Protein AF-0000000087003661 (afdb_homodimer)

Solvent-accessible surface area (backbone atoms only — not comparable to full-atom values): 29318 Å² total; per-residue (Å²): 108,81,47,63,72,69,49,76,82,77,73,76,73,75,69,75,87,85,75,82,77,82,83,82,82,82,82,86,83,82,82,84,73,76,79,77,72,73,73,66,72,70,68,66,71,73,65,74,70,74,69,67,62,78,80,71,72,47,63,50,55,48,43,52,50,35,39,47,52,38,48,50,51,50,64,67,30,59,72,50,61,69,43,58,65,70,40,46,53,52,33,46,69,71,23,45,61,50,36,24,47,52,42,48,42,58,68,36,59,88,42,91,68,44,64,84,45,33,49,70,69,56,47,80,72,48,67,84,77,71,38,59,58,51,40,52,49,29,49,54,52,33,53,50,42,52,51,45,55,73,70,57,73,46,71,69,52,50,54,27,51,47,44,35,58,43,32,52,40,83,52,82,87,49,85,54,37,67,59,33,38,50,52,20,38,52,26,47,40,49,38,42,53,47,39,51,69,78,38,66,88,46,79,40,48,50,57,49,57,60,68,48,53,60,62,60,59,71,57,48,64,69,55,51,44,52,73,46,34,32,88,78,54,55,86,58,56,66,68,57,53,52,50,55,55,65,75,103,109,84,48,64,72,69,53,79,80,80,74,77,74,78,60,80,68,75,74,69,76,78,73,84,75,85,85,85,86,76,76,78,69,81,68,78,73,73,73,70,72,70,72,66,74,74,65,74,70,75,70,66,64,77,80,72,72,48,62,49,56,49,42,52,50,36,40,48,51,38,48,50,51,50,63,66,29,57,72,51,61,69,43,58,67,69,39,45,55,52,33,46,69,72,24,45,62,46,40,24,47,52,43,48,42,60,67,36,60,89,44,91,68,46,64,84,44,32,53,71,67,56,45,81,72,48,67,83,78,70,38,59,57,52,40,52,47,29,50,53,51,31,54,50,42,51,51,46,55,73,71,56,73,48,72,69,52,50,54,26,50,46,44,35,57,41,32,51,39,84,52,83,88,48,84,55,38,67,60,33,38,51,51,19,38,50,26,48,41,49,38,42,53,48,38,50,68,78,38,65,87,46,78,40,49,50,59,50,58,60,68,49,56,60,62,60,59,71,58,48,64,68,54,52,44,52,73,48,34,33,88,79,54,54,87,57,56,64,68,56,53,51,51,55,55,64,76,103

InterPro domains:
  IPR000536 Nuclear hormone receptor, ligand-binding domain [PF00104] (57-231)
  IPR000536 Nuclear hormone receptor, ligand-binding domain [PS51843] (31-248)
  IPR000536 Nuclear hormone receptor, ligand-binding domain [SM00430] (61-220)
  IPR001723 Nuclear hormone receptor [PR00398] (62-83)
  IPR001723 Nuclear hormone receptor [PR00398] (83-99)
  IPR001723 Nuclear hormone receptor [PR00398] (151-166)
  IPR001723 Nuclear hormone receptor [PR00398] (208-225)
  IPR035500 Nuclear hormone receptor-like domain superfamily [G3DSA:1.10.565.10] (30-248)
  IPR035500 Nuclear hormone receptor-like domain superfamily [SSF48508] (30-247)
  IPR050274 Nuclear hormone receptor family NR2 subfamily [PTHR24083] (56-247)

Sequence (496 aa):
SFKNLFLSEDSIDVTNEETLPPTPRPLTCSAPTPTVSSLVSQQRPLEPAAIYPPIQETVYETSARLLFMAVKWAKNLPSFARLPFRDQVILLEEAWAELFLLNAVQWCMPLESSPLFSVSDHAAGVPNGKDSQVATDIRILNDTLLRFKAVGVDPAEFACLKAIVLFRSETRGLKDPAQVENLQDQAQVMLGQHTRGQYPGQAARFGRLLLMLPLLRHVATGRIEQIFFQRTIGNTPMEKVLCDMYKNSFKNLFLSEDSIDVTNEETLPPTPRPLTCSAPTPTVSSLVSQQRPLEPAAIYPPIQETVYETSARLLFMAVKWAKNLPSFARLPFRDQVILLEEAWAELFLLNAVQWCMPLESSPLFSVSDHAAGVPNGKDSQVATDIRILNDTLLRFKAVGVDPAEFACLKAIVLFRSETRGLKDPAQVENLQDQAQVMLGQHTRGQYPGQAARFGRLLLMLPLLRHVATGRIEQIFFQRTIGNTPMEKVLCDMYKN

Secondary structure (DSSP, 8-state):
-HHHHH---------------------------------------------S------HHHHHHHHHHHHHHHHHT-HHHHTS-HHHHHHHHHHHHHHHHHHHHHHHHTT-SS-GGG-HHHHHTTS-SSTHHHHHHHHHHHHHHHHHHHHHT--HHHHHHHHHHHH--TT-TT-S-HHHHHHHHHHHHHHHHHHHHHH-TT-TTHHHHHHHTGGGGGSS-HHHHHHHHTHHHHTTS-HHHHHHHHHH-/-HHHHH---------------------------------------------S------HHHHHHHHHHHHHHHHHT-HHHHTS-HHHHHHHHHHHHHHHHHHHHHHHHTT-SS-GGG-HHHHHTTS-SSTHHHHHHHHHHHHHHHHHHHHHT--HHHHHHHHHHHH--TT-TT-S-HHHHHHHHHHHHHHHHHHHHHH-TT-TTHHHHHHHTGGGGGSS-HHHHHHHHTHHHHTTS-HHHHHHHHHH-

Radius of gyration: 33.28 Å; Cα contacts (8 Å, |Δi|>4): 398; chains: 2; bounding box: 61×140×81 Å

Foldseek 3Di:
DLCPQAPPPPVPVVVDDDDDDDDDDDDDDDDDDDPPPPPCVVPVPPPPPPPPDPPPDALQNVLLVLLLVLLVRLLNRPLLVPFDPVQSLLLCVVQSLLSSLLSLLVVCLVPPDRLNLDLVSQVVPDDDPVSVVLVVVSVLSVVLSVLCNVLVQDPLLSSLLSLLSSLDLPRPPGPCSVSSVVSNVVSLVVNVVVCCVPPVPCPCSSVVSVVSSCSSPPDPPVSSCVRRPCVPQPPDDVSVVSVVSNVD/DLCPQAPPPPVPCVVPPPPPDPDPDDDDDDDPPPDDVPCCVVPPPPPPPPPPDPPPDALQNVLLVLLLVLLVRLLNRPLLVPFDPVQSLLLCVQQSLLSSLLSLLVVCLVPPDRLNLDLVSLVVPDDDPVSVVLVVVSVLSVVLSVLCNVLVQDPLLSSLLSLLSSLDLPRPPGPCSPSSVVSNVVSLVVNVVVCCVPPVPCNCSSVVSVVSSCSSPPDPPVSSCVRRPCVPQPPDDVSVVSVVSNVD

pLDDT: mean 79.46, std 28.55, range [17.34, 98.94]

Nearest PDB structures (foldseek):
  4log-assembly1_A  TM=9.054E-01  e=2.727E-15  Escherichia coli O104:H4 str. 2009EL-2071
  8c5l-assembly1_A  TM=9.228E-01  e=1.661E-11  Escherichia coli K-12
  8c5l-assembly1_B-2  TM=9.006E-01  e=2.504E-11  Escherichia coli K-12
  7xva-assembly1_A-2  TM=8.970E-01  e=5.088E-10  Homo sapiens
  1z5x-assembly1_U  TM=7.955E-01  e=1.132E-08  Bemisia tabaci

Structure (mmCIF, N/CA/C/O backbone):
data_AF-0000000087003661-model_v1
#
loop_
_entity.id
_entity.type
_entity.pdbx_description
1 polymer 'NR LBD domain-containing protein'
#
loop_
_atom_site.group_PDB
_atom_site.id
_atom_site.type_symbol
_atom_site.label_atom_id
_atom_site.label_alt_id
_atom_site.label_comp_id
_atom_site.label_asym_id
_atom_site.label_entity_id
_atom_site.label_seq_id
_atom_site.pdbx_PDB_ins_code
_atom_site.Cartn_x
_atom_site.Cartn_y
_atom_site.Cartn_z
_atom_site.occupancy
_atom_site.B_iso_or_equiv
_atom_site.auth_seq_id
_atom_site.auth_comp_id
_atom_site.auth_asym_id
_atom_site.auth_atom_id
_atom_site.pdbx_PDB_model_num
ATOM 1 N N . SER A 1 1 ? 23.469 -16.375 5.688 1 18.52 1 SER A N 1
ATOM 2 C CA . SER A 1 1 ? 23.578 -16.547 4.242 1 18.52 1 SER A CA 1
ATOM 3 C C . SER A 1 1 ? 22.203 -16.781 3.619 1 18.52 1 SER A C 1
ATOM 5 O O . SER A 1 1 ? 21.25 -17.141 4.316 1 18.52 1 SER A O 1
ATOM 7 N N . PHE A 1 2 ? 21.953 -16.359 2.398 1 24.97 2 PHE A N 1
ATOM 8 C CA . PHE A 1 2 ? 20.656 -16.484 1.749 1 24.97 2 PHE A CA 1
ATOM 9 C C . PHE A 1 2 ? 20 -17.812 2.107 1 24.97 2 PHE A C 1
ATOM 11 O O . PHE A 1 2 ? 18.766 -17.922 2.139 1 24.97 2 PHE A O 1
ATOM 18 N N . LYS A 1 3 ? 20.844 -18.734 2.15 1 32.75 3 LYS A N 1
ATOM 19 C CA . LYS A 1 3 ? 20.516 -20.156 2.322 1 32.75 3 LYS A CA 1
ATOM 20 C C . LYS A 1 3 ? 19.781 -20.391 3.633 1 32.75 3 LYS A C 1
ATOM 22 O O . LYS A 1 3 ? 18.875 -21.219 3.697 1 32.75 3 LYS A O 1
ATOM 27 N N . ASN A 1 4 ? 20.156 -19.609 4.551 1 36.44 4 ASN A N 1
ATOM 28 C CA . ASN A 1 4 ? 19.625 -20.016 5.844 1 36.44 4 ASN A CA 1
ATOM 29 C C . ASN A 1 4 ? 18.141 -19.656 5.969 1 36.44 4 ASN A C 1
ATOM 31 O O . ASN A 1 4 ? 17.422 -20.25 6.781 1 36.44 4 ASN A O 1
ATOM 35 N N . LEU A 1 5 ? 17.703 -18.469 5.535 1 35.41 5 LEU A N 1
ATOM 36 C CA . LEU A 1 5 ? 16.281 -18.109 5.652 1 35.41 5 LEU A CA 1
ATOM 37 C C . LEU A 1 5 ? 15.414 -19.062 4.848 1 35.41 5 LEU A C 1
ATOM 39 O O . LEU A 1 5 ? 14.25 -19.281 5.191 1 35.41 5 LEU A O 1
ATOM 43 N N . PHE A 1 6 ? 16.047 -19.578 3.646 1 40.62 6 PHE A N 1
ATOM 44 C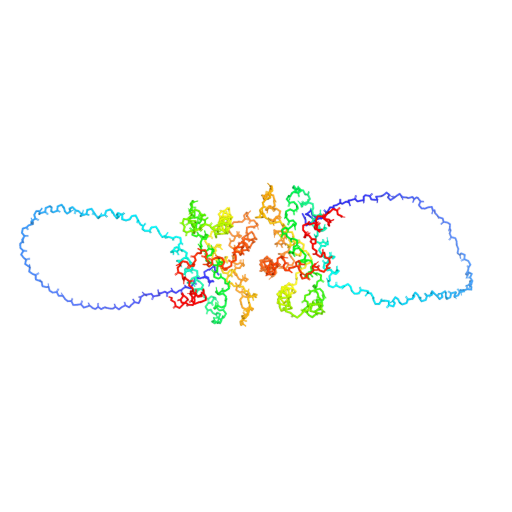 CA . PHE A 1 6 ? 15.227 -20.391 2.75 1 40.62 6 PHE A CA 1
ATOM 45 C C . PHE A 1 6 ? 15.664 -21.844 2.768 1 40.62 6 PHE A C 1
ATOM 47 O O . PHE A 1 6 ? 14.938 -22.719 2.311 1 40.62 6 PHE A O 1
ATOM 54 N N . LEU A 1 7 ? 17.078 -22.219 2.699 1 31.91 7 LEU A N 1
ATOM 55 C CA . LEU A 1 7 ? 17.594 -23.562 2.465 1 31.91 7 LEU A CA 1
ATOM 56 C C . LEU A 1 7 ? 17.562 -24.391 3.746 1 31.91 7 LEU A C 1
ATOM 58 O O . LEU A 1 7 ? 18.141 -23.984 4.762 1 31.91 7 LEU A O 1
ATOM 62 N N . SER A 1 8 ? 16.594 -25.062 4.008 1 27.27 8 SER A N 1
ATOM 63 C CA . SER A 1 8 ? 16.703 -26.172 4.965 1 27.27 8 SER A CA 1
ATOM 64 C C . SER A 1 8 ? 17.703 -27.219 4.492 1 27.27 8 SER A C 1
ATOM 66 O O . SER A 1 8 ? 17.625 -27.688 3.355 1 27.27 8 SER A O 1
ATOM 68 N N . GLU A 1 9 ? 19.078 -27.25 4.797 1 27.48 9 GLU A N 1
ATOM 69 C CA . GLU A 1 9 ? 20.094 -28.281 4.551 1 27.48 9 GLU A CA 1
ATOM 70 C C . GLU A 1 9 ? 19.578 -29.672 4.922 1 27.48 9 GLU A C 1
ATOM 72 O O . GLU A 1 9 ? 19.656 -30.062 6.082 1 27.48 9 GLU A O 1
ATOM 77 N N . ASP A 1 10 ? 18.375 -30.172 4.547 1 25.41 10 ASP A N 1
ATOM 78 C CA . ASP A 1 10 ? 18.203 -31.578 4.867 1 25.41 10 ASP A CA 1
ATOM 79 C C . ASP A 1 10 ? 19.266 -32.438 4.184 1 25.41 10 ASP A C 1
ATOM 81 O O . ASP A 1 10 ? 19.312 -32.5 2.955 1 25.41 10 ASP A O 1
ATOM 85 N N . SER A 1 11 ? 20.5 -32.375 4.645 1 24.86 11 SER A N 1
ATOM 86 C CA . SER A 1 11 ? 21.625 -33.281 4.336 1 24.86 11 SER A CA 1
ATOM 87 C C . SER A 1 11 ? 21.188 -34.719 4.402 1 24.86 11 SER A C 1
ATOM 89 O O . SER A 1 11 ? 21.016 -35.281 5.488 1 24.86 11 SER A O 1
ATOM 91 N N . ILE A 1 12 ? 20.312 -35.156 3.439 1 24.45 12 ILE A N 1
ATOM 92 C CA . ILE A 1 12 ? 19.969 -36.594 3.371 1 24.45 12 ILE A CA 1
ATOM 93 C C . ILE A 1 12 ? 21.234 -37.438 3.236 1 24.45 12 ILE A C 1
ATOM 95 O O . ILE A 1 12 ? 21.969 -37.312 2.244 1 24.45 12 ILE A O 1
ATOM 99 N N . ASP A 1 13 ? 21.984 -37.531 4.234 1 23.5 13 ASP A N 1
ATOM 100 C CA . ASP A 1 13 ? 23.172 -38.375 4.387 1 23.5 13 ASP A CA 1
ATOM 101 C C . ASP A 1 13 ? 22.891 -39.812 3.979 1 23.5 13 ASP A C 1
ATOM 103 O O . ASP A 1 13 ? 22.266 -40.562 4.734 1 23.5 13 ASP A O 1
ATOM 107 N N . VAL A 1 14 ? 22.328 -40.031 2.766 1 23.58 14 VAL A N 1
ATOM 108 C CA . VAL A 1 14 ? 21.953 -41.406 2.387 1 23.58 14 VAL A CA 1
ATOM 109 C C . VAL A 1 14 ? 23.188 -42.281 2.371 1 23.58 14 VAL A C 1
ATOM 111 O O . VAL A 1 14 ? 23.578 -42.812 1.318 1 23.58 14 VAL A O 1
ATOM 114 N N . THR A 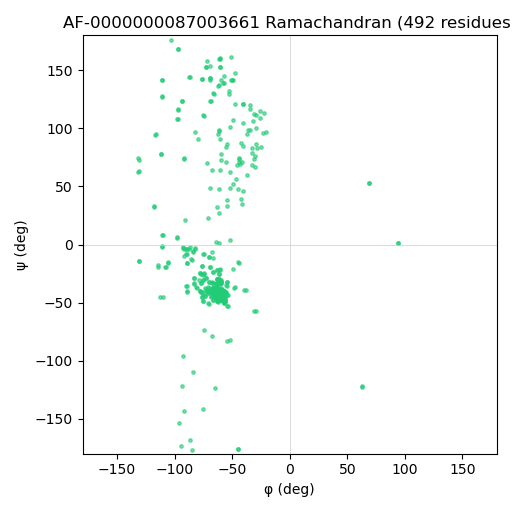1 15 ? 24.125 -42.031 3.059 1 21.11 15 THR A N 1
ATOM 115 C CA . THR A 1 15 ? 25.344 -42.75 2.742 1 21.11 15 THR A CA 1
ATOM 116 C C . THR A 1 15 ? 25.188 -44.25 3.057 1 21.11 15 THR A C 1
ATOM 118 O O . THR A 1 15 ? 26.141 -45.031 2.881 1 21.11 15 THR A O 1
ATOM 121 N N . ASN A 1 16 ? 24 -44.656 3.709 1 17.52 16 ASN A N 1
ATOM 122 C CA . ASN A 1 16 ? 24.484 -45.688 4.613 1 17.52 16 ASN A CA 1
ATOM 123 C C . ASN A 1 16 ? 25.031 -46.875 3.85 1 17.52 16 ASN A C 1
ATOM 125 O O . ASN A 1 16 ? 24.875 -46.969 2.631 1 17.52 16 ASN A O 1
ATOM 129 N N . GLU A 1 17 ? 24.406 -48.219 4.176 1 18.88 17 GLU A N 1
ATOM 130 C CA . GLU A 1 17 ? 25 -49.375 4.824 1 18.88 17 GLU A CA 1
ATOM 131 C C . GLU A 1 17 ? 25.562 -50.344 3.791 1 18.88 17 GLU A C 1
ATOM 133 O O . GLU A 1 17 ? 25.359 -50.156 2.588 1 18.88 17 GLU A O 1
ATOM 138 N N . GLU A 1 18 ? 25.047 -51.719 3.791 1 19.27 18 GLU A N 1
ATOM 139 C CA . GLU A 1 18 ? 25.578 -53 4.258 1 19.27 18 GLU A CA 1
ATOM 140 C C . GLU A 1 18 ? 26.078 -53.844 3.09 1 19.27 18 GLU A C 1
ATOM 142 O O . GLU A 1 18 ? 25.656 -53.656 1.946 1 19.27 18 GLU A O 1
ATOM 147 N N . THR A 1 19 ? 26.688 -55.062 3.447 1 20.7 19 THR A N 1
ATOM 148 C CA . THR A 1 19 ? 27.672 -56.125 3.234 1 20.7 19 THR A CA 1
ATOM 149 C C . THR A 1 19 ? 27.141 -57.188 2.297 1 20.7 19 THR A C 1
ATOM 151 O O . THR A 1 19 ? 27.844 -58.156 1.981 1 20.7 19 THR A O 1
ATOM 154 N N . LEU A 1 20 ? 25.875 -57.188 1.755 1 19.3 20 LEU A N 1
ATOM 155 C CA . LEU A 1 20 ? 25.469 -58.562 1.793 1 19.3 20 LEU A CA 1
ATOM 156 C C . LEU A 1 20 ? 26.281 -59.406 0.798 1 19.3 20 LEU A C 1
ATOM 158 O O . LEU A 1 20 ? 26.625 -58.906 -0.282 1 19.3 20 LEU A O 1
ATOM 162 N N . PRO A 1 21 ? 26.594 -60.594 1.245 1 22.25 21 PRO A N 1
ATOM 163 C CA . PRO A 1 21 ? 27.656 -61.5 0.823 1 22.25 21 PRO A CA 1
ATOM 164 C C . PRO A 1 21 ? 27.391 -62.125 -0.542 1 22.25 21 PRO A C 1
ATOM 166 O O . PRO A 1 21 ? 28.312 -62.281 -1.337 1 22.25 21 PRO A O 1
ATOM 169 N N . PRO A 1 22 ? 25.984 -62.531 -0.785 1 19.28 22 PRO A N 1
ATOM 170 C CA . PRO A 1 22 ? 26 -64 -0.912 1 19.28 22 PRO A CA 1
ATOM 171 C C . PRO A 1 22 ? 26.547 -64.5 -2.26 1 19.28 22 PRO A C 1
ATOM 173 O O . PRO A 1 22 ? 26.719 -63.656 -3.174 1 19.28 22 PRO A O 1
ATOM 176 N N . THR A 1 23 ? 25.828 -65.625 -2.727 1 20.3 23 THR A N 1
ATOM 177 C CA . THR A 1 23 ? 26.188 -67 -3.098 1 20.3 23 THR A CA 1
ATOM 178 C C . THR A 1 23 ? 26.422 -67.062 -4.602 1 20.3 23 THR A C 1
ATOM 180 O O . THR A 1 23 ? 25.953 -66.25 -5.371 1 20.3 23 THR A O 1
ATOM 183 N N . PRO A 1 24 ? 26.609 -68.312 -4.996 1 22.41 24 PRO A N 1
ATOM 184 C CA . PRO A 1 24 ? 27.516 -69 -5.91 1 22.41 24 PRO A CA 1
ATOM 185 C C . PRO A 1 24 ? 26.953 -69.125 -7.324 1 22.41 24 PRO A C 1
ATOM 187 O O . PRO A 1 24 ? 27.703 -69.312 -8.281 1 22.41 24 PRO A O 1
ATOM 190 N N . ARG A 1 25 ? 25.656 -68.812 -7.594 1 18.58 25 ARG A N 1
ATOM 191 C CA . ARG A 1 25 ? 25.016 -70 -8.211 1 18.58 25 ARG A CA 1
ATOM 192 C C . ARG A 1 25 ? 25.547 -70.188 -9.625 1 18.58 25 ARG A C 1
ATOM 194 O O . ARG A 1 25 ? 25.781 -69.25 -10.367 1 18.58 25 ARG A O 1
ATOM 201 N N . PRO A 1 26 ? 25.359 -71.5 -10 1 20.98 26 PRO A N 1
ATOM 202 C CA . PRO A 1 26 ? 26.078 -72.375 -10.914 1 20.98 26 PRO A CA 1
ATOM 203 C C . PRO A 1 26 ? 25.812 -72.062 -12.383 1 20.98 26 PRO A C 1
ATOM 205 O O . PRO A 1 26 ? 26.75 -71.938 -13.164 1 20.98 26 PRO A O 1
ATOM 208 N N . LEU A 1 27 ? 24.516 -72.5 -12.719 1 17.34 27 LEU A N 1
ATOM 209 C CA . LEU A 1 27 ? 24.484 -73.625 -13.578 1 17.34 27 LEU A CA 1
ATOM 210 C C . LEU A 1 27 ? 24.609 -73.25 -15.047 1 17.34 27 LEU A C 1
ATOM 212 O O . LEU A 1 27 ? 25.484 -73.75 -15.758 1 17.34 27 LEU A O 1
ATOM 216 N N . THR A 1 28 ? 23.438 -73.438 -15.789 1 18.05 28 THR A N 1
ATOM 217 C CA . THR A 1 28 ? 23.141 -74.438 -16.797 1 18.05 28 THR A CA 1
ATOM 218 C C . THR A 1 28 ? 23.391 -73.875 -18.203 1 18.05 28 THR A C 1
ATOM 220 O O . THR A 1 28 ? 23.531 -72.688 -18.391 1 18.05 28 THR A O 1
ATOM 223 N N . CYS A 1 29 ? 22.625 -74.5 -19.062 1 18.75 29 CYS A N 1
ATOM 224 C CA . CYS A 1 29 ? 22.891 -75.312 -20.266 1 18.75 29 CYS A CA 1
ATOM 225 C C . CYS A 1 29 ? 22.875 -74.438 -21.516 1 18.75 29 CYS A C 1
ATOM 227 O O . CYS A 1 29 ? 23.828 -74.438 -22.297 1 18.75 29 CYS A O 1
ATOM 229 N N . SER A 1 30 ? 21.656 -74.438 -22.188 1 20.56 30 SER A N 1
ATOM 230 C CA . SER A 1 30 ? 21.391 -75.125 -23.438 1 20.56 30 SER A CA 1
ATOM 231 C C . SER A 1 30 ? 21.625 -74.25 -24.641 1 20.56 30 SER A C 1
ATOM 233 O O . SER A 1 30 ? 21.734 -73 -24.484 1 20.56 30 SER A O 1
ATOM 235 N N . ALA A 1 31 ? 20.734 -74.5 -25.609 1 23.77 31 ALA A N 1
ATOM 236 C CA . ALA A 1 31 ? 20.766 -74.875 -27.031 1 23.77 31 ALA A CA 1
ATOM 237 C C . ALA A 1 31 ? 20.875 -73.625 -27.922 1 23.77 31 ALA A C 1
ATOM 239 O O . ALA A 1 31 ? 20.609 -72.562 -27.469 1 23.77 31 ALA A O 1
ATOM 240 N N . PRO A 1 32 ? 20.625 -74.125 -29.172 1 26.89 32 PRO A N 1
ATOM 241 C CA . PRO A 1 32 ? 21.281 -73.75 -30.438 1 26.89 32 PRO A CA 1
ATOM 242 C C . PRO A 1 32 ? 20.766 -72.438 -31.047 1 26.89 32 PRO A C 1
ATOM 244 O O . PRO A 1 32 ? 21.469 -71.812 -31.812 1 26.89 32 PRO A O 1
ATOM 247 N N . THR A 1 33 ? 19.5 -72.188 -30.766 1 27.08 33 THR A N 1
ATOM 248 C CA . THR A 1 33 ? 18.562 -71.938 -31.859 1 27.08 33 THR A CA 1
ATOM 249 C C . THR A 1 33 ? 18.953 -70.75 -32.688 1 27.08 33 THR A C 1
ATOM 251 O O . THR A 1 33 ? 19.484 -69.75 -32.156 1 27.08 33 THR A O 1
ATOM 254 N N . PRO A 1 34 ? 18.672 -71.062 -34.031 1 31.14 34 PRO A N 1
ATOM 255 C CA . PRO A 1 34 ? 19.047 -70.25 -35.219 1 31.14 34 PRO A CA 1
ATOM 256 C C . PRO A 1 34 ? 18.609 -68.812 -35.125 1 31.14 34 PRO A C 1
ATOM 258 O O . PRO A 1 34 ? 17.656 -68.5 -34.406 1 31.14 34 PRO A O 1
ATOM 261 N N . THR A 1 35 ? 19.469 -68 -35.406 1 27.3 35 THR A N 1
ATOM 262 C CA . THR A 1 35 ? 19.359 -66.562 -35.25 1 27.3 35 THR A CA 1
ATOM 263 C C . THR A 1 35 ? 18.312 -66 -36.219 1 27.3 35 THR A C 1
ATOM 265 O O . THR A 1 35 ? 18.469 -66.062 -37.438 1 27.3 35 THR A O 1
ATOM 268 N N . VAL A 1 36 ? 16.969 -66.438 -36 1 24.94 36 VAL A N 1
ATOM 269 C CA . VAL A 1 36 ? 15.867 -65.875 -36.781 1 24.94 36 VAL A CA 1
ATOM 270 C C . VAL A 1 36 ? 16.188 -64.375 -37.062 1 24.94 36 VAL A C 1
ATOM 272 O O . VAL A 1 36 ? 16.609 -63.656 -36.156 1 24.94 36 VAL A O 1
ATOM 275 N N . SER A 1 37 ? 16.312 -64.188 -38.375 1 28.17 37 SER A N 1
ATOM 276 C CA . SER A 1 37 ? 16.594 -63.062 -39.219 1 28.17 37 SER A CA 1
ATOM 277 C C . SER A 1 37 ? 15.695 -61.875 -38.844 1 28.17 37 SER A C 1
ATOM 279 O O . SER A 1 37 ? 15.828 -60.781 -39.438 1 28.17 37 SER A O 1
ATOM 281 N N . SER A 1 38 ? 14.547 -62.219 -38.156 1 27.33 38 SER A N 1
ATOM 282 C CA . SER A 1 38 ? 13.391 -61.375 -38.438 1 27.33 38 SER A CA 1
ATOM 283 C C . SER A 1 38 ? 13.727 -59.906 -38.188 1 27.33 38 SER A C 1
ATOM 285 O O . SER A 1 38 ? 14.039 -59.5 -37.062 1 27.33 38 SER A O 1
ATOM 287 N N . LEU A 1 39 ? 14.328 -59.344 -39.25 1 27.22 39 LEU A N 1
ATOM 288 C CA . LEU A 1 39 ? 14.445 -57.906 -39.281 1 27.22 39 LEU A CA 1
ATOM 289 C C . LEU A 1 39 ? 13.164 -57.219 -38.812 1 27.22 39 LEU A C 1
ATOM 291 O O . LEU A 1 39 ? 12.188 -57.125 -39.562 1 27.22 39 LEU A O 1
ATOM 295 N N . VAL A 1 40 ? 12.523 -57.75 -37.812 1 26.56 40 VAL A N 1
ATOM 296 C CA . VAL A 1 40 ? 11.297 -57.094 -37.375 1 26.56 40 VAL A CA 1
ATOM 297 C C . VAL A 1 40 ? 11.5 -55.594 -37.312 1 26.56 40 VAL A C 1
ATOM 299 O O . VAL A 1 40 ? 12.266 -55.094 -36.5 1 26.56 40 VAL A O 1
ATOM 302 N N . SER A 1 41 ? 11.609 -55 -38.562 1 30.39 41 SER A N 1
ATOM 303 C CA . SER A 1 41 ? 11.523 -53.531 -38.594 1 30.39 41 SER A CA 1
ATOM 304 C C . SER A 1 41 ? 10.508 -53 -37.594 1 30.39 41 SER A C 1
ATOM 306 O O . SER A 1 41 ? 9.297 -53.156 -37.781 1 30.39 41 SER A O 1
ATOM 308 N N . GLN A 1 42 ? 10.656 -53.25 -36.375 1 26.45 42 GLN A N 1
ATOM 309 C CA . GLN A 1 42 ? 9.672 -52.75 -35.438 1 26.45 42 GLN A CA 1
ATOM 310 C C . GLN A 1 42 ? 9.273 -51.312 -35.719 1 26.45 42 GLN A C 1
ATOM 312 O O . GLN A 1 42 ? 10.102 -50.406 -35.656 1 26.45 42 GLN A O 1
ATOM 317 N N . GLN A 1 43 ? 8.469 -51.094 -36.812 1 30.22 43 GLN A N 1
ATOM 318 C CA . GLN A 1 43 ? 7.777 -49.844 -36.969 1 30.22 43 GLN A CA 1
ATOM 319 C C . GLN A 1 43 ? 7.367 -49.25 -35.625 1 30.22 43 GLN A C 1
ATOM 321 O O . GLN A 1 43 ? 6.625 -49.875 -34.875 1 30.22 43 GLN A O 1
ATOM 326 N N . ARG A 1 44 ? 8.242 -48.688 -35 1 30.56 44 ARG A N 1
ATOM 327 C CA . ARG A 1 44 ? 7.773 -48.062 -33.75 1 30.56 44 ARG A CA 1
ATOM 328 C C . ARG A 1 44 ? 6.383 -47.469 -33.938 1 30.56 44 ARG A C 1
ATOM 330 O O . ARG A 1 44 ? 6.137 -46.75 -34.906 1 30.56 44 ARG A O 1
ATOM 337 N N . PRO A 1 45 ? 5.34 -48.188 -33.594 1 31 45 PRO A N 1
ATOM 338 C CA . PRO A 1 45 ? 4.09 -47.469 -33.812 1 31 45 PRO A CA 1
ATOM 339 C C . PRO A 1 45 ? 4.262 -45.969 -33.625 1 31 45 PRO A C 1
ATOM 341 O O . PRO A 1 45 ? 5.07 -45.5 -32.812 1 31 45 PRO A O 1
ATOM 344 N N . LEU A 1 46 ? 4.129 -45.125 -34.781 1 33.62 46 LEU A N 1
ATOM 345 C CA . LEU A 1 46 ? 3.949 -43.688 -34.594 1 33.62 46 LEU A CA 1
ATOM 346 C C . LEU A 1 46 ? 3.256 -43.375 -33.281 1 33.62 46 LEU A C 1
ATOM 348 O O . LEU A 1 46 ? 2.172 -43.875 -33 1 33.62 46 LEU A O 1
ATOM 352 N N . GLU A 1 47 ? 3.936 -43.312 -32.219 1 36.81 47 GLU A N 1
ATOM 353 C CA . GLU A 1 47 ? 3.189 -42.844 -31.062 1 36.81 47 GLU A CA 1
ATOM 354 C C . GLU A 1 47 ? 2.064 -41.906 -31.469 1 36.81 47 GLU A C 1
ATOM 356 O O . GLU A 1 47 ? 2.258 -41.031 -32.312 1 36.81 47 GLU A O 1
ATOM 361 N N . PRO A 1 48 ? 0.836 -42.312 -31.547 1 36.09 48 PRO A N 1
ATOM 362 C CA . PRO A 1 48 ? -0.152 -41.344 -31.969 1 36.09 48 PRO A CA 1
ATOM 363 C C . PRO A 1 48 ? 0.284 -39.906 -31.656 1 36.09 48 PRO A C 1
ATOM 365 O O . PRO A 1 48 ? 0.994 -39.656 -30.672 1 36.09 48 PRO A O 1
ATOM 368 N N . ALA A 1 49 ? 0.645 -39.094 -32.656 1 38.47 49 ALA A N 1
ATOM 369 C CA . ALA A 1 49 ? 0.661 -37.625 -32.562 1 38.47 49 ALA A CA 1
ATOM 370 C C . ALA A 1 49 ? -0.314 -37.125 -31.484 1 38.47 49 ALA A C 1
ATOM 372 O O . ALA A 1 49 ? -1.518 -37.375 -31.578 1 38.47 49 ALA A O 1
ATOM 373 N N . ALA A 1 50 ? 0.134 -37.125 -30.344 1 39.78 50 ALA A N 1
ATOM 374 C CA . ALA A 1 50 ? -0.73 -36.656 -29.281 1 39.78 50 ALA A CA 1
ATOM 375 C C . ALA A 1 50 ? -1.721 -35.594 -29.781 1 39.78 50 ALA A C 1
ATOM 377 O O . ALA A 1 50 ? -1.333 -34.469 -30.125 1 39.78 50 ALA A O 1
ATOM 378 N N . ILE A 1 51 ? -2.604 -35.969 -30.594 1 39.38 51 ILE A N 1
ATOM 379 C CA . ILE A 1 51 ? -3.668 -35.188 -31.188 1 39.38 51 ILE A CA 1
ATOM 380 C C . ILE A 1 51 ? -4.098 -34.094 -30.219 1 39.38 51 ILE A C 1
ATOM 382 O O . ILE A 1 51 ? -4.82 -33.156 -30.594 1 39.38 51 ILE A O 1
ATOM 386 N N . TYR A 1 52 ? -4.512 -34.656 -28.969 1 39.44 52 TYR A N 1
ATOM 387 C CA . TYR A 1 52 ? -5.172 -33.594 -28.234 1 39.44 52 TYR A CA 1
ATOM 388 C C . TYR A 1 52 ? -4.203 -32.438 -27.953 1 39.44 52 TYR A C 1
ATOM 390 O O . TYR A 1 52 ? -3.047 -32.688 -27.594 1 39.44 52 TYR A O 1
ATOM 398 N N . PRO A 1 53 ? -4.129 -31.484 -28.641 1 42.44 53 PRO A N 1
ATOM 399 C CA . PRO A 1 53 ? -3.299 -30.359 -28.234 1 42.44 53 PRO A CA 1
ATOM 400 C C . PRO A 1 53 ? -3.039 -30.312 -26.734 1 42.44 53 PRO A C 1
ATOM 402 O O . PRO A 1 53 ? -3.836 -30.844 -25.953 1 42.44 53 PRO A O 1
ATOM 405 N N . PRO A 1 54 ? -1.926 -30.484 -26.172 1 45 54 PRO A N 1
ATOM 406 C CA . PRO A 1 54 ? -1.743 -30.359 -24.719 1 45 54 PRO A CA 1
ATOM 407 C C . PRO A 1 54 ? -2.855 -29.547 -24.062 1 45 54 PRO A C 1
ATOM 409 O O . PRO A 1 54 ? -3.285 -28.531 -24.594 1 45 54 PRO A O 1
ATOM 412 N N . ILE A 1 55 ? -3.91 -30.031 -23.469 1 45.84 55 ILE A N 1
ATOM 413 C CA . ILE A 1 55 ? -5.051 -29.422 -22.797 1 45.84 55 ILE A CA 1
ATOM 414 C C . ILE A 1 55 ? -4.621 -28.109 -22.156 1 45.84 55 ILE A C 1
ATOM 416 O O . ILE A 1 55 ? -3.781 -28.094 -21.25 1 45.84 55 ILE A O 1
ATOM 420 N N . GLN A 1 56 ? -4.414 -27.094 -22.922 1 55.69 56 GLN A N 1
ATOM 421 C CA . GLN A 1 56 ? -4.117 -25.734 -22.484 1 55.69 56 GLN A CA 1
ATOM 422 C C . GLN A 1 56 ? -4.859 -25.406 -21.188 1 55.69 56 GLN A C 1
ATOM 424 O O . GLN A 1 56 ? -6.082 -25.531 -21.125 1 55.69 56 GLN A O 1
ATOM 429 N N . GLU A 1 57 ? -4.223 -25.5 -20.031 1 70.38 57 GLU A N 1
ATOM 430 C CA . GLU A 1 57 ? -4.82 -25.109 -18.75 1 70.38 57 GLU A CA 1
ATOM 431 C C . GLU A 1 57 ? -5.633 -23.828 -18.891 1 70.38 57 GLU A C 1
ATOM 433 O O . GLU A 1 57 ? -5.168 -22.859 -19.5 1 70.38 57 GLU A O 1
ATOM 438 N N . THR A 1 58 ? -6.891 -24 -18.562 1 83.69 58 THR A N 1
ATOM 439 C CA . THR A 1 58 ? -7.754 -22.828 -18.547 1 83.69 58 THR A CA 1
ATOM 440 C C . THR A 1 58 ? -7.258 -21.812 -17.531 1 83.69 58 THR A C 1
ATOM 442 O O . THR A 1 58 ? -6.398 -22.109 -16.703 1 83.69 58 THR A O 1
ATOM 445 N N . VAL A 1 59 ? -7.617 -20.656 -17.656 1 89.12 59 VAL A N 1
ATOM 446 C CA . VAL A 1 59 ? -7.32 -19.562 -16.734 1 89.12 59 VAL A CA 1
ATOM 447 C C . VAL A 1 59 ? -7.609 -20 -15.305 1 89.12 59 VAL A C 1
ATOM 449 O O . VAL A 1 59 ? -6.809 -19.75 -14.398 1 89.12 59 VAL A O 1
ATOM 452 N N . TYR A 1 60 ? -8.625 -20.766 -15.141 1 89.31 60 TYR A N 1
ATOM 453 C CA . TYR A 1 60 ? -9.07 -21.109 -13.797 1 89.31 60 TYR A CA 1
ATOM 454 C C . TYR A 1 60 ? -8.234 -22.234 -13.211 1 89.31 60 TYR A C 1
ATOM 456 O O . TYR A 1 60 ? -7.934 -22.234 -12.016 1 89.31 60 TYR A O 1
ATOM 464 N N . GLU A 1 61 ? -7.832 -23.172 -13.992 1 91.19 61 GLU A N 1
ATOM 465 C CA . GLU A 1 61 ? -6.93 -24.234 -13.547 1 91.19 61 GLU A CA 1
ATOM 466 C C . GLU A 1 61 ? -5.562 -23.672 -13.172 1 91.19 61 GLU A C 1
ATOM 468 O O . GLU A 1 61 ? -4.988 -24.047 -12.148 1 91.19 61 GLU A O 1
ATOM 473 N N . THR A 1 62 ? -5.109 -22.828 -14.016 1 94.25 62 THR A N 1
ATOM 474 C CA . THR A 1 62 ? -3.832 -22.188 -13.742 1 94.25 62 THR A CA 1
ATOM 475 C C . THR A 1 62 ? -3.904 -21.375 -12.445 1 94.25 62 THR A C 1
ATOM 477 O O . THR A 1 62 ? -2.973 -21.406 -11.641 1 94.25 62 THR A O 1
ATOM 480 N N . SER A 1 63 ? -5.008 -20.672 -12.242 1 96.31 63 SER A N 1
ATOM 481 C CA . SER A 1 63 ? -5.188 -19.891 -11.023 1 96.31 63 SER A CA 1
ATOM 482 C C . SER A 1 63 ? -5.168 -20.781 -9.789 1 96.31 63 SER A C 1
ATOM 484 O O . SER A 1 63 ? -4.531 -20.453 -8.789 1 96.31 63 SER A O 1
ATOM 486 N N . ALA A 1 64 ? -5.852 -21.859 -9.867 1 95.06 64 ALA A N 1
ATOM 487 C CA . ALA A 1 64 ? -5.875 -22.781 -8.742 1 95.06 64 ALA A CA 1
ATOM 488 C C . ALA A 1 64 ? -4.473 -23.312 -8.43 1 95.06 64 ALA A C 1
ATOM 490 O O . ALA A 1 64 ? -4.086 -23.406 -7.266 1 95.06 64 ALA A O 1
ATOM 491 N N . ARG A 1 65 ? -3.811 -23.672 -9.469 1 96.19 65 ARG A N 1
ATOM 492 C CA . ARG A 1 65 ? -2.447 -24.172 -9.305 1 96.19 65 ARG A CA 1
ATOM 493 C C . ARG A 1 65 ? -1.555 -23.109 -8.664 1 96.19 65 ARG A C 1
ATOM 495 O O . ARG A 1 65 ? -0.79 -23.422 -7.742 1 96.19 65 ARG A O 1
ATOM 502 N N . LEU A 1 66 ? -1.613 -21.938 -9.117 1 97.56 66 LEU A N 1
ATOM 503 C CA . LEU A 1 66 ? -0.762 -20.859 -8.625 1 97.56 66 LEU A CA 1
ATOM 504 C C . LEU A 1 66 ? -1.089 -20.531 -7.172 1 97.56 66 LEU A C 1
ATOM 506 O O . LEU A 1 66 ? -0.191 -20.219 -6.387 1 97.56 66 LEU A O 1
ATOM 510 N N . LEU A 1 67 ? -2.4 -20.578 -6.797 1 97.94 67 LEU A N 1
ATOM 511 C CA . LEU A 1 67 ? -2.781 -20.375 -5.402 1 97.94 67 LEU A CA 1
ATOM 512 C C . LEU A 1 67 ? -2.236 -21.5 -4.527 1 97.94 67 LEU A C 1
ATOM 514 O O . LEU A 1 67 ? -1.718 -21.25 -3.438 1 97.94 67 LEU A O 1
ATOM 518 N N . PHE A 1 68 ? -2.367 -22.656 -4.992 1 97.38 68 PHE A N 1
ATOM 519 C CA . PHE A 1 68 ? -1.842 -23.812 -4.262 1 97.38 68 PHE A CA 1
ATOM 520 C C . PHE A 1 68 ? -0.34 -23.672 -4.043 1 97.38 68 PHE A C 1
ATOM 522 O O . PHE A 1 68 ? 0.16 -23.953 -2.949 1 97.38 68 PHE A O 1
ATOM 529 N N . MET A 1 69 ? 0.386 -23.312 -5.062 1 97.62 69 MET A N 1
ATOM 530 C CA . MET A 1 69 ? 1.828 -23.109 -4.977 1 97.62 69 MET A CA 1
ATOM 531 C C . MET A 1 69 ? 2.16 -22.047 -3.928 1 97.62 69 MET A C 1
ATOM 533 O O . MET A 1 69 ? 3.162 -22.172 -3.217 1 97.62 69 MET A O 1
ATOM 537 N N . ALA A 1 70 ? 1.363 -21 -3.863 1 98.44 70 ALA A N 1
ATOM 538 C CA . ALA A 1 70 ? 1.566 -19.938 -2.875 1 98.44 70 ALA A CA 1
ATOM 539 C C . ALA A 1 70 ? 1.42 -20.484 -1.456 1 98.44 70 ALA A C 1
ATOM 541 O O . ALA A 1 70 ? 2.238 -20.172 -0.583 1 98.44 70 ALA A O 1
ATOM 542 N N . VAL A 1 71 ? 0.37 -21.266 -1.22 1 97.88 71 VAL A N 1
ATOM 543 C CA . VAL A 1 71 ? 0.112 -21.812 0.103 1 97.88 71 VAL A CA 1
ATOM 544 C C . VAL A 1 71 ? 1.231 -22.781 0.483 1 97.88 71 VAL A C 1
ATOM 546 O O . VAL A 1 71 ? 1.74 -22.75 1.605 1 97.88 71 VAL A O 1
ATOM 549 N N . LYS A 1 72 ? 1.633 -23.578 -0.445 1 97.69 72 LYS A N 1
ATOM 550 C CA . LYS A 1 72 ? 2.701 -24.547 -0.201 1 97.69 72 LYS A CA 1
ATOM 551 C C . LYS A 1 72 ? 4.023 -23.844 0.092 1 97.69 72 LYS A C 1
ATOM 553 O O . LYS A 1 72 ? 4.793 -24.281 0.945 1 97.69 72 LYS A O 1
ATOM 558 N N . TRP A 1 73 ? 4.277 -22.828 -0.647 1 98.31 73 TRP A N 1
ATOM 559 C CA . TRP A 1 73 ? 5.48 -22.031 -0.421 1 98.31 73 TRP A CA 1
ATOM 560 C C . TRP A 1 73 ? 5.52 -21.5 1.008 1 98.31 73 TRP A C 1
ATOM 562 O O . TRP A 1 73 ? 6.547 -21.594 1.684 1 98.31 73 TRP A O 1
ATOM 572 N N . ALA A 1 74 ? 4.465 -20.891 1.446 1 98.25 74 ALA A N 1
ATOM 573 C CA . ALA A 1 74 ? 4.395 -20.344 2.799 1 98.25 74 ALA A CA 1
ATOM 574 C C . ALA A 1 74 ? 4.617 -21.438 3.844 1 98.25 74 ALA A C 1
ATOM 576 O O . ALA A 1 74 ? 5.379 -21.234 4.797 1 98.25 74 ALA A O 1
ATOM 577 N N . LYS A 1 75 ? 3.967 -22.547 3.641 1 96.81 75 LYS A N 1
ATOM 578 C CA . LYS A 1 75 ? 4.047 -23.672 4.574 1 96.81 75 LYS A CA 1
ATOM 579 C C . LYS A 1 75 ? 5.484 -24.156 4.719 1 96.81 75 LYS A C 1
ATOM 581 O O . LYS A 1 75 ? 5.887 -24.609 5.789 1 96.81 75 LYS A O 1
ATOM 586 N N . ASN A 1 76 ? 6.215 -24.031 3.67 1 96.38 76 ASN A N 1
ATOM 587 C CA . ASN A 1 76 ? 7.562 -24.578 3.637 1 96.38 76 ASN A CA 1
ATOM 588 C C . ASN A 1 76 ? 8.602 -23.578 4.109 1 96.38 76 ASN A C 1
ATOM 590 O O . ASN A 1 76 ? 9.789 -23.891 4.188 1 96.38 76 ASN A O 1
ATOM 594 N N . LEU A 1 77 ? 8.188 -22.375 4.398 1 96.81 77 LEU A N 1
ATOM 595 C CA . LEU A 1 77 ? 9.078 -21.375 4.977 1 96.81 77 LEU A CA 1
ATOM 596 C C . LEU A 1 77 ? 9.336 -21.672 6.449 1 96.81 77 LEU A C 1
ATOM 598 O O . LEU A 1 77 ? 8.445 -21.5 7.285 1 96.81 77 LEU A O 1
ATOM 602 N N . PRO A 1 78 ? 10.555 -22.062 6.84 1 96.44 78 PRO A N 1
ATOM 603 C CA . PRO A 1 78 ? 10.859 -22.438 8.227 1 96.44 78 PRO A CA 1
ATOM 604 C C . PRO A 1 78 ? 10.469 -21.359 9.219 1 96.44 78 PRO A C 1
ATOM 606 O O . PRO A 1 78 ? 9.906 -21.656 10.273 1 96.44 78 PRO A O 1
ATOM 609 N N . SER A 1 79 ? 10.781 -20.125 8.875 1 96.94 79 SER A N 1
ATOM 610 C CA . SER A 1 79 ? 10.445 -19.031 9.773 1 96.94 79 SER A CA 1
ATOM 611 C C . SER A 1 79 ? 8.938 -18.906 9.961 1 96.94 79 SER A C 1
ATOM 613 O O . SER A 1 79 ? 8.469 -18.516 11.031 1 96.94 79 SER A O 1
ATOM 615 N N . PHE A 1 80 ? 8.172 -19.219 8.93 1 97.38 80 PHE A N 1
ATOM 616 C CA . PHE A 1 80 ? 6.715 -19.188 8.992 1 97.38 80 PHE A CA 1
ATOM 617 C C . PHE A 1 80 ? 6.188 -20.359 9.82 1 97.38 80 PHE A C 1
ATOM 619 O O . PHE A 1 80 ? 5.27 -20.188 10.625 1 97.38 80 PHE A O 1
ATOM 626 N N . ALA A 1 81 ? 6.816 -21.5 9.688 1 95 81 ALA A N 1
ATOM 627 C CA . ALA A 1 81 ? 6.398 -22.719 10.383 1 95 81 ALA A CA 1
ATOM 628 C C . ALA A 1 81 ? 6.652 -22.609 11.883 1 95 81 ALA A C 1
ATOM 630 O O . ALA A 1 81 ? 6.027 -23.312 12.68 1 95 81 ALA A O 1
ATOM 631 N N . ARG A 1 82 ? 7.531 -21.688 12.234 1 96.62 82 ARG A N 1
ATOM 632 C CA . ARG A 1 82 ? 7.906 -21.516 13.641 1 96.62 82 ARG A CA 1
ATOM 633 C C . ARG A 1 82 ? 6.922 -20.609 14.367 1 96.62 82 ARG A C 1
ATOM 635 O O . ARG A 1 82 ? 6.895 -20.562 15.594 1 96.62 82 ARG A O 1
ATOM 642 N N . LEU A 1 83 ? 6.094 -19.922 13.648 1 97.5 83 LEU A N 1
ATOM 643 C CA . LEU A 1 83 ? 5.086 -19.062 14.258 1 97.5 83 LEU A CA 1
ATOM 644 C C . LEU A 1 83 ? 3.967 -19.891 14.883 1 97.5 83 LEU A C 1
ATOM 646 O O . LEU A 1 83 ? 3.744 -21.047 14.484 1 97.5 83 LEU A O 1
ATOM 650 N N . PRO A 1 84 ? 3.336 -19.312 15.914 1 97.5 84 PRO A N 1
ATOM 651 C CA . PRO A 1 84 ? 2.123 -19.984 16.391 1 97.5 84 PRO A CA 1
ATOM 652 C C . PRO A 1 84 ? 1.147 -20.312 15.258 1 97.5 84 PRO A C 1
ATOM 654 O O . PRO A 1 84 ? 0.983 -19.5 14.336 1 97.5 84 PRO A O 1
ATOM 657 N N . PHE A 1 85 ? 0.518 -21.406 15.312 1 95.88 85 PHE A N 1
ATOM 658 C CA . PHE A 1 85 ? -0.345 -21.875 14.234 1 95.88 85 PHE A CA 1
ATOM 659 C C . PHE A 1 85 ? -1.439 -20.859 13.93 1 95.88 85 PHE A C 1
ATOM 661 O O . PHE A 1 85 ? -1.783 -20.656 12.766 1 95.88 85 PHE A O 1
ATOM 668 N N . ARG A 1 86 ? -2.014 -20.281 14.953 1 96.31 86 ARG A N 1
ATOM 669 C CA . ARG A 1 86 ? -3.045 -19.266 14.758 1 96.31 86 ARG A CA 1
ATOM 670 C C . ARG A 1 86 ? -2.52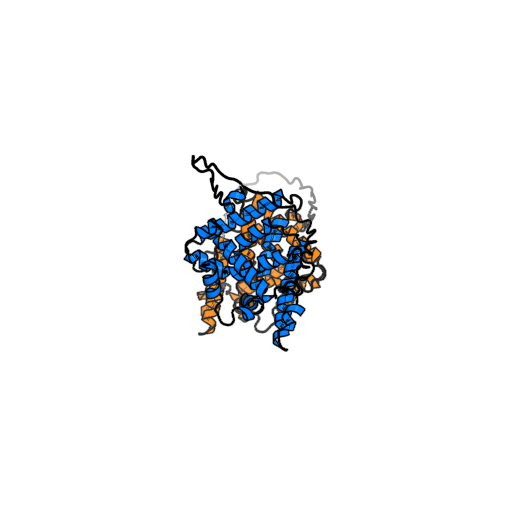3 -18.109 13.906 1 96.31 86 ARG A C 1
ATOM 672 O O . ARG A 1 86 ? -3.23 -17.609 13.031 1 96.31 86 ARG A O 1
ATOM 679 N N . ASP A 1 87 ? -1.304 -17.688 14.18 1 98.12 87 ASP A N 1
ATOM 680 C CA . ASP A 1 87 ? -0.705 -16.594 13.422 1 98.12 87 ASP A CA 1
ATOM 681 C C . ASP A 1 87 ? -0.478 -17 11.961 1 98.12 87 ASP A C 1
ATOM 683 O O . ASP A 1 87 ? -0.655 -16.188 11.055 1 98.12 87 ASP A O 1
ATOM 687 N N . GLN A 1 88 ? -0.036 -18.266 11.727 1 97.69 88 GLN A N 1
ATOM 688 C CA . GLN A 1 88 ? 0.144 -18.766 10.375 1 97.69 88 GLN A CA 1
ATOM 689 C C . GLN A 1 88 ? -1.145 -18.656 9.562 1 97.69 88 GLN A C 1
ATOM 691 O O . GLN A 1 88 ? -1.139 -18.125 8.453 1 97.69 88 GLN A O 1
ATOM 696 N N . VAL A 1 89 ? -2.242 -19.109 10.141 1 96.81 89 VAL A N 1
ATOM 697 C CA . VAL A 1 89 ? -3.541 -19.125 9.477 1 96.81 89 VAL A CA 1
ATOM 698 C C . VAL A 1 89 ? -3.998 -17.688 9.203 1 96.81 89 VAL A C 1
ATOM 700 O O . VAL A 1 89 ? -4.441 -17.375 8.094 1 96.81 89 VAL A O 1
ATOM 703 N N . ILE A 1 90 ? -3.834 -16.797 10.164 1 97.88 90 ILE A N 1
ATOM 704 C CA . ILE A 1 90 ? -4.273 -15.414 10.055 1 97.88 90 ILE A CA 1
ATOM 705 C C . ILE A 1 90 ? -3.484 -14.711 8.953 1 97.88 90 ILE A C 1
ATOM 707 O O . ILE A 1 90 ? -4.062 -14 8.125 1 97.88 90 ILE A O 1
ATOM 711 N N . LEU A 1 91 ? -2.195 -14.938 8.977 1 98.5 91 LEU A N 1
ATOM 712 C CA . LEU A 1 91 ? -1.338 -14.289 7.996 1 98.5 91 LEU A CA 1
ATOM 713 C C . LEU A 1 91 ? -1.658 -14.773 6.586 1 98.5 91 LEU A C 1
ATOM 715 O O . LEU A 1 91 ? -1.747 -13.977 5.652 1 98.5 91 LEU A O 1
ATOM 719 N N . LEU A 1 92 ? -1.84 -16.047 6.414 1 98.19 92 LEU A N 1
ATOM 720 C CA . LEU A 1 92 ? -2.152 -16.625 5.109 1 98.19 92 LEU A CA 1
ATOM 721 C C . LEU A 1 92 ? -3.502 -16.125 4.605 1 98.19 92 LEU A C 1
ATOM 723 O O . LEU A 1 92 ? -3.646 -15.789 3.424 1 98.19 92 LEU A O 1
ATOM 727 N N . GLU A 1 93 ? -4.438 -16.078 5.457 1 97.81 93 GLU A N 1
ATOM 728 C CA . GLU A 1 93 ? -5.766 -15.594 5.082 1 97.81 93 GLU A CA 1
ATOM 729 C C . GLU A 1 93 ? -5.723 -14.125 4.668 1 97.81 93 GLU A C 1
ATOM 731 O O . GLU A 1 93 ? -6.477 -13.703 3.789 1 97.81 93 GLU A O 1
ATOM 736 N N . GLU A 1 94 ? -4.902 -13.414 5.332 1 97.5 94 GLU A N 1
ATOM 737 C CA . GLU A 1 94 ? -4.793 -11.984 5.035 1 97.5 94 GLU A CA 1
ATOM 738 C C . GLU A 1 94 ? -4.02 -11.75 3.74 1 97.5 94 GLU A C 1
ATOM 740 O O . GLU A 1 94 ? -4.332 -10.836 2.98 1 97.5 94 GLU A O 1
ATOM 745 N N . ALA A 1 95 ? -3.078 -12.625 3.406 1 98.5 95 ALA A N 1
ATOM 746 C CA . ALA A 1 95 ? -2.105 -12.297 2.365 1 98.5 95 ALA A CA 1
ATOM 747 C C . ALA A 1 95 ? -2.332 -13.156 1.119 1 98.5 95 ALA A C 1
ATOM 749 O O . ALA A 1 95 ? -1.677 -12.953 0.094 1 98.5 95 ALA A O 1
ATOM 750 N N . TRP A 1 96 ? -3.262 -14.055 1.075 1 98.62 96 TRP A N 1
ATOM 751 C CA . TRP A 1 96 ? -3.346 -15.078 0.034 1 98.62 96 TRP A CA 1
ATOM 752 C C . TRP A 1 96 ? -3.49 -14.438 -1.343 1 98.62 96 TRP A C 1
ATOM 754 O O . TRP A 1 96 ? -2.902 -14.914 -2.318 1 98.62 96 TRP A O 1
ATOM 764 N N . ALA A 1 97 ? -4.254 -13.414 -1.43 1 98.75 97 ALA A N 1
ATOM 765 C CA . ALA A 1 97 ? -4.52 -12.812 -2.732 1 98.75 97 ALA A CA 1
ATOM 766 C C . ALA A 1 97 ? -3.252 -12.195 -3.32 1 98.75 97 ALA A C 1
ATOM 768 O O . ALA A 1 97 ? -2.979 -12.344 -4.512 1 98.75 97 ALA A O 1
ATOM 769 N N . GLU A 1 98 ? -2.486 -11.492 -2.49 1 98.88 98 GLU A N 1
ATOM 770 C CA . GLU A 1 98 ? -1.234 -10.891 -2.941 1 98.88 98 GLU A CA 1
ATOM 771 C C . GLU A 1 98 ? -0.208 -11.961 -3.299 1 98.88 98 GLU A C 1
ATOM 773 O O . GLU A 1 98 ? 0.541 -11.812 -4.266 1 98.88 98 GLU A O 1
ATOM 778 N N . LEU A 1 99 ? -0.178 -13.008 -2.467 1 98.88 99 LEU A N 1
ATOM 779 C CA . LEU A 1 99 ? 0.722 -14.117 -2.762 1 98.88 99 LEU A CA 1
ATOM 780 C C . LEU A 1 99 ? 0.354 -14.773 -4.086 1 98.88 99 LEU A C 1
ATOM 782 O O . LEU A 1 99 ? 1.23 -15.07 -4.902 1 98.88 99 LEU A O 1
ATOM 786 N N . PHE A 1 100 ? -0.892 -15.016 -4.309 1 98.81 100 PHE A N 1
ATOM 787 C CA . PHE A 1 100 ? -1.387 -15.555 -5.57 1 98.81 100 PHE A CA 1
ATOM 788 C C . PHE A 1 100 ? -0.982 -14.664 -6.738 1 98.81 100 PHE A C 1
ATOM 790 O O . PHE A 1 100 ? -0.476 -15.156 -7.75 1 98.81 100 PHE A O 1
ATOM 797 N N . LEU A 1 101 ? -1.211 -13.375 -6.578 1 98.88 101 LEU A N 1
ATOM 798 C CA . LEU A 1 101 ? -0.918 -12.438 -7.66 1 98.88 101 LEU A CA 1
ATOM 799 C C . LEU A 1 101 ? 0.577 -12.406 -7.961 1 98.88 101 LEU A C 1
ATOM 801 O O . LEU A 1 101 ? 0.979 -12.312 -9.125 1 98.88 101 LEU A O 1
ATOM 805 N N . LEU A 1 102 ? 1.379 -12.414 -6.914 1 98.94 102 LEU A N 1
ATOM 806 C CA . LEU A 1 102 ? 2.82 -12.445 -7.137 1 98.94 102 LEU A CA 1
ATOM 807 C C . LEU A 1 102 ? 3.223 -13.695 -7.91 1 98.94 102 LEU A C 1
ATOM 809 O O . LEU A 1 102 ? 4.059 -13.633 -8.812 1 98.94 102 LEU A O 1
ATOM 813 N N . ASN A 1 103 ? 2.615 -14.828 -7.559 1 98.75 103 ASN A N 1
ATOM 814 C CA . ASN A 1 103 ? 2.867 -16.047 -8.32 1 98.75 103 ASN A CA 1
ATOM 815 C C . ASN A 1 103 ? 2.4 -15.914 -9.766 1 98.75 103 ASN A C 1
ATOM 817 O O . ASN A 1 103 ? 3.084 -16.359 -10.688 1 98.75 103 ASN A O 1
ATOM 821 N N . ALA A 1 104 ? 1.272 -15.367 -9.93 1 98.56 104 ALA A N 1
ATOM 822 C CA . ALA A 1 104 ? 0.715 -15.188 -11.273 1 98.56 104 ALA A CA 1
ATOM 823 C C . ALA A 1 104 ? 1.601 -14.281 -12.117 1 98.56 104 ALA A C 1
ATOM 825 O O . ALA A 1 104 ? 1.89 -14.586 -13.273 1 98.56 104 ALA A O 1
ATOM 826 N N . VAL A 1 105 ? 1.975 -13.188 -11.547 1 98.69 105 VAL A N 1
ATOM 827 C CA . VAL A 1 105 ? 2.852 -12.25 -12.242 1 98.69 105 VAL A CA 1
ATOM 828 C C . VAL A 1 105 ? 4.16 -12.945 -12.609 1 98.69 105 VAL A C 1
ATOM 830 O O . VAL A 1 105 ? 4.629 -12.836 -13.742 1 98.69 105 VAL A O 1
ATOM 833 N N . GLN A 1 106 ? 4.695 -13.602 -11.633 1 98.44 106 GLN A N 1
ATOM 834 C CA . GLN A 1 106 ? 5.949 -14.305 -11.883 1 98.44 106 GLN A CA 1
ATOM 835 C C . GLN A 1 106 ? 5.801 -15.312 -13.023 1 98.44 106 GLN A C 1
ATOM 837 O O . GLN A 1 106 ? 6.68 -15.43 -13.875 1 98.44 106 GLN A O 1
ATOM 842 N N . TRP A 1 107 ? 4.746 -16.016 -12.984 1 97.31 107 TRP A N 1
ATOM 843 C CA . TRP A 1 107 ? 4.449 -17 -14.008 1 97.31 107 TRP A CA 1
ATOM 844 C C . TRP A 1 107 ? 4.352 -16.359 -15.383 1 97.31 107 TRP A C 1
ATOM 846 O O . TRP A 1 107 ? 4.746 -16.953 -16.391 1 97.31 107 TRP A O 1
ATOM 856 N N . CYS A 1 108 ? 3.924 -15.156 -15.445 1 97.06 108 CYS A N 1
ATOM 857 C CA . CYS A 1 108 ? 3.66 -14.461 -16.703 1 97.06 108 CYS A CA 1
ATOM 858 C C . CYS A 1 108 ? 4.902 -13.727 -17.188 1 97.06 108 CYS A C 1
ATOM 860 O O . CYS A 1 108 ? 4.934 -13.234 -18.312 1 97.06 108 CYS A O 1
ATOM 862 N N . MET A 1 109 ? 5.945 -13.648 -16.422 1 96.38 109 MET A N 1
ATOM 863 C CA . MET A 1 109 ? 7.129 -12.852 -16.734 1 96.38 109 MET A CA 1
ATOM 864 C C . MET A 1 109 ? 7.707 -13.25 -18.094 1 96.38 109 MET A C 1
ATOM 866 O O . MET A 1 109 ? 7.984 -12.383 -18.922 1 96.38 109 MET A O 1
ATOM 870 N N . PRO A 1 110 ? 7.875 -14.523 -18.406 1 95.12 110 PRO A N 1
ATOM 871 C CA . PRO A 1 110 ? 8.516 -14.922 -19.672 1 95.12 110 PRO A CA 1
ATOM 872 C C . PRO A 1 110 ? 7.535 -14.961 -20.844 1 95.12 110 PRO A C 1
ATOM 874 O O . PRO A 1 110 ? 7.941 -15.188 -21.984 1 95.12 110 PRO A O 1
ATOM 877 N N . LEU A 1 111 ? 6.234 -14.75 -20.547 1 93.06 111 LEU A N 1
ATOM 878 C CA . LEU A 1 111 ? 5.211 -14.898 -21.578 1 93.06 111 LEU A CA 1
ATOM 879 C C . LEU A 1 111 ? 5.023 -13.602 -22.344 1 93.06 111 LEU A C 1
ATOM 881 O O . LEU A 1 111 ? 5.109 -12.508 -21.766 1 93.06 111 LEU A O 1
ATOM 885 N N . GLU A 1 112 ? 4.789 -13.695 -23.531 1 90.19 112 GLU A N 1
ATOM 886 C CA . GLU A 1 112 ? 4.453 -12.523 -24.328 1 90.19 112 GLU A CA 1
ATOM 887 C C . GLU A 1 112 ? 3.023 -12.07 -24.062 1 90.19 112 GLU A C 1
ATOM 889 O O . GLU A 1 112 ? 2.768 -10.867 -23.922 1 90.19 112 GLU A O 1
ATOM 894 N N . SER A 1 113 ? 2.229 -13.094 -24.125 1 86.25 113 SER A N 1
ATOM 895 C CA . SER A 1 113 ? 0.844 -12.844 -23.734 1 86.25 113 SER A CA 1
ATOM 896 C C . SER A 1 113 ? 0.499 -13.547 -22.438 1 86.25 113 SER A C 1
ATOM 898 O O . SER A 1 113 ? 1.017 -14.625 -22.141 1 86.25 113 SER A O 1
ATOM 900 N N . SER A 1 114 ? -0.259 -12.844 -21.672 1 89.88 114 SER A N 1
ATOM 901 C CA . SER A 1 114 ? -0.624 -13.406 -20.375 1 89.88 114 SER A CA 1
ATOM 902 C C . SER A 1 114 ? -2.127 -13.633 -20.281 1 89.88 114 SER A C 1
ATOM 904 O O . SER A 1 114 ? -2.875 -12.734 -19.891 1 89.88 114 SER A O 1
ATOM 906 N N . PRO A 1 115 ? -2.543 -14.852 -20.578 1 89.94 115 PRO A N 1
ATOM 907 C CA . PRO A 1 115 ? -3.977 -15.141 -20.531 1 89.94 115 PRO A CA 1
ATOM 908 C C . PRO A 1 115 ? -4.605 -14.789 -19.188 1 89.94 115 PRO A C 1
ATOM 910 O O . PRO A 1 115 ? -5.77 -14.383 -19.125 1 89.94 115 PRO A O 1
ATOM 913 N N . LEU A 1 116 ? -3.895 -14.914 -18.141 1 94.75 116 LEU A N 1
ATOM 914 C CA . LEU A 1 116 ? -4.406 -14.625 -16.812 1 94.75 116 LEU A CA 1
ATOM 915 C C . LEU A 1 116 ? -4.828 -13.164 -16.688 1 94.75 116 LEU A C 1
ATOM 917 O O . LEU A 1 116 ? -5.719 -12.82 -15.914 1 94.75 116 LEU A O 1
ATOM 921 N N . PHE A 1 117 ? -4.156 -12.359 -17.438 1 96 117 PHE A N 1
ATOM 922 C CA . PHE A 1 117 ? -4.402 -10.93 -17.328 1 96 117 PHE A CA 1
ATOM 923 C C . PHE A 1 117 ? -4.922 -10.352 -18.641 1 96 117 PHE A C 1
ATOM 925 O O . PHE A 1 117 ? -4.648 -9.195 -18.969 1 96 117 PHE A O 1
ATOM 932 N N . SER A 1 118 ? -5.68 -11.133 -19.391 1 93.38 118 SER A N 1
ATOM 933 C CA . SER A 1 118 ? -6.289 -10.719 -20.656 1 93.38 118 SER A CA 1
ATOM 934 C C . SER A 1 118 ? -7.805 -10.609 -20.531 1 93.38 118 SER A C 1
ATOM 936 O O . SER A 1 118 ? -8.469 -11.578 -20.141 1 93.38 118 SER A O 1
ATOM 938 N N . VAL A 1 119 ? -8.273 -9.484 -20.922 1 91.5 119 VAL A N 1
ATOM 939 C CA . VAL A 1 119 ? -9.711 -9.242 -20.844 1 91.5 119 VAL A CA 1
ATOM 940 C C . VAL A 1 119 ? -10.453 -10.242 -21.734 1 91.5 119 VAL A C 1
ATOM 942 O O . VAL A 1 119 ? -11.492 -10.773 -21.344 1 91.5 119 VAL A O 1
ATOM 945 N N . SER A 1 120 ? -9.984 -10.492 -22.922 1 87.88 120 SER A N 1
ATOM 946 C CA . SER A 1 120 ? -10.633 -11.383 -23.875 1 87.88 120 SER A CA 1
ATOM 947 C C . SER A 1 120 ? -10.75 -12.797 -23.312 1 87.88 120 SER A C 1
ATOM 949 O O . SER A 1 120 ? -11.734 -13.492 -23.578 1 87.88 120 SER A O 1
ATOM 951 N N . ASP A 1 121 ? -9.781 -13.219 -22.531 1 86.5 121 ASP A N 1
ATOM 952 C CA . ASP A 1 121 ? -9.773 -14.578 -21.984 1 86.5 121 ASP A CA 1
ATOM 953 C C . ASP A 1 121 ? -10.766 -14.719 -20.844 1 86.5 121 ASP A C 1
ATOM 955 O O . ASP A 1 121 ? -11.242 -15.82 -20.562 1 86.5 121 ASP A O 1
ATOM 959 N N . HIS A 1 122 ? -11.031 -13.633 -20.203 1 86 122 HIS A N 1
ATOM 960 C CA . HIS A 1 122 ? -12.016 -13.664 -19.125 1 86 122 HIS A CA 1
ATOM 961 C C . HIS A 1 122 ? -13.422 -13.398 -19.656 1 86 122 HIS A C 1
ATOM 963 O O . HIS A 1 122 ? -14.406 -13.828 -19.047 1 86 122 HIS A O 1
ATOM 969 N N . ALA A 1 123 ? -13.625 -12.547 -20.641 1 73.44 123 ALA A N 1
ATOM 970 C CA . ALA A 1 123 ? -14.906 -12.195 -21.234 1 73.44 123 ALA A CA 1
ATOM 971 C C . ALA A 1 123 ? -15.539 -13.406 -21.922 1 73.44 123 ALA A C 1
ATOM 973 O O . ALA A 1 123 ? -16.766 -13.516 -21.984 1 73.44 123 ALA A O 1
ATOM 974 N N . ALA A 1 124 ? -14.789 -14.133 -22.609 1 60.53 124 ALA A N 1
ATOM 975 C CA . ALA A 1 124 ? -15.383 -15.266 -23.328 1 60.53 124 ALA A CA 1
ATOM 976 C C . ALA A 1 124 ? -16.344 -16.031 -22.422 1 60.53 124 ALA A C 1
ATOM 978 O O . ALA A 1 124 ? -17.281 -16.672 -22.906 1 60.53 124 ALA A O 1
ATOM 979 N N . GLY A 1 125 ? -16.328 -15.836 -21.125 1 54.62 125 GLY A N 1
ATOM 980 C CA . GLY A 1 125 ? -17.203 -16.609 -20.25 1 54.62 125 GLY A CA 1
ATOM 981 C C . GLY A 1 125 ? -18.25 -15.758 -19.562 1 54.62 125 GLY A C 1
ATOM 982 O O . GLY A 1 125 ? -19.062 -16.281 -18.797 1 54.62 125 GLY A O 1
ATOM 983 N N . VAL A 1 126 ? -18.078 -14.383 -19.469 1 57.5 126 VAL A N 1
ATOM 984 C CA . VAL A 1 126 ? -18.953 -13.625 -18.594 1 57.5 126 VAL A CA 1
ATOM 985 C C . VAL A 1 126 ? -20.094 -13.023 -19.406 1 57.5 126 VAL A C 1
ATOM 987 O O . VAL A 1 126 ? -19.875 -12.43 -20.453 1 57.5 126 VAL A O 1
ATOM 990 N N . PRO A 1 127 ? -21.266 -13.422 -19.125 1 51.75 127 PRO A N 1
ATOM 991 C CA . PRO A 1 127 ? -22.391 -12.742 -19.766 1 51.75 127 PRO A CA 1
ATOM 992 C C . PRO A 1 127 ? -22.266 -11.219 -19.75 1 51.75 127 PRO A C 1
ATOM 994 O O . PRO A 1 127 ? -21.453 -10.68 -19 1 51.75 127 PRO A O 1
ATOM 997 N N . ASN A 1 128 ? -23.234 -10.289 -20.219 1 52.12 128 ASN A N 1
ATOM 998 C CA . ASN A 1 128 ? -23.359 -8.898 -20.656 1 52.12 128 ASN A CA 1
ATOM 999 C C . ASN A 1 128 ? -22.766 -7.934 -19.625 1 52.12 128 ASN A C 1
ATOM 1001 O O . ASN A 1 128 ? -21.969 -7.07 -19.969 1 52.12 128 ASN A O 1
ATOM 1005 N N . GLY A 1 129 ? -23.516 -7.504 -18.453 1 51.69 129 GLY A N 1
ATOM 1006 C CA . GLY A 1 129 ? -23.359 -6.34 -17.594 1 51.69 129 GLY A CA 1
ATOM 1007 C C . GLY A 1 129 ? -22.125 -6.422 -16.719 1 51.69 129 GLY A C 1
ATOM 1008 O O . GLY A 1 129 ? -21.391 -5.441 -16.562 1 51.69 129 GLY A O 1
ATOM 1009 N N . LYS A 1 130 ? -21.797 -7.426 -15.969 1 60.66 130 LYS A N 1
ATOM 1010 C CA . LYS A 1 130 ? -20.703 -7.727 -15.047 1 60.66 130 LYS A CA 1
ATOM 1011 C C . LYS A 1 130 ? -19.375 -7.773 -15.781 1 60.66 130 LYS A C 1
ATOM 1013 O O . LYS A 1 130 ? -18.312 -7.648 -15.164 1 60.66 130 LYS A O 1
ATOM 1018 N N . ASP A 1 131 ? -19.484 -7.508 -16.969 1 73.31 131 ASP A N 1
ATOM 1019 C CA . ASP A 1 131 ? -18.359 -7.613 -17.906 1 73.31 131 ASP A CA 1
ATOM 1020 C C . ASP A 1 131 ? -17.5 -6.359 -17.859 1 73.31 131 ASP A C 1
ATOM 1022 O O . ASP A 1 131 ? -16.266 -6.445 -17.875 1 73.31 131 ASP A O 1
ATOM 1026 N N . SER A 1 132 ? -18.172 -5.309 -17.531 1 85.31 132 SER A N 1
ATOM 1027 C CA . SER A 1 132 ? -17.422 -4.062 -17.609 1 85.31 132 SER A CA 1
ATOM 1028 C C . SER A 1 132 ? -16.484 -3.904 -16.422 1 85.31 132 SER A C 1
ATOM 1030 O O . SER A 1 132 ? -15.328 -3.512 -16.578 1 85.31 132 SER A O 1
ATOM 1032 N N . GLN A 1 133 ? -16.938 -4.445 -15.242 1 90.5 133 GLN A N 1
ATOM 1033 C CA . GLN A 1 133 ? -16.109 -4.301 -14.047 1 90.5 133 GLN A CA 1
ATOM 1034 C C . GLN A 1 133 ? -14.93 -5.281 -14.078 1 90.5 133 GLN A C 1
ATOM 1036 O O . GLN A 1 133 ? -13.812 -4.93 -13.695 1 90.5 133 GLN A O 1
ATOM 1041 N N . VAL A 1 134 ? -15.219 -6.422 -14.5 1 92.75 134 VAL A N 1
ATOM 1042 C CA . VAL A 1 134 ? -14.172 -7.43 -14.602 1 92.75 134 VAL A CA 1
ATOM 1043 C C . VAL A 1 134 ? -13.086 -6.953 -15.562 1 92.75 134 VAL A C 1
ATOM 1045 O O . VAL A 1 134 ? -11.891 -7.094 -15.289 1 92.75 134 VAL A O 1
ATOM 1048 N N . ALA A 1 135 ? -13.516 -6.426 -16.625 1 94.25 135 ALA A N 1
ATOM 1049 C CA . ALA A 1 135 ? -12.57 -5.91 -17.609 1 94.25 135 ALA A CA 1
ATOM 1050 C C . ALA A 1 135 ? -11.672 -4.832 -17 1 94.25 135 ALA A C 1
ATOM 1052 O O . ALA A 1 135 ? -10.469 -4.805 -17.25 1 94.25 135 ALA A O 1
ATOM 1053 N N . THR A 1 136 ? -12.297 -3.979 -16.234 1 94.62 136 THR A N 1
ATOM 1054 C CA . THR A 1 136 ? -11.547 -2.908 -15.586 1 94.62 136 THR A CA 1
ATOM 1055 C C . THR A 1 136 ? -10.531 -3.479 -14.602 1 94.62 136 THR A C 1
ATOM 1057 O O . THR A 1 136 ? -9.375 -3.055 -14.578 1 94.62 136 THR A O 1
ATOM 1060 N N . ASP A 1 137 ? -10.953 -4.422 -13.812 1 96.62 137 ASP A N 1
ATOM 1061 C CA . ASP A 1 137 ? -10.07 -5.047 -12.836 1 96.62 137 ASP A CA 1
ATOM 1062 C C . ASP A 1 137 ? -8.898 -5.746 -13.516 1 96.62 137 ASP A C 1
ATOM 1064 O O . ASP A 1 137 ? -7.758 -5.637 -13.07 1 96.62 137 ASP A O 1
ATOM 1068 N N . ILE A 1 138 ? -9.164 -6.395 -14.602 1 96.44 138 ILE A N 1
ATOM 1069 C CA . ILE A 1 138 ? -8.133 -7.125 -15.328 1 96.44 138 ILE A CA 1
ATOM 1070 C C . ILE A 1 138 ? -7.121 -6.145 -15.922 1 96.44 138 ILE A C 1
ATOM 1072 O O . ILE A 1 138 ? -5.918 -6.418 -15.938 1 96.44 138 ILE A O 1
ATOM 1076 N N . ARG A 1 139 ? -7.594 -5.102 -16.406 1 95.69 139 ARG A N 1
ATOM 1077 C CA . ARG A 1 139 ? -6.699 -4.086 -16.938 1 95.69 139 ARG A CA 1
ATOM 1078 C C . ARG A 1 139 ? -5.75 -3.566 -15.867 1 95.69 139 ARG A C 1
ATOM 1080 O O . ARG A 1 139 ? -4.562 -3.354 -16.125 1 95.69 139 ARG A O 1
ATOM 1087 N N . ILE A 1 140 ? -6.293 -3.371 -14.641 1 96.75 140 ILE A N 1
ATOM 1088 C CA . ILE A 1 140 ? -5.484 -2.914 -13.516 1 96.75 140 ILE A CA 1
ATOM 1089 C C . ILE A 1 140 ? -4.402 -3.945 -13.203 1 96.75 140 ILE A C 1
ATOM 1091 O O . ILE A 1 140 ? -3.24 -3.592 -12.992 1 96.75 140 ILE A O 1
ATOM 1095 N N . LEU A 1 141 ? -4.801 -5.141 -13.227 1 97.75 141 LEU A N 1
ATOM 1096 C CA . LEU A 1 141 ? -3.861 -6.215 -12.93 1 97.75 141 LEU A CA 1
ATOM 1097 C C . LEU A 1 141 ? -2.811 -6.336 -14.031 1 97.75 141 LEU A C 1
ATOM 1099 O O . LEU A 1 141 ? -1.638 -6.594 -13.75 1 97.75 141 LEU A O 1
ATOM 1103 N N . ASN A 1 142 ? -3.246 -6.172 -15.227 1 96.81 142 ASN A N 1
ATOM 1104 C CA . ASN A 1 142 ? -2.297 -6.195 -16.328 1 96.81 142 ASN A CA 1
ATOM 1105 C C . ASN A 1 142 ? -1.29 -5.055 -16.234 1 96.81 142 ASN A C 1
ATOM 1107 O O . ASN A 1 142 ? -0.113 -5.23 -16.547 1 96.81 142 ASN A O 1
ATOM 1111 N N . ASP A 1 143 ? -1.776 -3.895 -15.883 1 96.25 143 ASP A N 1
ATOM 1112 C CA . ASP A 1 143 ? -0.869 -2.771 -15.672 1 96.25 143 ASP A CA 1
ATOM 1113 C C . ASP A 1 143 ? 0.192 -3.113 -14.625 1 96.25 143 ASP A C 1
ATOM 1115 O O . ASP A 1 143 ? 1.354 -2.729 -14.766 1 96.25 143 ASP A O 1
ATOM 1119 N N . THR A 1 144 ? -0.229 -3.777 -13.594 1 97.62 144 THR A N 1
ATOM 1120 C CA . THR A 1 144 ? 0.702 -4.207 -12.555 1 97.62 144 THR A CA 1
ATOM 1121 C C . THR A 1 144 ? 1.724 -5.191 -13.117 1 97.62 144 THR A C 1
ATOM 1123 O O . THR A 1 144 ? 2.924 -5.059 -12.867 1 97.62 144 THR A O 1
ATOM 1126 N N . LEU A 1 145 ? 1.248 -6.129 -13.898 1 98.06 145 LEU A N 1
ATOM 1127 C CA . LEU A 1 145 ? 2.145 -7.078 -14.547 1 98.06 145 LEU A CA 1
ATOM 1128 C C . LEU A 1 145 ? 3.188 -6.359 -15.391 1 98.06 145 LEU A C 1
ATOM 1130 O O . LEU A 1 145 ? 4.379 -6.668 -15.32 1 98.06 145 LEU A O 1
ATOM 1134 N N . LEU A 1 146 ? 2.754 -5.426 -16.125 1 96.88 146 LEU A N 1
ATOM 1135 C CA . LEU A 1 146 ? 3.646 -4.703 -17.031 1 96.88 146 LEU A CA 1
ATOM 1136 C C . LEU A 1 146 ? 4.707 -3.938 -16.234 1 96.88 146 LEU A C 1
ATOM 1138 O O . LEU A 1 146 ? 5.848 -3.805 -16.688 1 96.88 146 LEU A O 1
ATOM 1142 N N . ARG A 1 147 ? 4.359 -3.465 -15.109 1 97 147 ARG A N 1
ATOM 1143 C CA . ARG A 1 147 ? 5.332 -2.764 -14.273 1 97 147 ARG A CA 1
ATOM 1144 C C . ARG A 1 147 ? 6.406 -3.719 -13.758 1 97 147 ARG A C 1
ATOM 1146 O O . ARG A 1 147 ? 7.59 -3.375 -13.742 1 97 147 ARG A O 1
ATOM 1153 N N . PHE A 1 148 ? 6.023 -4.887 -13.344 1 98.31 148 PHE A N 1
ATOM 1154 C CA . PHE A 1 148 ? 6.984 -5.879 -12.883 1 98.31 148 PHE A CA 1
ATOM 1155 C C . PHE A 1 148 ? 7.898 -6.312 -14.023 1 98.31 148 PHE A C 1
ATOM 1157 O O . PHE A 1 148 ? 9.094 -6.531 -13.812 1 98.31 148 PHE A O 1
ATOM 1164 N N . LYS A 1 149 ? 7.324 -6.422 -15.227 1 97.75 149 LYS A N 1
ATOM 1165 C CA . LYS A 1 149 ? 8.117 -6.762 -16.406 1 97.75 149 LYS A CA 1
ATOM 1166 C C . LYS A 1 149 ? 9.125 -5.66 -16.719 1 97.75 149 LYS A C 1
ATOM 1168 O O . LYS A 1 149 ? 10.289 -5.945 -17.031 1 97.75 149 LYS A O 1
ATOM 1173 N N . ALA A 1 150 ? 8.68 -4.441 -16.609 1 96.62 150 ALA A N 1
ATOM 1174 C CA . ALA A 1 150 ? 9.539 -3.305 -16.922 1 96.62 150 ALA A CA 1
ATOM 1175 C C . ALA A 1 150 ? 10.742 -3.254 -15.977 1 96.62 150 ALA A C 1
ATOM 1177 O O . ALA A 1 150 ? 11.852 -2.902 -16.391 1 96.62 150 ALA A O 1
ATOM 1178 N N . VAL A 1 151 ? 10.531 -3.604 -14.727 1 97.38 151 VAL A N 1
ATOM 1179 C CA . VAL A 1 151 ? 11.594 -3.596 -13.734 1 97.38 151 VAL A CA 1
ATOM 1180 C C . VAL A 1 151 ? 12.477 -4.828 -13.906 1 97.38 151 VAL A C 1
ATOM 1182 O O . VAL A 1 151 ? 13.648 -4.816 -13.523 1 97.38 151 VAL A O 1
ATOM 1185 N N . GLY A 1 152 ? 11.938 -5.844 -14.477 1 97.88 152 GLY A N 1
ATOM 1186 C CA . GLY A 1 152 ? 12.688 -7.082 -14.633 1 97.88 152 GLY A CA 1
ATOM 1187 C C . GLY A 1 152 ? 12.945 -7.781 -13.312 1 97.88 152 GLY A C 1
ATOM 1188 O O . GLY A 1 152 ? 14.094 -8.141 -13.008 1 97.88 152 GLY A O 1
ATOM 1189 N N . VAL A 1 153 ? 11.875 -8 -12.57 1 98.5 153 VAL A N 1
ATO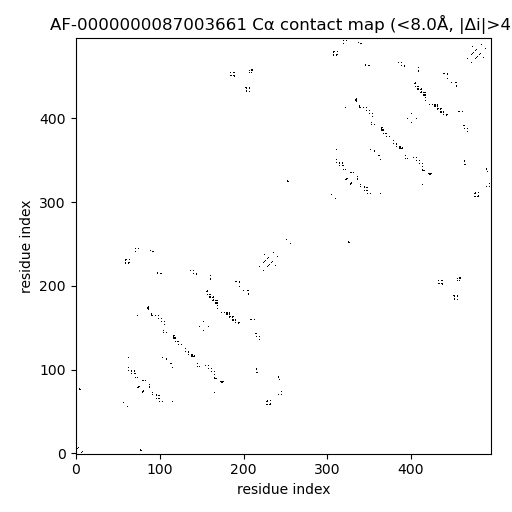M 1190 C CA . VAL A 1 153 ? 12.008 -8.594 -11.242 1 98.5 153 VAL A CA 1
ATOM 1191 C C . VAL A 1 153 ? 12.516 -10.023 -11.367 1 98.5 153 VAL A C 1
ATOM 1193 O O . VAL A 1 153 ? 11.992 -10.812 -12.156 1 98.5 153 VAL A O 1
ATOM 1196 N N . ASP A 1 154 ? 13.531 -10.383 -10.641 1 98 154 ASP A N 1
ATOM 1197 C CA . ASP A 1 154 ? 14.133 -11.711 -10.766 1 98 154 ASP A CA 1
ATOM 1198 C C . ASP A 1 154 ? 13.586 -12.656 -9.703 1 98 154 ASP A C 1
ATOM 1200 O O . ASP A 1 154 ? 12.836 -12.242 -8.812 1 98 154 ASP A O 1
ATOM 1204 N N . PRO A 1 155 ? 13.812 -13.93 -9.773 1 98 155 PRO A N 1
ATOM 1205 C CA . PRO A 1 155 ? 13.211 -14.938 -8.898 1 98 155 PRO A CA 1
ATOM 1206 C C . PRO A 1 155 ? 13.539 -14.703 -7.422 1 98 155 PRO A C 1
ATOM 1208 O O . PRO A 1 155 ? 12.68 -14.898 -6.559 1 98 155 PRO A O 1
ATOM 1211 N N . ALA A 1 156 ? 14.719 -14.297 -7.168 1 98.31 156 ALA A N 1
ATOM 1212 C CA . ALA A 1 156 ? 15.094 -14.031 -5.781 1 98.31 156 ALA A CA 1
ATOM 1213 C C . ALA A 1 156 ? 14.305 -12.844 -5.223 1 98.31 156 ALA A C 1
ATOM 1215 O O . ALA A 1 156 ? 13.906 -12.852 -4.051 1 98.31 156 ALA A O 1
ATOM 1216 N N . GLU A 1 157 ? 14.156 -11.828 -6.027 1 98.75 157 GLU A N 1
ATOM 1217 C CA . GLU A 1 157 ? 13.352 -10.672 -5.625 1 98.75 157 GLU A CA 1
ATOM 1218 C C . GLU A 1 157 ? 11.906 -11.078 -5.359 1 98.75 157 GLU A C 1
ATOM 1220 O O . GLU A 1 157 ? 11.297 -10.633 -4.383 1 98.75 157 GLU A O 1
ATOM 1225 N N . PHE A 1 158 ? 11.383 -11.953 -6.188 1 98.81 158 PHE A N 1
ATOM 1226 C CA . PHE A 1 158 ? 10.016 -12.43 -5.984 1 98.81 158 PHE A CA 1
ATOM 1227 C C . PHE A 1 158 ? 9.891 -13.148 -4.645 1 98.81 158 PHE A C 1
ATOM 1229 O O . PHE A 1 158 ? 8.906 -12.969 -3.928 1 98.81 158 PHE A O 1
ATOM 1236 N N . ALA A 1 159 ? 10.859 -13.938 -4.383 1 98.62 159 ALA A N 1
ATOM 1237 C CA . ALA A 1 159 ? 10.828 -14.68 -3.123 1 98.62 159 ALA A CA 1
ATOM 1238 C C . ALA A 1 159 ? 10.797 -13.727 -1.931 1 98.62 159 ALA A C 1
ATOM 1240 O O . ALA A 1 159 ? 10.039 -13.938 -0.979 1 98.62 159 ALA A O 1
ATOM 1241 N N . CYS A 1 160 ? 11.602 -12.703 -1.971 1 98.81 160 CYS A N 1
ATOM 1242 C CA . CYS A 1 160 ? 11.641 -11.719 -0.89 1 98.81 160 CYS A CA 1
ATOM 1243 C C . CYS A 1 160 ? 10.336 -10.945 -0.814 1 98.81 160 CYS A C 1
ATOM 1245 O O . CYS A 1 160 ? 9.82 -10.695 0.277 1 98.81 160 CYS A O 1
ATOM 1247 N N . LEU A 1 161 ? 9.805 -10.539 -1.951 1 98.88 161 LEU A N 1
ATOM 1248 C CA . LEU A 1 161 ? 8.547 -9.797 -1.983 1 98.88 161 LEU A CA 1
ATOM 1249 C C . LEU A 1 161 ? 7.414 -10.625 -1.398 1 98.88 161 LEU A C 1
ATOM 1251 O O . LEU A 1 161 ? 6.578 -10.109 -0.654 1 98.88 161 LEU A O 1
ATOM 1255 N N . LYS A 1 162 ? 7.395 -11.922 -1.718 1 98.88 162 LYS A N 1
ATOM 1256 C CA . LYS A 1 162 ? 6.379 -12.812 -1.167 1 98.88 162 LYS A CA 1
ATOM 1257 C C . LYS A 1 162 ? 6.473 -12.883 0.354 1 98.88 162 LYS A C 1
ATOM 1259 O O . LYS A 1 162 ? 5.453 -12.852 1.046 1 98.88 162 LYS A O 1
ATOM 1264 N N . ALA A 1 163 ? 7.676 -12.977 0.852 1 98.88 163 ALA A N 1
ATOM 1265 C CA . ALA A 1 163 ? 7.859 -13.008 2.301 1 98.88 163 ALA A CA 1
ATOM 1266 C C . ALA A 1 163 ? 7.402 -11.695 2.939 1 98.88 163 ALA A C 1
ATOM 1268 O O . ALA A 1 163 ? 6.746 -11.703 3.982 1 98.88 163 ALA A O 1
ATOM 1269 N N . ILE A 1 164 ? 7.699 -10.609 2.324 1 98.88 164 ILE A N 1
ATOM 1270 C CA . ILE A 1 164 ? 7.352 -9.289 2.85 1 98.88 164 ILE A CA 1
ATOM 1271 C C . ILE A 1 164 ? 5.832 -9.148 2.934 1 98.88 164 ILE A C 1
ATOM 1273 O O . ILE A 1 164 ? 5.301 -8.672 3.938 1 98.88 164 ILE A O 1
ATOM 1277 N N . VAL A 1 165 ? 5.137 -9.617 1.896 1 98.69 165 VAL A N 1
ATOM 1278 C CA . VAL A 1 165 ? 3.686 -9.484 1.863 1 98.69 165 VAL A CA 1
ATOM 1279 C C . VAL A 1 165 ? 3.057 -10.453 2.861 1 98.69 165 VAL A C 1
ATOM 1281 O O . VAL A 1 165 ? 1.999 -10.172 3.43 1 98.69 165 VAL A O 1
ATOM 1284 N N . LEU A 1 166 ? 3.715 -11.547 3.113 1 98.75 166 LEU A N 1
ATOM 1285 C CA . LEU A 1 166 ? 3.203 -12.562 4.031 1 98.75 166 LEU A CA 1
ATOM 1286 C C . LEU A 1 166 ? 3.316 -12.086 5.477 1 98.75 166 LEU A C 1
ATOM 1288 O O . LEU A 1 166 ? 2.377 -12.242 6.262 1 98.75 166 LEU A O 1
ATOM 1292 N N . PHE A 1 167 ? 4.434 -11.523 5.777 1 98.56 167 PHE A N 1
ATOM 1293 C CA . PHE A 1 167 ? 4.719 -11.164 7.164 1 98.56 167 PHE A CA 1
ATOM 1294 C C . PHE A 1 167 ? 4.273 -9.742 7.453 1 98.56 167 PHE A C 1
ATOM 1296 O O . PHE A 1 167 ? 5.109 -8.852 7.66 1 98.56 167 PHE A O 1
ATOM 1303 N N . ARG A 1 168 ? 3.041 -9.547 7.57 1 97.5 168 ARG A N 1
ATOM 1304 C CA . ARG A 1 168 ? 2.455 -8.258 7.914 1 97.5 168 ARG A CA 1
ATOM 1305 C C . ARG A 1 168 ? 2.141 -8.18 9.406 1 97.5 168 ARG A C 1
ATOM 1307 O O . ARG A 1 168 ? 1.104 -8.672 9.852 1 97.5 168 ARG A O 1
ATOM 1314 N N . SER A 1 169 ? 2.871 -7.445 10.094 1 95.44 169 SER A N 1
ATOM 1315 C CA . SER A 1 169 ? 2.797 -7.418 11.555 1 95.44 169 SER A CA 1
ATOM 1316 C C . SER A 1 169 ? 1.576 -6.637 12.031 1 95.44 169 SER A C 1
ATOM 1318 O O . SER A 1 169 ? 1.143 -6.793 13.172 1 95.44 169 SER A O 1
ATOM 1320 N N . GLU A 1 170 ? 0.993 -5.805 11.188 1 93.62 170 GLU A N 1
ATOM 1321 C CA . GLU A 1 170 ? -0.145 -4.969 11.562 1 93.62 170 GLU A CA 1
ATOM 1322 C C . GLU A 1 170 ? -1.453 -5.75 11.477 1 93.62 170 GLU A C 1
ATOM 1324 O O . GLU A 1 170 ? -2.514 -5.234 11.844 1 93.62 170 GLU A O 1
ATOM 1329 N N . THR A 1 171 ? -1.392 -6.973 11.031 1 95.38 171 THR A N 1
ATOM 1330 C CA . THR A 1 171 ? -2.59 -7.801 10.93 1 95.38 171 THR A CA 1
ATOM 1331 C C . THR A 1 171 ? -3.213 -8.016 12.305 1 95.38 171 THR A C 1
ATOM 1333 O O . THR A 1 171 ? -2.506 -8.289 13.281 1 95.38 171 THR A O 1
ATOM 1336 N N . ARG A 1 172 ? -4.477 -7.914 12.359 1 91.81 172 ARG A N 1
ATOM 1337 C CA . ARG A 1 172 ? -5.184 -7.988 13.633 1 91.81 172 ARG A CA 1
ATOM 1338 C C . ARG A 1 172 ? -5.273 -9.43 14.125 1 91.81 172 ARG A C 1
ATOM 1340 O O . ARG A 1 172 ? -5.434 -10.352 13.328 1 91.81 172 ARG A O 1
ATOM 1347 N N . GLY A 1 173 ? -5.145 -9.617 15.43 1 94.62 173 GLY A N 1
ATOM 1348 C CA . GLY A 1 173 ? -5.395 -10.922 16.031 1 94.62 173 GLY A CA 1
ATOM 1349 C C . GLY A 1 173 ? -4.141 -11.758 16.188 1 94.62 173 GLY A C 1
ATOM 1350 O O . GLY A 1 173 ? -4.203 -12.898 16.656 1 94.62 173 GLY A O 1
ATOM 1351 N N . LEU A 1 174 ? -3.053 -11.234 15.82 1 96.94 174 LEU A N 1
ATOM 1352 C CA . LEU A 1 174 ? -1.805 -11.992 15.906 1 96.94 174 LEU A CA 1
ATOM 1353 C C . LEU A 1 174 ? -1.393 -12.203 17.359 1 96.94 174 LEU A C 1
ATOM 1355 O O . LEU A 1 174 ? -1.539 -11.305 18.188 1 96.94 174 LEU A O 1
ATOM 1359 N N . LYS A 1 175 ? -0.866 -13.297 17.656 1 97.62 175 LYS A N 1
ATOM 1360 C CA . LYS A 1 175 ? -0.349 -13.625 18.984 1 97.62 175 LYS A CA 1
ATOM 1361 C C . LYS A 1 175 ? 1.01 -12.977 19.219 1 97.62 175 LYS A C 1
ATOM 1363 O O . LYS A 1 175 ? 1.283 -12.484 20.312 1 97.62 175 LYS A O 1
ATOM 1368 N N . ASP A 1 176 ? 1.836 -12.977 18.219 1 96.19 176 ASP A N 1
ATOM 1369 C CA . ASP A 1 176 ? 3.182 -12.43 18.344 1 96.19 176 ASP A CA 1
ATOM 1370 C C . ASP A 1 176 ? 3.504 -11.477 17.203 1 96.19 176 ASP A C 1
ATOM 1372 O O . ASP A 1 176 ? 4.367 -11.773 16.375 1 96.19 176 ASP A O 1
ATOM 1376 N N . PRO A 1 177 ? 2.941 -10.359 17.219 1 96.88 177 PRO A N 1
ATOM 1377 C CA . PRO A 1 177 ? 3.178 -9.398 16.141 1 96.88 177 PRO A CA 1
ATOM 1378 C C . PRO A 1 177 ? 4.637 -8.953 16.062 1 96.88 177 PRO A C 1
ATOM 1380 O O . PRO A 1 177 ? 5.129 -8.648 14.969 1 96.88 177 PRO A O 1
ATOM 1383 N N . ALA A 1 178 ? 5.336 -8.93 17.156 1 96.75 178 ALA A N 1
ATOM 1384 C CA . ALA A 1 178 ? 6.734 -8.516 17.156 1 96.75 178 ALA A CA 1
ATOM 1385 C C . ALA A 1 178 ? 7.602 -9.484 16.359 1 96.75 178 ALA A C 1
ATOM 1387 O O . ALA A 1 178 ? 8.508 -9.062 15.633 1 96.75 178 ALA A O 1
ATOM 1388 N N . GLN A 1 179 ? 7.312 -10.734 16.562 1 97.56 179 GLN A N 1
ATOM 1389 C CA . GLN A 1 179 ? 8.055 -11.734 15.797 1 97.56 179 GLN A CA 1
ATOM 1390 C C . GLN A 1 179 ? 7.777 -11.602 14.297 1 97.56 179 GLN A C 1
ATOM 1392 O O . GLN A 1 179 ? 8.695 -11.711 13.477 1 97.56 179 GLN A O 1
ATOM 1397 N N . VAL A 1 180 ? 6.562 -11.406 13.938 1 98.25 180 VAL A N 1
ATOM 1398 C CA . VAL A 1 180 ? 6.184 -11.227 12.539 1 98.25 180 VAL A CA 1
ATOM 1399 C C . VAL A 1 180 ? 6.891 -10.008 11.953 1 98.25 180 VAL A C 1
ATOM 1401 O O . VAL A 1 180 ? 7.371 -10.039 10.82 1 98.25 180 VAL A O 1
ATOM 1404 N N . GLU A 1 181 ? 6.934 -8.945 12.703 1 97.75 181 GLU A N 1
ATOM 1405 C CA . GLU A 1 181 ? 7.629 -7.727 12.289 1 97.75 181 GLU A CA 1
ATOM 1406 C C . GLU A 1 181 ? 9.109 -8 12.023 1 97.75 181 GLU A C 1
ATOM 1408 O O . GLU A 1 181 ? 9.672 -7.508 11.047 1 97.75 181 GLU A O 1
ATOM 1413 N N . ASN A 1 182 ? 9.688 -8.742 12.906 1 97.75 182 ASN A N 1
ATOM 1414 C CA . ASN A 1 182 ? 11.094 -9.102 12.742 1 97.75 182 ASN A CA 1
ATOM 1415 C C . ASN A 1 182 ? 11.32 -9.898 11.461 1 97.75 182 ASN A C 1
ATOM 1417 O O . ASN A 1 182 ? 12.336 -9.711 10.781 1 97.75 182 ASN A O 1
ATOM 1421 N N . LEU A 1 183 ? 10.422 -10.766 11.188 1 98.31 183 LEU A N 1
ATOM 1422 C CA . LEU A 1 183 ? 10.531 -11.562 9.977 1 98.31 183 LEU A CA 1
ATOM 1423 C C . LEU A 1 183 ? 10.375 -10.695 8.727 1 98.31 183 LEU A C 1
ATOM 1425 O O . LEU A 1 183 ? 11.086 -10.891 7.738 1 98.31 183 LEU A O 1
ATOM 1429 N N . GLN A 1 184 ? 9.469 -9.758 8.773 1 98.5 184 GLN A N 1
ATOM 1430 C CA . GLN A 1 184 ? 9.328 -8.828 7.66 1 98.5 184 GLN A CA 1
ATOM 1431 C C . GLN A 1 184 ? 10.594 -7.992 7.477 1 98.5 184 GLN A C 1
ATOM 1433 O O . GLN A 1 184 ? 11.023 -7.75 6.352 1 98.5 184 GLN A O 1
ATOM 1438 N N . ASP A 1 185 ? 11.156 -7.574 8.562 1 98.44 185 ASP A N 1
ATOM 1439 C CA . ASP A 1 185 ? 12.398 -6.812 8.516 1 98.44 185 ASP A CA 1
ATOM 1440 C C . ASP A 1 185 ? 13.516 -7.629 7.871 1 98.44 185 ASP A C 1
ATOM 1442 O O . ASP A 1 185 ? 14.266 -7.113 7.039 1 98.44 185 ASP A O 1
ATOM 1446 N N . GLN A 1 186 ? 13.57 -8.836 8.281 1 97.94 186 GLN A N 1
ATOM 1447 C CA . GLN A 1 186 ? 14.594 -9.703 7.703 1 97.94 186 GLN A CA 1
ATOM 1448 C C . GLN A 1 186 ? 14.383 -9.875 6.199 1 97.94 186 GLN A C 1
ATOM 1450 O O . GLN A 1 186 ? 15.352 -9.844 5.43 1 97.94 186 GLN A O 1
ATOM 1455 N N . ALA A 1 187 ? 13.188 -10.039 5.816 1 98.56 187 ALA A N 1
ATOM 1456 C CA . ALA A 1 187 ? 12.867 -10.234 4.406 1 98.56 187 ALA A CA 1
ATOM 1457 C C . ALA A 1 187 ? 13.25 -9 3.584 1 98.56 187 ALA A C 1
ATOM 1459 O O . ALA A 1 187 ? 13.852 -9.125 2.518 1 98.56 187 ALA A O 1
ATOM 1460 N N . GLN A 1 188 ? 12.852 -7.836 4.047 1 98.44 188 GLN A N 1
ATOM 1461 C CA . GLN A 1 188 ? 13.148 -6.637 3.27 1 98.44 188 GLN A CA 1
ATOM 1462 C C . GLN A 1 188 ? 14.641 -6.316 3.305 1 98.44 188 GLN A C 1
ATOM 1464 O O . GLN A 1 188 ? 15.195 -5.812 2.326 1 98.44 188 GLN A O 1
ATOM 1469 N N . VAL A 1 189 ? 15.352 -6.613 4.402 1 98.19 189 VAL A N 1
ATOM 1470 C CA . VAL A 1 189 ? 16.797 -6.43 4.449 1 98.19 189 VAL A CA 1
ATOM 1471 C C . VAL A 1 189 ? 17.469 -7.352 3.436 1 98.19 189 VAL A C 1
ATOM 1473 O O . VAL A 1 189 ? 18.391 -6.938 2.725 1 98.19 189 VAL A O 1
ATOM 1476 N N . MET A 1 190 ? 17 -8.523 3.363 1 98.38 190 MET A N 1
ATOM 1477 C CA . MET A 1 190 ? 17.516 -9.477 2.381 1 98.38 190 MET A CA 1
ATOM 1478 C C . MET A 1 190 ? 17.312 -8.953 0.961 1 98.38 190 MET A C 1
ATOM 1480 O O . MET A 1 190 ? 18.203 -9.07 0.119 1 98.38 190 MET A O 1
ATOM 1484 N N . LEU A 1 191 ? 16.141 -8.477 0.73 1 98.56 191 LEU A N 1
ATOM 1485 C CA . LEU A 1 191 ? 15.844 -7.887 -0.573 1 98.56 191 LEU A CA 1
ATOM 1486 C C . LEU A 1 191 ? 16.812 -6.754 -0.884 1 98.56 191 LEU A C 1
ATOM 1488 O O . LEU A 1 191 ? 17.344 -6.672 -1.994 1 98.56 191 LEU A O 1
ATOM 1492 N N . GLY A 1 192 ? 17 -5.906 0.099 1 98 192 GLY A N 1
ATOM 1493 C CA . GLY A 1 192 ? 17.938 -4.809 -0.068 1 98 192 GLY A CA 1
ATOM 1494 C C . GLY A 1 192 ? 19.359 -5.273 -0.372 1 98 192 GLY A C 1
ATOM 1495 O O . GLY A 1 192 ? 20.016 -4.723 -1.254 1 98 192 GLY A O 1
ATOM 1496 N N . GLN A 1 193 ? 19.797 -6.234 0.337 1 97.38 193 GLN A N 1
ATOM 1497 C CA . GLN A 1 193 ? 21.125 -6.789 0.109 1 97.38 193 GLN A CA 1
ATOM 1498 C C . GLN A 1 193 ? 21.234 -7.391 -1.29 1 97.38 193 GLN A C 1
ATOM 1500 O O . GLN A 1 193 ? 22.25 -7.203 -1.973 1 97.38 193 GLN A O 1
ATOM 1505 N N . HIS A 1 194 ? 20.219 -8.094 -1.698 1 97.81 194 HIS A N 1
ATOM 1506 C CA . HIS A 1 194 ? 20.219 -8.719 -3.014 1 97.81 194 HIS A CA 1
ATOM 1507 C C . HIS A 1 194 ? 20.297 -7.672 -4.121 1 97.81 194 HIS A C 1
ATOM 1509 O O . HIS A 1 194 ? 21.094 -7.805 -5.055 1 97.81 194 HIS A O 1
ATOM 1515 N N . THR A 1 195 ? 19.484 -6.656 -4.047 1 97.81 195 THR A N 1
ATOM 1516 C CA . THR A 1 195 ? 19.438 -5.637 -5.086 1 97.81 195 THR A CA 1
ATOM 1517 C C . THR A 1 195 ? 20.75 -4.867 -5.152 1 97.81 195 THR A C 1
ATOM 1519 O O . THR A 1 195 ? 21.219 -4.527 -6.242 1 97.81 195 THR A O 1
ATOM 1522 N N . ARG A 1 196 ? 21.344 -4.625 -4.02 1 96 196 ARG A N 1
ATOM 1523 C CA . ARG A 1 196 ? 22.609 -3.918 -3.977 1 96 196 ARG A CA 1
ATOM 1524 C C . ARG A 1 196 ? 23.734 -4.754 -4.602 1 96 196 ARG A C 1
ATOM 1526 O O . ARG A 1 196 ? 24.625 -4.215 -5.25 1 96 196 ARG A O 1
ATOM 1533 N N . GLY A 1 197 ? 23.703 -5.996 -4.383 1 97.12 197 GLY A N 1
ATOM 1534 C CA . GLY A 1 197 ? 24.719 -6.887 -4.918 1 97.12 197 GLY A CA 1
ATOM 1535 C C . GLY A 1 197 ? 24.547 -7.176 -6.395 1 97.12 197 GLY A C 1
ATOM 1536 O O . GLY A 1 197 ? 25.484 -7.066 -7.176 1 97.12 197 GLY A O 1
ATOM 1537 N N . GLN A 1 198 ? 23.344 -7.457 -6.848 1 96.75 198 GLN A N 1
ATOM 1538 C CA . GLN A 1 198 ? 23.047 -7.895 -8.203 1 96.75 198 GLN A CA 1
ATOM 1539 C C . GLN A 1 198 ? 22.938 -6.703 -9.156 1 96.75 198 GLN A C 1
ATOM 1541 O O . GLN A 1 198 ? 23.219 -6.824 -10.344 1 96.75 198 GLN A O 1
ATOM 1546 N N . TYR A 1 199 ? 22.438 -5.582 -8.633 1 96.12 199 TYR A N 1
ATOM 1547 C CA . TYR A 1 199 ? 22.203 -4.406 -9.461 1 96.12 199 TYR A CA 1
ATOM 1548 C C . TYR A 1 199 ? 22.797 -3.156 -8.812 1 96.12 199 TYR A C 1
ATOM 1550 O O . TYR A 1 199 ? 22.078 -2.195 -8.531 1 96.12 199 TYR A O 1
ATOM 1558 N N . PRO A 1 200 ? 24.125 -3.062 -8.625 1 94.06 200 PRO A N 1
ATOM 1559 C CA . PRO A 1 200 ? 24.75 -1.95 -7.914 1 94.06 200 PRO A CA 1
ATOM 1560 C C . PRO A 1 200 ? 24.484 -0.6 -8.578 1 94.06 200 PRO A C 1
ATOM 1562 O O . PRO A 1 200 ? 24.484 0.432 -7.902 1 94.06 200 PRO A O 1
ATOM 1565 N N . GLY A 1 201 ? 24.172 -0.507 -9.789 1 94.69 201 GLY A N 1
ATOM 1566 C CA . GLY A 1 201 ? 23.922 0.746 -10.484 1 94.69 201 GLY A CA 1
ATOM 1567 C C . GLY A 1 201 ? 22.484 1.226 -10.375 1 94.69 201 GLY A C 1
ATOM 1568 O O . GLY A 1 201 ? 22.172 2.332 -10.812 1 94.69 201 GLY A O 1
ATOM 1569 N N . GLN A 1 202 ? 21.656 0.493 -9.781 1 96.75 202 GLN A N 1
ATOM 1570 C CA . GLN A 1 202 ? 20.25 0.839 -9.633 1 96.75 202 GLN A CA 1
ATOM 1571 C C . GLN A 1 202 ? 19.891 1.129 -8.18 1 96.75 202 GLN A C 1
ATOM 1573 O O . GLN A 1 202 ? 19.172 0.359 -7.543 1 96.75 202 GLN A O 1
ATOM 1578 N N . ALA A 1 203 ? 20.234 2.289 -7.73 1 94.81 203 ALA A N 1
ATOM 1579 C CA . ALA A 1 203 ? 20.109 2.664 -6.324 1 94.81 203 ALA A CA 1
ATOM 1580 C C . ALA A 1 203 ? 18.656 2.738 -5.898 1 94.81 203 ALA A C 1
ATOM 1582 O O . ALA A 1 203 ? 18.328 2.561 -4.723 1 94.81 203 ALA A O 1
ATOM 1583 N N . ALA A 1 204 ? 17.766 2.949 -6.855 1 97.88 204 ALA A N 1
ATOM 1584 C CA . ALA A 1 204 ? 16.344 3.127 -6.527 1 97.88 204 ALA A CA 1
ATOM 1585 C C . ALA A 1 204 ? 15.602 1.801 -6.594 1 97.88 204 ALA A C 1
ATOM 1587 O O . ALA A 1 204 ? 14.414 1.735 -6.266 1 97.88 204 ALA A O 1
ATOM 1588 N N . ARG A 1 205 ? 16.219 0.728 -6.941 1 98.25 205 ARG A N 1
ATOM 1589 C CA . ARG A 1 205 ? 15.531 -0.518 -7.27 1 98.25 205 ARG A CA 1
ATOM 1590 C C . ARG A 1 205 ? 14.852 -1.106 -6.039 1 98.25 205 ARG A C 1
ATOM 1592 O O . ARG A 1 205 ? 13.68 -1.504 -6.098 1 98.25 205 ARG A O 1
ATOM 1599 N N . PHE A 1 206 ? 15.617 -1.156 -4.941 1 98.62 206 PHE A N 1
ATOM 1600 C CA . PHE A 1 206 ? 15.055 -1.697 -3.711 1 98.62 206 PHE A CA 1
ATOM 1601 C C . PHE A 1 206 ? 13.766 -0.973 -3.34 1 98.62 206 PHE A C 1
ATOM 1603 O O . PHE A 1 206 ? 12.742 -1.609 -3.092 1 98.62 206 PHE A O 1
ATOM 1610 N N . GLY A 1 207 ? 13.82 0.345 -3.275 1 98.62 207 GLY A N 1
ATOM 1611 C CA . GLY A 1 207 ? 12.633 1.134 -2.973 1 98.62 207 GLY A CA 1
ATOM 1612 C C . GLY A 1 207 ? 11.523 0.957 -3.988 1 98.62 207 GLY A C 1
ATOM 1613 O O . GLY A 1 207 ? 10.352 0.859 -3.621 1 98.62 207 GLY A O 1
ATOM 1614 N N . ARG A 1 208 ? 11.875 0.909 -5.199 1 98.31 208 ARG A N 1
ATOM 1615 C CA . ARG A 1 208 ? 10.898 0.729 -6.266 1 98.31 208 ARG A CA 1
ATOM 1616 C C . ARG A 1 208 ? 10.141 -0.582 -6.098 1 98.31 208 ARG A C 1
ATOM 1618 O O . ARG A 1 208 ? 8.922 -0.625 -6.273 1 98.31 208 ARG A O 1
ATOM 1625 N N . LEU A 1 209 ? 10.867 -1.624 -5.777 1 98.75 209 LEU A N 1
ATOM 1626 C CA . LEU A 1 209 ? 10.242 -2.93 -5.578 1 98.75 209 LEU A CA 1
ATOM 1627 C C . LEU A 1 209 ? 9.234 -2.879 -4.438 1 98.75 209 LEU A C 1
ATOM 1629 O O . LEU A 1 209 ? 8.125 -3.408 -4.562 1 98.75 209 LEU A O 1
ATOM 1633 N N . LEU A 1 210 ? 9.602 -2.229 -3.346 1 98.81 210 LEU A N 1
ATOM 1634 C CA . LEU A 1 210 ? 8.703 -2.123 -2.205 1 98.81 210 LEU A CA 1
ATOM 1635 C C . LEU A 1 210 ? 7.48 -1.276 -2.555 1 98.81 210 LEU A C 1
ATOM 1637 O O . LEU A 1 210 ? 6.363 -1.593 -2.145 1 98.81 210 LEU A O 1
ATOM 1641 N N . LEU A 1 211 ? 7.711 -0.258 -3.328 1 98.5 211 LEU A N 1
ATOM 1642 C CA . LEU A 1 211 ? 6.645 0.678 -3.668 1 98.5 211 LEU A CA 1
ATOM 1643 C C . LEU A 1 211 ? 5.691 0.069 -4.691 1 98.5 211 LEU A C 1
ATOM 1645 O O . LEU A 1 211 ? 4.609 0.609 -4.938 1 98.5 211 LEU A O 1
ATOM 1649 N N . MET A 1 212 ? 6.012 -1.065 -5.23 1 98.19 212 MET A N 1
ATOM 1650 C CA . MET A 1 212 ? 5.137 -1.753 -6.176 1 98.19 212 MET A CA 1
ATOM 1651 C C . MET A 1 212 ? 4.18 -2.691 -5.445 1 98.19 212 MET A C 1
ATOM 1653 O O . MET A 1 212 ? 3.197 -3.156 -6.023 1 98.19 212 MET A O 1
ATOM 1657 N N . LEU A 1 213 ? 4.445 -2.994 -4.234 1 98.56 213 LEU A N 1
ATOM 1658 C CA . LEU A 1 213 ? 3.672 -3.986 -3.496 1 98.56 213 LEU A CA 1
ATOM 1659 C C . LEU A 1 213 ? 2.234 -3.52 -3.301 1 98.56 213 LEU A C 1
ATOM 1661 O O . LEU A 1 213 ? 1.295 -4.305 -3.453 1 98.56 213 LEU A O 1
ATOM 1665 N N . PRO A 1 214 ? 2.016 -2.24 -3.018 1 97.44 214 PRO A N 1
ATOM 1666 C CA . PRO A 1 214 ? 0.636 -1.785 -2.836 1 97.44 214 PRO A CA 1
ATOM 1667 C C . PRO A 1 214 ? -0.205 -1.932 -4.102 1 97.44 214 PRO A C 1
ATOM 1669 O O . PRO A 1 214 ? -1.436 -1.98 -4.027 1 97.44 214 PRO A O 1
ATOM 1672 N N . LEU A 1 215 ? 0.398 -1.991 -5.238 1 97.56 215 LEU A N 1
ATOM 1673 C CA . LEU A 1 215 ? -0.331 -2.16 -6.492 1 97.56 215 LEU A CA 1
ATOM 1674 C C . LEU A 1 215 ? -1.094 -3.48 -6.5 1 97.56 215 LEU A C 1
ATOM 1676 O O . LEU A 1 215 ? -2.098 -3.617 -7.203 1 97.56 215 LEU A O 1
ATOM 1680 N N . LEU A 1 216 ? -0.649 -4.461 -5.746 1 98.38 216 LEU A N 1
ATOM 1681 C CA . LEU A 1 216 ? -1.27 -5.777 -5.672 1 98.38 216 LEU A CA 1
ATOM 1682 C C . LEU A 1 216 ? -2.615 -5.703 -4.957 1 98.38 216 LEU A C 1
ATOM 1684 O O . LEU A 1 216 ? -3.412 -6.645 -5.027 1 98.38 216 LEU A O 1
ATOM 1688 N N . ARG A 1 217 ? -2.865 -4.574 -4.352 1 97.31 217 ARG A N 1
ATOM 1689 C CA . ARG A 1 217 ? -4.082 -4.434 -3.557 1 97.31 217 ARG A CA 1
ATOM 1690 C C . ARG A 1 217 ? -5.066 -3.48 -4.227 1 97.31 217 ARG A C 1
ATOM 1692 O O . ARG A 1 217 ? -6.09 -3.125 -3.643 1 97.31 217 ARG A O 1
ATOM 1699 N N . HIS A 1 218 ? -4.734 -3.096 -5.441 1 95.75 218 HIS A N 1
ATOM 1700 C CA . HIS A 1 218 ? -5.621 -2.18 -6.148 1 95.75 218 HIS A CA 1
ATOM 1701 C C . HIS A 1 218 ? -6.965 -2.836 -6.449 1 95.75 218 HIS A C 1
ATOM 1703 O O . HIS A 1 218 ? -8 -2.164 -6.473 1 95.75 218 HIS A O 1
ATOM 1709 N N . VAL A 1 219 ? -6.895 -4.125 -6.797 1 96.88 219 VAL A N 1
ATOM 1710 C CA . VAL A 1 219 ? -8.117 -4.914 -6.926 1 96.88 219 VAL A CA 1
ATOM 1711 C C . VAL A 1 219 ? -8.406 -5.633 -5.609 1 96.88 219 VAL A C 1
ATOM 1713 O O . VAL A 1 219 ? -7.559 -6.355 -5.086 1 96.88 219 VAL A O 1
ATOM 1716 N N . ALA A 1 220 ? -9.57 -5.391 -5.102 1 96.31 220 ALA A N 1
ATOM 1717 C CA . ALA A 1 220 ? -9.93 -5.914 -3.785 1 96.31 220 ALA A CA 1
ATOM 1718 C C . ALA A 1 220 ? -9.891 -7.438 -3.77 1 96.31 220 ALA A C 1
ATOM 1720 O O . ALA A 1 220 ? -10.172 -8.086 -4.781 1 96.31 220 ALA A O 1
ATOM 1721 N N . THR A 1 221 ? -9.648 -7.957 -2.6 1 97.44 221 THR A N 1
ATOM 1722 C CA . THR A 1 221 ? -9.516 -9.398 -2.4 1 97.44 221 THR A CA 1
ATOM 1723 C C . THR A 1 221 ? -10.781 -10.117 -2.848 1 97.44 221 THR A C 1
ATOM 1725 O O . THR A 1 221 ? -10.703 -11.195 -3.449 1 97.44 221 THR A O 1
ATOM 1728 N N . GLY A 1 222 ? -11.898 -9.555 -2.518 1 96.25 222 GLY A N 1
ATOM 1729 C CA . GLY A 1 222 ? -13.156 -10.164 -2.934 1 96.25 222 GLY A CA 1
ATOM 1730 C C . GLY A 1 222 ? -13.297 -10.281 -4.438 1 96.25 222 GLY A C 1
ATOM 1731 O O . GLY A 1 222 ? -13.836 -11.266 -4.945 1 96.25 222 GLY A O 1
ATOM 1732 N N . ARG A 1 223 ? -12.82 -9.273 -5.16 1 96.38 223 ARG A N 1
ATOM 1733 C CA . ARG A 1 223 ? -12.867 -9.289 -6.617 1 96.38 223 ARG A CA 1
ATOM 1734 C C . ARG A 1 223 ? -11.883 -10.305 -7.191 1 96.38 223 ARG A C 1
ATOM 1736 O O . ARG A 1 223 ? -12.188 -10.977 -8.18 1 96.38 223 ARG A O 1
ATOM 1743 N N . ILE A 1 224 ? -10.742 -10.438 -6.566 1 97.69 224 ILE A N 1
ATOM 1744 C CA . ILE A 1 224 ? -9.773 -11.453 -6.977 1 97.69 224 ILE A CA 1
ATOM 1745 C C . ILE A 1 224 ? -10.398 -12.836 -6.871 1 97.69 224 ILE A C 1
ATOM 1747 O O . ILE A 1 224 ? -10.281 -13.656 -7.785 1 97.69 224 ILE A O 1
ATOM 1751 N N . GLU A 1 225 ? -11.047 -13.086 -5.734 1 96.94 225 GLU A N 1
ATOM 1752 C CA . GLU A 1 225 ? -11.742 -14.352 -5.516 1 96.94 225 GLU A CA 1
ATOM 1753 C C . GLU A 1 225 ? -12.781 -14.609 -6.602 1 96.94 225 GLU A C 1
ATOM 1755 O O . GLU A 1 225 ? -12.859 -15.711 -7.148 1 96.94 225 GLU A O 1
ATOM 1760 N N . GLN A 1 226 ? -13.539 -13.648 -6.965 1 94.31 226 GLN A N 1
ATOM 1761 C CA . GLN A 1 226 ? -14.617 -13.758 -7.949 1 94.31 226 GLN A CA 1
ATOM 1762 C C . GLN A 1 226 ? -14.055 -14.008 -9.344 1 94.31 226 GLN A C 1
ATOM 1764 O O . GLN A 1 226 ? -14.562 -14.867 -10.078 1 94.31 226 GLN A O 1
ATOM 1769 N N . ILE A 1 227 ? -13.055 -13.281 -9.695 1 95.12 227 ILE A N 1
ATOM 1770 C CA . ILE A 1 227 ? -12.516 -13.312 -11.055 1 95.12 227 ILE A CA 1
ATOM 1771 C C . ILE A 1 227 ? -11.781 -14.633 -11.289 1 95.12 227 ILE A C 1
ATOM 1773 O O . ILE A 1 227 ? -11.992 -15.289 -12.312 1 95.12 227 ILE A O 1
ATOM 1777 N N . PHE A 1 228 ? -11.086 -15.086 -10.359 1 95.81 228 PHE A N 1
ATOM 1778 C CA . PHE A 1 228 ? -10.148 -16.172 -10.641 1 95.81 228 PHE A CA 1
ATOM 1779 C C . PHE A 1 228 ? -10.641 -17.484 -10.047 1 95.81 228 PHE A C 1
ATOM 1781 O O . PHE A 1 228 ? -10.227 -18.562 -10.484 1 95.81 228 PHE A O 1
ATOM 1788 N N . PHE A 1 229 ? -11.578 -17.438 -9.039 1 95.19 229 PHE A N 1
ATOM 1789 C CA . PHE A 1 229 ? -11.773 -18.672 -8.305 1 95.19 229 PHE A CA 1
ATOM 1790 C C . PHE A 1 229 ? -13.25 -19.016 -8.188 1 95.19 229 PHE A C 1
ATOM 1792 O O . PHE A 1 229 ? -13.617 -20.125 -7.797 1 95.19 229 PHE A O 1
ATOM 1799 N N . GLN A 1 230 ? -14.086 -18.078 -8.469 1 92.31 230 GLN A N 1
ATOM 1800 C CA . GLN A 1 230 ? -15.516 -18.312 -8.312 1 92.31 230 GLN A CA 1
ATOM 1801 C C . GLN A 1 230 ? -15.953 -19.547 -9.109 1 92.31 230 GLN A C 1
ATOM 1803 O O . GLN A 1 230 ? -16.781 -20.328 -8.633 1 92.31 230 GLN A O 1
ATOM 1808 N N . ARG A 1 231 ? -15.461 -19.719 -10.273 1 87.69 231 ARG A N 1
ATOM 1809 C CA . ARG A 1 231 ? -15.844 -20.844 -11.133 1 87.69 231 ARG A CA 1
ATOM 1810 C C . ARG A 1 231 ? -15.352 -22.156 -10.555 1 87.69 231 ARG A C 1
ATOM 1812 O O . ARG A 1 231 ? -16 -23.188 -10.719 1 87.69 231 ARG A O 1
ATOM 1819 N N . THR A 1 232 ? -14.258 -22.156 -9.914 1 89.81 232 THR A N 1
ATOM 1820 C CA . THR A 1 232 ? -13.625 -23.375 -9.43 1 89.81 232 THR A CA 1
ATOM 1821 C C . THR A 1 232 ? -14.125 -23.734 -8.031 1 89.81 232 THR A C 1
ATOM 1823 O O . THR A 1 232 ? -14.352 -24.906 -7.73 1 89.81 232 THR A O 1
ATOM 1826 N N . ILE A 1 233 ? -14.312 -22.766 -7.156 1 92.06 233 ILE A N 1
ATOM 1827 C CA . ILE A 1 233 ? -14.586 -23.094 -5.766 1 92.06 233 ILE A CA 1
ATOM 1828 C C . ILE A 1 233 ? -16.062 -22.844 -5.453 1 92.06 233 ILE A C 1
ATOM 1830 O O . ILE A 1 233 ? -16.562 -23.281 -4.418 1 92.06 233 ILE A O 1
ATOM 1834 N N . GLY A 1 234 ? -16.734 -22.109 -6.312 1 90.5 234 GLY A N 1
ATOM 1835 C CA . GLY A 1 234 ? -18.141 -21.828 -6.09 1 90.5 234 GLY A CA 1
ATOM 1836 C C . GLY A 1 234 ? -18.406 -21.031 -4.828 1 90.5 234 GLY A C 1
ATOM 1837 O O . GLY A 1 234 ? -17.781 -19.984 -4.602 1 90.5 234 GLY A O 1
ATOM 1838 N N . ASN A 1 235 ? -19.219 -21.625 -3.957 1 90.81 235 ASN A N 1
ATOM 1839 C CA . ASN A 1 235 ? -19.641 -20.906 -2.766 1 90.81 235 ASN A CA 1
ATOM 1840 C C . ASN A 1 235 ? -18.812 -21.281 -1.549 1 90.81 235 ASN A C 1
ATOM 1842 O O . ASN A 1 235 ? -19.109 -20.859 -0.429 1 90.81 235 ASN A O 1
ATOM 1846 N N . THR A 1 236 ? -17.844 -22.047 -1.743 1 93.69 236 THR A N 1
ATOM 1847 C CA . THR A 1 236 ? -16.953 -22.406 -0.641 1 93.69 236 THR A CA 1
ATOM 1848 C C . THR A 1 236 ? -16.141 -21.203 -0.189 1 93.69 236 THR A C 1
ATOM 1850 O O . THR A 1 236 ? -15.469 -20.562 -1 1 93.69 236 THR A O 1
ATOM 1853 N N . PRO A 1 237 ? -16.25 -20.875 1.147 1 94.5 237 PRO A N 1
ATOM 1854 C CA . PRO A 1 237 ? -15.453 -19.75 1.632 1 94.5 237 PRO A CA 1
ATOM 1855 C C . PRO A 1 237 ? -13.953 -19.938 1.393 1 94.5 237 PRO A C 1
ATOM 1857 O O . PRO A 1 237 ? -13.438 -21.047 1.529 1 94.5 237 PRO A O 1
ATOM 1860 N N . MET A 1 238 ? -13.258 -18.875 0.979 1 94.5 238 MET A N 1
ATOM 1861 C CA . MET A 1 238 ? -11.828 -18.922 0.681 1 94.5 238 MET A CA 1
ATOM 1862 C C . MET A 1 238 ? -11.047 -19.469 1.869 1 94.5 238 MET A C 1
ATOM 1864 O O . MET A 1 238 ? -10.047 -20.172 1.691 1 94.5 238 MET A O 1
ATOM 1868 N N . GLU A 1 239 ? -11.484 -19.141 3.088 1 94.56 239 GLU A N 1
ATOM 1869 C CA . GLU A 1 239 ? -10.828 -19.609 4.309 1 94.56 239 GLU A CA 1
ATOM 1870 C C . GLU A 1 239 ? -10.773 -21.141 4.352 1 94.56 239 GLU A C 1
ATOM 1872 O O . GLU A 1 239 ? -9.766 -21.703 4.758 1 94.56 239 GLU A O 1
ATOM 1877 N N . LYS A 1 240 ? -11.836 -21.781 3.924 1 95.19 240 LYS A N 1
ATOM 1878 C CA . LYS A 1 240 ? -11.891 -23.234 3.904 1 95.19 240 LYS A CA 1
ATOM 1879 C C . LYS A 1 240 ? -10.977 -23.812 2.824 1 95.19 240 LYS A C 1
ATOM 1881 O O . LYS A 1 240 ? -10.305 -24.828 3.039 1 95.19 240 LYS A O 1
ATOM 1886 N N . VAL A 1 241 ? -10.984 -23.188 1.695 1 95.56 241 VAL A N 1
ATOM 1887 C CA . VAL A 1 241 ? -10.117 -23.594 0.592 1 95.56 241 VAL A CA 1
ATOM 1888 C C . VAL A 1 241 ? -8.656 -23.531 1.025 1 95.56 241 VAL A C 1
ATOM 1890 O O . VAL A 1 241 ? -7.895 -24.484 0.792 1 95.56 241 VAL A O 1
ATOM 1893 N N . LEU A 1 242 ? -8.297 -22.422 1.654 1 96.69 242 LEU A N 1
ATOM 1894 C CA . LEU A 1 242 ? -6.926 -22.219 2.111 1 96.69 242 LEU A CA 1
ATOM 1895 C C . LEU A 1 242 ? -6.551 -23.25 3.17 1 96.69 242 LEU A C 1
ATOM 1897 O O . LEU A 1 242 ? -5.438 -23.781 3.158 1 96.69 242 LEU A O 1
ATOM 1901 N N . CYS A 1 243 ? -7.48 -23.547 4.074 1 94.69 243 CYS A N 1
ATOM 1902 C CA . CYS A 1 243 ? -7.254 -24.547 5.113 1 94.69 243 CYS A CA 1
ATOM 1903 C C . CYS A 1 243 ? -7.004 -25.906 4.504 1 94.69 243 CYS A C 1
ATOM 1905 O O . CYS A 1 243 ? -6.105 -26.641 4.938 1 94.69 243 CYS A O 1
ATOM 1907 N N . ASP A 1 244 ? -7.785 -26.234 3.531 1 93.81 244 ASP A N 1
ATOM 1908 C CA . ASP A 1 244 ? -7.645 -27.531 2.861 1 93.81 244 ASP A CA 1
ATOM 1909 C C . ASP A 1 244 ? -6.301 -27.625 2.141 1 93.81 244 ASP A C 1
ATOM 1911 O O . ASP A 1 244 ? -5.656 -28.688 2.154 1 93.81 244 ASP A O 1
ATOM 1915 N N . MET A 1 245 ? -5.934 -26.547 1.496 1 92.56 245 MET A N 1
ATOM 1916 C CA . MET A 1 245 ? -4.656 -26.516 0.791 1 92.56 245 MET A CA 1
ATOM 1917 C C . MET A 1 245 ? -3.492 -26.641 1.771 1 92.56 245 MET A C 1
ATOM 1919 O O . MET A 1 245 ? -2.475 -27.25 1.462 1 92.56 245 MET A O 1
ATOM 1923 N N . TYR A 1 246 ? -3.656 -25.969 2.896 1 93.38 246 TYR A N 1
ATOM 1924 C CA . TYR A 1 246 ? -2.596 -25.938 3.896 1 93.38 246 TYR A CA 1
ATOM 1925 C C . TYR A 1 246 ? -2.389 -27.312 4.508 1 93.38 246 TYR A C 1
ATOM 1927 O O . TYR A 1 246 ? -1.268 -27.688 4.871 1 93.38 246 TYR A O 1
ATOM 1935 N N . LYS A 1 247 ? -3.42 -28.125 4.66 1 89.88 247 LYS A N 1
ATOM 1936 C CA . LYS A 1 247 ? -3.369 -29.469 5.246 1 89.88 247 LYS A CA 1
ATOM 1937 C C . LYS A 1 247 ? -2.732 -30.469 4.285 1 89.88 247 LYS A C 1
ATOM 1939 O O . LYS A 1 247 ? -2.221 -31.5 4.711 1 89.88 247 LYS A O 1
ATOM 1944 N N . ASN A 1 248 ? -2.801 -30.203 3.006 1 83.25 248 ASN A N 1
ATOM 1945 C CA . ASN A 1 248 ? -2.25 -31.094 1.995 1 83.25 248 ASN A CA 1
ATOM 1946 C C . ASN A 1 248 ? -0.774 -30.812 1.733 1 83.25 248 ASN A C 1
ATOM 1948 O O . ASN A 1 248 ? -0.061 -31.656 1.182 1 83.25 248 ASN A O 1
ATOM 1952 N N . SER B 1 1 ? 22.484 18.109 -3.066 1 18.56 1 SER B N 1
ATOM 1953 C CA . SER B 1 1 ? 22.391 18.219 -1.615 1 18.56 1 SER B CA 1
ATOM 1954 C C . SER B 1 1 ? 20.938 18.344 -1.173 1 18.56 1 SER B C 1
ATOM 1956 O O . SER B 1 1 ? 20.062 18.672 -1.98 1 18.56 1 SER B O 1
ATOM 1958 N N . PHE B 1 2 ? 20.516 17.891 0.003 1 25.52 2 PHE B N 1
ATOM 1959 C CA . PHE B 1 2 ? 19.125 17.875 0.444 1 25.52 2 PHE B CA 1
ATOM 1960 C C . PHE B 1 2 ? 18.406 19.141 0.009 1 25.52 2 PHE B C 1
ATOM 1962 O O . PHE B 1 2 ? 17.172 19.141 -0.139 1 25.52 2 PHE B O 1
ATOM 1969 N N . LYS B 1 3 ? 19.156 20.172 0.108 1 33 3 LYS B N 1
ATOM 1970 C CA . LYS B 1 3 ? 18.734 21.547 -0.079 1 33 3 LYS B CA 1
ATOM 1971 C C . LYS B 1 3 ? 18.172 21.766 -1.48 1 33 3 LYS B C 1
ATOM 1973 O O . LYS B 1 3 ? 17.219 22.531 -1.665 1 33 3 LYS B O 1
ATOM 1978 N N . ASN B 1 4 ? 18.734 21.062 -2.338 1 35.81 4 ASN B N 1
ATOM 1979 C CA . ASN B 1 4 ? 18.359 21.469 -3.688 1 35.81 4 ASN B CA 1
ATOM 1980 C C . ASN B 1 4 ? 16.953 21.016 -4.039 1 35.81 4 ASN B C 1
ATOM 1982 O O . ASN B 1 4 ? 16.328 21.547 -4.953 1 35.81 4 ASN B O 1
ATOM 1986 N N . LEU B 1 5 ? 16.516 19.781 -3.678 1 34.97 5 LEU B N 1
ATOM 1987 C CA . LEU B 1 5 ? 15.188 19.328 -4.027 1 34.97 5 LEU B CA 1
ATOM 1988 C C . LEU B 1 5 ? 14.117 20.188 -3.365 1 34.97 5 LEU B C 1
ATOM 1990 O O . LEU B 1 5 ? 13.016 20.328 -3.895 1 34.97 5 LEU B O 1
ATOM 1994 N N . PHE B 1 6 ? 14.492 20.781 -2.068 1 39.97 6 PHE B N 1
ATOM 1995 C CA . PHE B 1 6 ? 13.469 21.484 -1.304 1 39.97 6 PHE B CA 1
ATOM 1996 C C . PHE B 1 6 ? 13.773 22.969 -1.229 1 39.97 6 PHE B C 1
ATOM 1998 O O . PHE B 1 6 ? 12.898 23.766 -0.898 1 39.97 6 PHE B O 1
ATOM 2005 N N . LEU B 1 7 ? 15.094 23.547 -0.927 1 31.94 7 LEU B N 1
ATOM 2006 C CA . LEU B 1 7 ? 15.445 24.906 -0.581 1 31.94 7 LEU B CA 1
ATOM 2007 C C . LEU B 1 7 ? 15.578 25.766 -1.833 1 31.94 7 LEU B C 1
ATOM 2009 O O . LEU B 1 7 ? 16.344 25.438 -2.744 1 31.94 7 LEU B O 1
ATOM 2013 N N . SER B 1 8 ? 14.578 26.484 -2.207 1 27.86 8 SER B N 1
ATOM 2014 C CA . SER B 1 8 ? 14.75 27.609 -3.117 1 27.86 8 SER B CA 1
ATOM 2015 C C . SER B 1 8 ? 15.656 28.672 -2.508 1 27.86 8 SER B C 1
ATOM 2017 O O . SER B 1 8 ? 15.453 29.094 -1.367 1 27.86 8 SER B O 1
ATOM 2019 N N . GLU B 1 9 ? 17.031 28.891 -2.725 1 28.67 9 GLU B N 1
ATOM 2020 C CA . GLU B 1 9 ? 18.016 29.891 -2.34 1 28.67 9 GLU B CA 1
ATOM 2021 C C . GLU B 1 9 ? 17.547 31.297 -2.672 1 28.67 9 GLU B C 1
ATOM 2023 O O . GLU B 1 9 ? 17.703 31.766 -3.801 1 28.67 9 GLU B O 1
ATOM 2028 N N . ASP B 1 10 ? 16.297 31.828 -2.367 1 25.83 10 ASP B N 1
ATOM 2029 C CA . ASP B 1 10 ? 16.156 33.25 -2.6 1 25.83 10 ASP B CA 1
ATOM 2030 C C . ASP B 1 10 ? 17.156 34.062 -1.775 1 25.83 10 ASP B C 1
ATOM 2032 O O . ASP B 1 10 ? 17.156 34 -0.544 1 25.83 10 ASP B O 1
ATOM 2036 N N . SER B 1 11 ? 18.422 34.125 -2.207 1 26.59 11 SER B N 1
ATOM 2037 C CA . SER B 1 11 ? 19.562 34.906 -1.742 1 26.59 11 SER B CA 1
ATOM 2038 C C . SER B 1 11 ? 19.203 36.375 -1.657 1 26.59 11 SER B C 1
ATOM 2040 O O . SER B 1 11 ? 19.141 37.062 -2.68 1 26.59 11 SER B O 1
ATOM 2042 N N . ILE B 1 12 ? 18.203 36.812 -0.792 1 25.98 12 ILE B N 1
ATOM 2043 C CA . ILE B 1 12 ? 17.938 38.25 -0.597 1 25.98 12 ILE B CA 1
ATOM 2044 C C . ILE B 1 12 ? 19.234 38.938 -0.179 1 25.98 12 ILE B C 1
ATOM 2046 O O . ILE B 1 12 ? 19.844 38.594 0.831 1 25.98 12 ILE B O 1
ATOM 2050 N N . ASP B 1 13 ? 20.031 39.344 -1.124 1 24.88 13 ASP B N 1
ATOM 2051 C CA . ASP B 1 13 ? 21.328 40.031 -1.107 1 24.88 13 ASP B CA 1
ATOM 2052 C C . ASP B 1 13 ? 21.234 41.312 -0.297 1 24.88 13 ASP B C 1
ATOM 2054 O O . ASP B 1 13 ? 20.828 42.375 -0.813 1 24.88 13 ASP B O 1
ATOM 2058 N N . VAL B 1 14 ? 20.484 41.344 0.858 1 26.05 14 VAL B N 1
ATOM 2059 C CA . VAL B 1 14 ? 20.281 42.625 1.503 1 26.05 14 VAL B CA 1
ATOM 2060 C C . VAL B 1 14 ? 21.625 43.219 1.928 1 26.05 14 VAL B C 1
ATOM 2062 O O . VAL B 1 14 ? 22.172 42.844 2.971 1 26.05 14 VAL B O 1
ATOM 2065 N N . THR B 1 15 ? 22.547 43.188 1.002 1 22.97 15 THR B N 1
ATOM 2066 C CA . THR B 1 15 ? 23.938 43.406 1.366 1 22.97 15 THR B CA 1
ATOM 2067 C C . THR B 1 15 ? 24.156 44.844 1.851 1 22.97 15 THR B C 1
ATOM 2069 O O . THR B 1 15 ? 25.266 45.219 2.23 1 22.97 15 THR B O 1
ATOM 2072 N N . ASN B 1 16 ? 23.062 45.688 1.593 1 21.52 16 ASN B N 1
ATOM 2073 C CA . ASN B 1 16 ? 23.672 47 1.296 1 21.52 16 ASN B CA 1
ATOM 2074 C C . ASN B 1 16 ? 24.297 47.625 2.539 1 21.52 16 ASN B C 1
ATOM 2076 O O . ASN B 1 16 ? 23.594 48.188 3.375 1 21.52 16 ASN B O 1
ATOM 2080 N N . GLU B 1 17 ? 25.094 46.875 3.275 1 24.8 17 GLU B N 1
ATOM 2081 C CA . GLU B 1 17 ? 25.516 47.312 4.602 1 24.8 17 GLU B CA 1
ATOM 2082 C C . GLU B 1 17 ? 26.281 48.625 4.523 1 24.8 17 GLU B C 1
ATOM 2084 O O . GLU B 1 17 ? 27.422 48.688 4.043 1 24.8 17 GLU B O 1
ATOM 2089 N N . GLU B 1 18 ? 25.469 49.688 4.055 1 23.84 18 GLU B N 1
ATOM 2090 C CA . GLU B 1 18 ? 26.125 51 3.904 1 23.84 18 GLU B CA 1
ATOM 2091 C C . GLU B 1 18 ? 26.906 51.375 5.16 1 23.84 18 GLU B C 1
ATOM 2093 O O . GLU B 1 18 ? 26.391 51.25 6.273 1 23.84 18 GLU B O 1
ATOM 2098 N N . THR B 1 19 ? 28.172 51.312 5.059 1 25.64 19 THR B N 1
ATOM 2099 C CA . THR B 1 19 ? 29.312 51.375 5.961 1 25.64 19 THR B CA 1
ATOM 2100 C C . THR B 1 19 ? 29.375 52.75 6.633 1 25.64 19 THR B C 1
ATOM 2102 O O . THR B 1 19 ? 30.391 53.094 7.254 1 25.64 19 THR B O 1
ATOM 2105 N N . LEU B 1 20 ? 28.031 53.312 6.844 1 23.81 20 LEU B N 1
ATOM 2106 C CA . LEU B 1 20 ? 28.203 54.75 7.051 1 23.81 20 LEU B CA 1
ATOM 2107 C C . LEU B 1 20 ? 29.156 55 8.227 1 23.81 20 LEU B C 1
ATOM 2109 O O . LEU B 1 20 ? 29.281 54.188 9.117 1 23.81 20 LEU B O 1
ATOM 2113 N N . PRO B 1 21 ? 29.953 56.062 8.102 1 28.14 21 PRO B N 1
ATOM 2114 C CA . PRO B 1 21 ? 31.203 56.438 8.734 1 28.14 21 PRO B CA 1
ATOM 2115 C C . PRO B 1 21 ? 31.031 56.844 10.203 1 28.14 21 PRO B C 1
ATOM 2117 O O . PRO B 1 21 ? 30.281 57.781 10.5 1 28.14 21 PRO B O 1
ATOM 2120 N N . PRO B 1 22 ? 30.719 55.844 11.102 1 25.33 22 PRO B N 1
ATOM 2121 C CA . PRO B 1 22 ? 30.156 56.25 12.391 1 25.33 22 PRO B CA 1
ATOM 2122 C C . PRO B 1 22 ? 31 57.312 13.102 1 25.33 22 PRO B C 1
ATOM 2124 O O . PRO B 1 22 ? 32.219 57.25 13.031 1 25.33 22 PRO B O 1
ATOM 2127 N N . THR B 1 23 ? 30.562 58.469 13 1 23.84 23 THR B N 1
ATOM 2128 C CA . THR B 1 23 ? 31.125 59.75 13.477 1 23.84 23 THR B CA 1
ATOM 2129 C C . THR B 1 23 ? 31.531 59.625 14.945 1 23.84 23 THR B C 1
ATOM 2131 O O . THR B 1 23 ? 30.906 58.906 15.711 1 23.84 23 THR B O 1
ATOM 2134 N N . PRO B 1 24 ? 32.719 60.281 15.312 1 26.53 24 PRO B N 1
ATOM 2135 C CA . PRO B 1 24 ? 33.656 60.125 16.422 1 26.53 24 PRO B CA 1
ATOM 2136 C C . PRO B 1 24 ? 33.094 60.594 17.75 1 26.53 24 PRO B C 1
ATOM 2138 O O . PRO B 1 24 ? 33.812 60.594 18.766 1 26.53 24 PRO B O 1
ATOM 2141 N N . ARG B 1 25 ? 31.828 60.656 17.938 1 21.31 25 ARG B N 1
ATOM 2142 C CA . ARG B 1 25 ? 31.391 61.781 18.797 1 21.31 25 ARG B CA 1
ATOM 2143 C C . ARG B 1 25 ? 32.031 61.656 20.172 1 21.31 25 ARG B C 1
ATOM 2145 O O . ARG B 1 25 ? 32.25 60.562 20.672 1 21.31 25 ARG B O 1
ATOM 2152 N N . PRO B 1 26 ? 32.062 62.844 20.938 1 24.64 26 PRO B N 1
ATOM 2153 C CA . PRO B 1 26 ? 32.812 63.469 22.016 1 24.64 26 PRO B CA 1
ATOM 2154 C C . PRO B 1 26 ? 32.625 62.812 23.375 1 24.64 26 PRO B C 1
ATOM 2156 O O . PRO B 1 26 ? 31.609 62.125 23.578 1 24.64 26 PRO B O 1
ATOM 2159 N N . LEU B 1 27 ? 33.656 62.969 24.25 1 20.69 27 LEU B N 1
ATOM 2160 C CA . LEU B 1 27 ? 34.188 62.25 25.391 1 20.69 27 LEU B CA 1
ATOM 2161 C C . LEU B 1 27 ? 33.219 62.281 26.562 1 20.69 27 LEU B C 1
ATOM 2163 O O . LEU B 1 27 ? 32.875 61.219 27.109 1 20.69 27 LEU B O 1
ATOM 2167 N N . THR B 1 28 ? 33.125 63.438 27.375 1 23.55 28 THR B N 1
ATOM 2168 C CA . THR B 1 28 ? 33.531 63.469 28.766 1 23.55 28 THR B CA 1
ATOM 2169 C C . THR B 1 28 ? 32.406 62.969 29.672 1 23.55 28 THR B C 1
ATOM 2171 O O . THR B 1 28 ? 31.25 62.875 29.25 1 23.55 28 THR B O 1
ATOM 2174 N N . CYS B 1 29 ? 32.719 63.031 31.219 1 22.38 29 CYS B N 1
ATOM 2175 C CA . CYS B 1 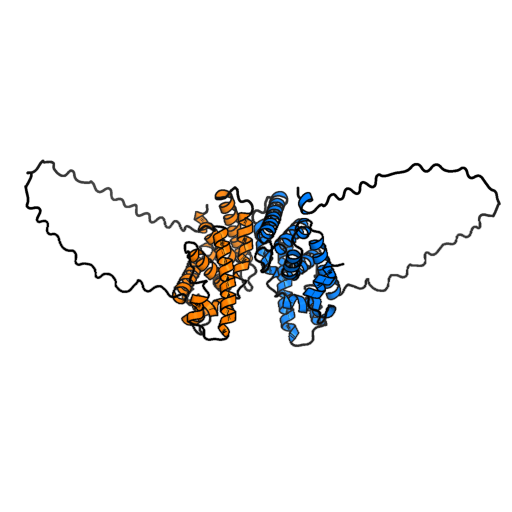29 ? 32.5 62.25 32.438 1 22.38 29 CYS B CA 1
ATOM 2176 C C . CYS B 1 29 ? 31.203 62.656 33.125 1 22.38 29 CYS B C 1
ATOM 2178 O O . CYS B 1 29 ? 31.016 62.438 34.312 1 22.38 29 CYS B O 1
ATOM 2180 N N . SER B 1 30 ? 30.297 63.25 32.469 1 21.22 30 SER B N 1
ATOM 2181 C CA . SER B 1 30 ? 29.422 64.125 33.219 1 21.22 30 SER B CA 1
ATOM 2182 C C . SER B 1 30 ? 28.844 63.438 34.438 1 21.22 30 SER B C 1
ATOM 2184 O O . SER B 1 30 ? 28.797 62.219 34.5 1 21.22 30 SER B O 1
ATOM 2186 N N . ALA B 1 31 ? 28.344 64.438 35.406 1 26.59 31 ALA B N 1
ATOM 2187 C CA . ALA B 1 31 ? 27.875 64.625 36.781 1 26.59 31 ALA B CA 1
ATOM 2188 C C . ALA B 1 31 ? 26.766 63.656 37.125 1 26.59 31 ALA B C 1
ATOM 2190 O O . ALA B 1 31 ? 25.984 63.25 36.281 1 26.59 31 ALA B O 1
ATOM 2191 N N . PRO B 1 32 ? 27.031 63.031 38.281 1 29.44 32 PRO B N 1
ATOM 2192 C CA . PRO B 1 32 ? 26.281 61.906 38.875 1 29.44 32 PRO B CA 1
ATOM 2193 C C . PRO B 1 32 ? 24.797 62.219 39.031 1 29.44 32 PRO B C 1
ATOM 2195 O O . PRO B 1 32 ? 24.062 61.406 39.625 1 29.44 32 PRO B O 1
ATOM 2198 N N . THR B 1 33 ? 24.234 63 38.125 1 24.66 33 THR B N 1
ATOM 2199 C CA . THR B 1 33 ? 23.031 63.625 38.656 1 24.66 33 THR B CA 1
ATOM 2200 C C . THR B 1 33 ? 22.156 62.594 39.344 1 24.66 33 THR B C 1
ATOM 2202 O O . THR B 1 33 ? 21.953 61.5 38.844 1 24.66 33 THR B O 1
ATOM 2205 N N . PRO B 1 34 ? 21.922 62.875 40.688 1 30.08 34 PRO B N 1
ATOM 2206 C CA . PRO B 1 34 ? 21.203 62 41.594 1 30.08 34 PRO B CA 1
ATOM 2207 C C . PRO B 1 34 ? 19.828 61.562 41.062 1 30.08 34 PRO B C 1
ATOM 2209 O O . PRO B 1 34 ? 19.094 60.844 41.75 1 30.08 34 PRO B O 1
ATOM 2212 N N . THR B 1 35 ? 19.547 62 39.781 1 25.2 35 THR B N 1
ATOM 2213 C CA . THR B 1 35 ? 18.125 62.25 39.656 1 25.2 35 THR B CA 1
ATOM 2214 C C . THR B 1 35 ? 17.312 61.062 40.219 1 25.2 35 THR B C 1
ATOM 2216 O O . THR B 1 35 ? 17.797 59.938 40.281 1 25.2 35 THR B O 1
ATOM 2219 N N . VAL B 1 36 ? 16.094 61.5 40.781 1 27.33 36 VAL B N 1
ATOM 2220 C CA . VAL B 1 36 ? 14.82 61.062 41.344 1 27.33 36 VAL B CA 1
ATOM 2221 C C . VAL B 1 36 ? 14.25 59.906 40.531 1 27.33 36 VAL B C 1
ATOM 2223 O O . VAL B 1 36 ? 13.977 60.062 39.344 1 27.33 36 VAL B O 1
ATOM 2226 N N . SER B 1 37 ? 14.836 58.812 40.625 1 25.27 37 SER B N 1
ATOM 2227 C CA . SER B 1 37 ? 14.344 57.625 39.906 1 25.27 37 SER B CA 1
ATOM 2228 C C . SER B 1 37 ? 12.836 57.469 40.094 1 25.27 37 SER B C 1
ATOM 2230 O O . SER B 1 37 ? 12.359 57.188 41.188 1 25.27 37 SER B O 1
ATOM 2232 N N . SER B 1 38 ? 12.055 58.625 39.688 1 27.59 38 SER B N 1
ATOM 2233 C CA . SER B 1 38 ? 10.617 58.406 39.75 1 27.59 38 SER B CA 1
ATOM 2234 C C . SER B 1 38 ? 10.242 57 39.25 1 27.59 38 SER B C 1
ATOM 2236 O O . SER B 1 38 ? 10.5 56.656 38.094 1 27.59 38 SER B O 1
ATOM 2238 N N . LEU B 1 39 ? 10.336 56.094 40.156 1 25.95 39 LEU B N 1
ATOM 2239 C CA . LEU B 1 39 ? 9.852 54.75 40.062 1 25.95 39 LEU B CA 1
ATOM 2240 C C . LEU B 1 39 ? 8.477 54.688 39.406 1 25.95 39 LEU B C 1
ATOM 2242 O O . LEU B 1 39 ? 7.461 54.938 40.062 1 25.95 39 LEU B O 1
ATOM 2246 N N . VAL B 1 40 ? 8.227 55.625 38.375 1 26.81 40 VAL B N 1
ATOM 2247 C CA . VAL B 1 40 ? 6.902 55.5 37.781 1 26.81 40 VAL B CA 1
ATOM 2248 C C . VAL B 1 40 ? 6.594 54 37.531 1 26.81 40 VAL B C 1
ATOM 2250 O O . VAL B 1 40 ? 7.246 53.375 36.719 1 26.81 40 VAL B O 1
ATOM 2253 N N . SER B 1 41 ? 6.293 53.25 38.594 1 28.72 41 SER B N 1
ATOM 2254 C CA . SER B 1 41 ? 5.715 51.938 38.5 1 28.72 41 SER B CA 1
ATOM 2255 C C . SER B 1 41 ? 4.637 51.875 37.406 1 28.72 41 SER B C 1
ATOM 2257 O O . SER B 1 41 ? 3.498 52.281 37.656 1 28.72 41 SER B O 1
ATOM 2259 N N . GLN B 1 42 ? 4.887 52.406 36.219 1 27.94 42 GLN B N 1
ATOM 2260 C CA . GLN B 1 42 ? 3.775 52.281 35.281 1 27.94 42 GLN B CA 1
ATOM 2261 C C . GLN B 1 42 ? 3.115 50.906 35.344 1 27.94 42 GLN B C 1
ATOM 2263 O O . GLN B 1 42 ? 3.771 49.875 35.156 1 27.94 42 GLN B O 1
ATOM 2268 N N . GLN B 1 43 ? 2.139 50.75 36.25 1 30.7 43 GLN B N 1
ATOM 2269 C CA . GLN B 1 43 ? 1.238 49.594 36.312 1 30.7 43 GLN B CA 1
ATOM 2270 C C . GLN B 1 43 ? 0.766 49.219 34.906 1 30.7 43 GLN B C 1
ATOM 2272 O O . GLN B 1 43 ? 0.105 50 34.219 1 30.7 43 GLN B O 1
ATOM 2277 N N . ARG B 1 44 ? 1.613 48.719 34.094 1 31.11 44 ARG B N 1
ATOM 2278 C CA . ARG B 1 44 ? 1.04 48.281 32.844 1 31.11 44 ARG B CA 1
ATOM 2279 C C . ARG B 1 44 ? -0.307 47.594 33.062 1 31.11 44 ARG B C 1
ATOM 2281 O O . ARG B 1 44 ? -0.449 46.781 33.969 1 31.11 44 ARG B O 1
ATOM 2288 N N . PRO B 1 45 ? -1.39 48.281 32.75 1 34.06 45 PRO B N 1
ATOM 2289 C CA . PRO B 1 45 ? -2.668 47.562 32.906 1 34.06 45 PRO B CA 1
ATOM 2290 C C . PRO B 1 45 ? -2.568 46.094 32.594 1 34.06 45 PRO B C 1
ATOM 2292 O O . PRO B 1 45 ? -1.753 45.688 31.781 1 34.06 45 PRO B O 1
ATOM 2295 N N . LEU B 1 46 ? -2.902 45.219 33.625 1 33.22 46 LEU B N 1
ATOM 2296 C CA . LEU B 1 46 ? -3.137 43.781 33.438 1 33.22 46 LEU B CA 1
ATOM 2297 C C . LEU B 1 46 ? -3.768 43.531 32.062 1 33.22 46 LEU B C 1
ATOM 2299 O O . LEU B 1 46 ? -4.801 44.094 31.734 1 33.22 46 LEU B O 1
ATOM 2303 N N . GLU B 1 47 ? -3.055 43.438 30.984 1 38.06 47 GLU B N 1
ATOM 2304 C CA . GLU B 1 47 ? -3.732 42.938 29.797 1 38.06 47 GLU B CA 1
ATOM 2305 C C . GLU B 1 47 ? -4.832 41.938 30.156 1 38.06 47 GLU B C 1
ATOM 2307 O O . GLU B 1 47 ? -4.652 41.125 31.047 1 38.06 47 GLU B O 1
ATOM 2312 N N . PRO B 1 48 ? -6.09 42.281 30.078 1 36.81 48 PRO B N 1
ATOM 2313 C CA . PRO B 1 48 ? -7.113 41.312 30.422 1 36.81 48 PRO B CA 1
ATOM 2314 C C . PRO B 1 48 ? -6.66 39.875 30.156 1 36.81 48 PRO B C 1
ATOM 2316 O O . PRO B 1 48 ? -5.883 39.625 29.234 1 36.81 48 PRO B O 1
ATOM 2319 N N . ALA B 1 49 ? -6.453 39.062 31.156 1 38.84 49 ALA B N 1
ATOM 2320 C CA . ALA B 1 49 ? -6.367 37.594 31.094 1 38.84 49 ALA B CA 1
ATOM 2321 C C . ALA B 1 49 ? -7.227 37.062 29.953 1 38.84 49 ALA B C 1
ATOM 2323 O O . ALA B 1 49 ? -8.438 37.312 29.906 1 38.84 49 ALA B O 1
ATOM 2324 N N . ALA B 1 50 ? -6.711 37 28.828 1 39.91 50 ALA B N 1
ATOM 2325 C CA . ALA B 1 50 ? -7.461 36.406 27.719 1 39.91 50 ALA B CA 1
ATOM 2326 C C . ALA B 1 50 ? -8.375 35.281 28.219 1 39.91 50 ALA B C 1
ATOM 2328 O O . ALA B 1 50 ? -7.895 34.25 28.641 1 39.91 50 ALA B O 1
ATOM 2329 N N . ILE B 1 51 ? -9.367 35.562 28.938 1 39.72 51 ILE B N 1
ATOM 2330 C CA . ILE B 1 51 ? -10.43 34.719 29.422 1 39.72 51 ILE B CA 1
ATOM 2331 C C . ILE B 1 51 ? -10.664 33.562 28.422 1 39.72 51 ILE B C 1
ATOM 2333 O O . ILE B 1 51 ? -11.414 32.625 28.719 1 39.72 51 ILE B O 1
ATOM 2337 N N . TYR B 1 52 ? -10.961 34.031 27.125 1 40.28 52 TYR B N 1
ATOM 2338 C CA . TYR B 1 52 ? -11.492 32.938 26.344 1 40.28 52 TYR B CA 1
ATOM 2339 C C . TYR B 1 52 ? -10.469 31.812 26.219 1 40.28 52 TYR B C 1
ATOM 2341 O O . TYR B 1 52 ? -9.281 32.062 26 1 40.28 52 TYR B O 1
ATOM 2349 N N . PRO B 1 53 ? -10.492 30.828 26.938 1 42.75 53 PRO B N 1
ATOM 2350 C CA . PRO B 1 53 ? -9.578 29.719 26.688 1 42.75 53 PRO B CA 1
ATOM 2351 C C . PRO B 1 53 ? -9.141 29.641 25.234 1 42.75 53 PRO B C 1
ATOM 2353 O O . PRO B 1 53 ? -9.852 30.094 24.328 1 42.75 53 PRO B O 1
ATOM 2356 N N . PRO B 1 54 ? -7.984 29.812 24.828 1 45.38 54 PRO B N 1
ATOM 2357 C CA . PRO B 1 54 ? -7.617 29.656 23.422 1 45.38 54 PRO B CA 1
ATOM 2358 C C . PRO B 1 54 ? -8.578 28.75 22.656 1 45.38 54 PRO B C 1
ATOM 2360 O O . PRO B 1 54 ? -9 27.703 23.172 1 45.38 54 PRO B O 1
ATOM 2363 N N . ILE B 1 55 ? -9.602 29.094 21.922 1 46.09 55 ILE B N 1
ATOM 2364 C CA . ILE B 1 55 ? -10.594 28.375 21.125 1 46.09 55 ILE B CA 1
ATOM 2365 C C . ILE B 1 55 ? -9.984 27.094 20.562 1 46.09 55 ILE B C 1
ATOM 2367 O O . ILE B 1 55 ? -9.039 27.141 19.781 1 46.09 55 ILE B O 1
ATOM 2371 N N . GLN B 1 56 ? -9.82 26.078 21.375 1 55.97 56 GLN B N 1
ATOM 2372 C CA . GLN B 1 56 ? -9.352 24.75 21 1 55.97 56 GLN B CA 1
ATOM 2373 C C . GLN B 1 56 ? -9.883 24.344 19.625 1 55.97 56 GLN B C 1
ATOM 2375 O O . GLN B 1 56 ? -11.094 24.359 19.406 1 55.97 56 GLN B O 1
ATOM 2380 N N . GLU B 1 57 ? -9.125 24.469 18.562 1 70.31 57 GLU B N 1
ATOM 2381 C CA . GLU B 1 57 ? -9.516 24.016 17.234 1 70.31 57 GLU B CA 1
ATOM 2382 C C . GLU B 1 57 ? -10.219 22.672 17.281 1 70.31 57 GLU B C 1
ATOM 2384 O O . GLU B 1 57 ? -9.75 21.734 17.953 1 70.31 57 GLU B O 1
ATOM 2389 N N . THR B 1 58 ? -11.43 22.703 16.797 1 83.69 58 THR B N 1
ATOM 2390 C CA . THR B 1 58 ? -12.172 21.453 16.672 1 83.69 58 THR B CA 1
ATOM 2391 C C . THR B 1 58 ? -11.453 20.484 15.742 1 83.69 58 THR B C 1
ATOM 2393 O O . THR B 1 58 ? -10.531 20.875 15.023 1 83.69 58 THR B O 1
ATOM 2396 N N . VAL B 1 59 ? -11.727 19.297 15.82 1 89.06 59 VAL B N 1
ATOM 2397 C CA . VAL B 1 59 ? -11.211 18.234 14.961 1 89.06 59 VAL B CA 1
ATOM 2398 C C . VAL B 1 59 ? -11.344 18.656 13.492 1 89.06 59 VAL B C 1
ATOM 2400 O O . VAL B 1 59 ? -10.414 18.484 12.703 1 89.06 59 VAL B O 1
ATOM 2403 N N . TYR B 1 60 ? -12.391 19.312 13.188 1 89.31 60 TYR B N 1
ATOM 2404 C CA . TYR B 1 60 ? -12.688 19.625 11.797 1 89.31 60 TYR B CA 1
ATOM 2405 C C . TYR B 1 60 ? -11.883 20.828 11.32 1 89.31 60 TYR B C 1
ATOM 2407 O O . TYR B 1 60 ? -11.422 20.875 10.172 1 89.31 60 TYR B O 1
ATOM 2415 N N . GLU B 1 61 ? -11.688 21.797 12.148 1 91.19 61 GLU B N 1
ATOM 2416 C CA . GLU B 1 61 ? -10.836 22.938 11.812 1 91.19 61 GLU B CA 1
ATOM 2417 C C . GLU B 1 61 ? -9.383 22.5 11.625 1 91.19 61 GLU B C 1
ATOM 2419 O O . GLU B 1 61 ? -8.711 22.938 10.688 1 91.19 61 GLU B O 1
ATOM 2424 N N . THR B 1 62 ? -8.969 21.703 12.531 1 94.31 62 THR B N 1
ATOM 2425 C CA . THR B 1 62 ? -7.609 21.172 12.438 1 94.31 62 THR B CA 1
ATOM 2426 C C . THR B 1 62 ? -7.434 20.375 11.148 1 94.31 62 THR B C 1
ATOM 2428 O O . THR B 1 62 ? -6.406 20.484 10.477 1 94.31 62 THR B O 1
ATOM 2431 N N . SER B 1 63 ? -8.438 19.562 10.805 1 96.38 63 SER B N 1
ATOM 2432 C CA . SER B 1 63 ? -8.375 18.781 9.578 1 96.38 63 SER B CA 1
ATOM 2433 C C . SER B 1 63 ? -8.273 19.672 8.352 1 96.38 63 SER B C 1
ATOM 2435 O O . SER B 1 63 ? -7.477 19.406 7.445 1 96.38 63 SER B O 1
ATOM 2437 N N . ALA B 1 64 ? -9.062 20.688 8.32 1 95.06 64 ALA B N 1
ATOM 2438 C CA . ALA B 1 64 ? -9.016 21.609 7.195 1 95.06 64 ALA B CA 1
ATOM 2439 C C . ALA B 1 64 ? -7.637 22.266 7.074 1 95.06 64 ALA B C 1
ATOM 2441 O O . ALA B 1 64 ? -7.105 22.406 5.973 1 95.06 64 ALA B O 1
ATOM 2442 N N . ARG B 1 65 ? -7.156 22.672 8.18 1 96.12 65 ARG B N 1
ATOM 2443 C CA . ARG B 1 65 ? -5.836 23.297 8.195 1 96.12 65 ARG B CA 1
ATOM 2444 C C . ARG B 1 65 ? -4.77 22.328 7.688 1 96.12 65 ARG B C 1
ATOM 2446 O O . ARG B 1 65 ? -3.922 22.719 6.875 1 96.12 65 ARG B O 1
ATOM 2453 N N . LEU B 1 66 ? -4.777 21.156 8.148 1 97.56 66 LEU B N 1
ATOM 2454 C CA . LEU B 1 66 ? -3.771 20.172 7.781 1 97.56 66 LEU B CA 1
ATOM 2455 C C . LEU B 1 66 ? -3.869 19.812 6.301 1 97.56 66 LEU B C 1
ATOM 2457 O O . LEU B 1 66 ? -2.852 19.594 5.645 1 97.56 66 LEU B O 1
ATOM 2461 N N . LEU B 1 67 ? -5.117 19.734 5.762 1 98 67 LEU B N 1
ATOM 2462 C CA . LEU B 1 67 ? -5.289 19.516 4.328 1 98 67 LEU B CA 1
ATOM 2463 C C . LEU B 1 67 ? -4.734 20.688 3.529 1 98 67 LEU B C 1
ATOM 2465 O O . LEU B 1 67 ? -4.055 20.484 2.52 1 98 67 LEU B O 1
ATOM 2469 N N . PHE B 1 68 ? -5.039 21.844 3.957 1 97.38 68 PHE B N 1
ATOM 2470 C CA . PHE B 1 68 ? -4.527 23.031 3.295 1 97.38 68 PHE B CA 1
ATOM 2471 C C . PHE B 1 68 ? -3.004 23.031 3.279 1 97.38 68 PHE B C 1
ATOM 2473 O O . PHE B 1 68 ? -2.389 23.359 2.262 1 97.38 68 PHE B O 1
ATOM 2480 N N . MET B 1 69 ? -2.381 22.734 4.395 1 97.5 69 MET B N 1
ATOM 2481 C CA . MET B 1 69 ? -0.927 22.656 4.5 1 97.5 69 MET B CA 1
ATOM 2482 C C . MET B 1 69 ? -0.363 21.641 3.512 1 97.5 69 MET B C 1
ATOM 2484 O O . MET B 1 69 ? 0.71 21.844 2.945 1 97.5 69 MET B O 1
ATOM 2488 N N . ALA B 1 70 ? -1.057 20.516 3.35 1 98.44 70 ALA B N 1
ATOM 2489 C CA . ALA B 1 70 ? -0.626 19.484 2.406 1 98.44 70 ALA B CA 1
ATOM 2490 C C . ALA B 1 70 ? -0.629 20.031 0.977 1 98.44 70 ALA B C 1
ATOM 2492 O O . ALA B 1 70 ? 0.322 19.797 0.223 1 98.44 70 ALA B O 1
ATOM 2493 N N . VAL B 1 71 ? -1.706 20.703 0.602 1 97.88 71 VAL B N 1
ATOM 2494 C CA . VAL B 1 71 ? -1.834 21.25 -0.747 1 97.88 71 VAL B CA 1
ATOM 2495 C C . VAL B 1 71 ? -0.767 22.312 -0.977 1 97.88 71 VAL B C 1
ATOM 2497 O O . VAL B 1 71 ? -0.111 22.344 -2.021 1 97.88 71 VAL B O 1
ATOM 2500 N N . LYS B 1 72 ? -0.562 23.141 -0.011 1 97.69 72 LYS B N 1
ATOM 2501 C CA . LYS B 1 72 ? 0.437 24.203 -0.114 1 97.69 72 LYS B CA 1
ATOM 2502 C C . LYS B 1 72 ? 1.845 23.625 -0.223 1 97.69 72 LYS B C 1
ATOM 2504 O O . LYS B 1 72 ? 2.68 24.141 -0.967 1 97.69 72 LYS B O 1
ATOM 2509 N N . TRP B 1 73 ? 2.084 22.625 0.549 1 98.31 73 TRP B N 1
ATOM 2510 C CA . TRP B 1 73 ? 3.371 21.953 0.491 1 98.31 73 TRP B CA 1
ATOM 2511 C C . TRP B 1 73 ? 3.652 21.438 -0.917 1 98.31 73 TRP B C 1
ATOM 2513 O O . TRP B 1 73 ? 4.75 21.625 -1.449 1 98.31 73 TRP B O 1
ATOM 2523 N N . ALA B 1 74 ? 2.727 20.734 -1.489 1 98.19 74 ALA B N 1
ATOM 2524 C CA . ALA B 1 74 ? 2.889 20.203 -2.838 1 98.19 74 ALA B CA 1
ATOM 2525 C C . ALA B 1 74 ? 3.148 21.312 -3.846 1 98.19 74 ALA B C 1
ATOM 2527 O O . ALA B 1 74 ? 4.043 21.203 -4.688 1 98.19 74 ALA B O 1
ATOM 2528 N N . LYS B 1 75 ? 2.373 22.359 -3.74 1 96.81 75 LYS B N 1
ATOM 2529 C CA . LYS B 1 75 ? 2.475 23.484 -4.656 1 96.81 75 LYS B CA 1
ATOM 2530 C C . LYS B 1 75 ? 3.865 24.109 -4.609 1 96.81 75 LYS B C 1
ATOM 2532 O O . LYS B 1 75 ? 4.359 24.609 -5.621 1 96.81 75 LYS B O 1
ATOM 2537 N N . ASN B 1 76 ? 4.461 24.031 -3.482 1 96.25 76 ASN B N 1
ATOM 2538 C CA . ASN B 1 76 ? 5.734 24.719 -3.273 1 96.25 76 ASN B CA 1
ATOM 2539 C C . ASN B 1 76 ? 6.918 23.812 -3.596 1 96.25 76 ASN B C 1
ATOM 2541 O O . ASN B 1 76 ? 8.07 24.219 -3.51 1 96.25 76 ASN B O 1
ATOM 2545 N N . LEU B 1 77 ? 6.652 22.578 -3.928 1 96.75 77 LEU B N 1
ATOM 2546 C CA . LEU B 1 77 ? 7.703 21.672 -4.379 1 96.75 77 LEU B CA 1
ATOM 2547 C C . LEU B 1 77 ? 8.133 22 -5.805 1 96.75 77 LEU B C 1
ATOM 2549 O O . LEU B 1 77 ? 7.379 21.766 -6.754 1 96.75 77 LEU B O 1
ATOM 2553 N N . PRO B 1 78 ? 9.344 22.516 -6.027 1 96.38 78 PRO B N 1
ATOM 2554 C CA . PRO B 1 78 ? 9.797 22.922 -7.359 1 96.38 78 PRO B CA 1
ATOM 2555 C C . PRO B 1 78 ? 9.648 21.812 -8.398 1 96.38 78 PRO B C 1
ATOM 2557 O O . PRO B 1 78 ? 9.203 22.062 -9.523 1 96.38 78 PRO B O 1
ATOM 2560 N N . SER B 1 79 ? 10.023 20.609 -8 1 96.81 79 SER B N 1
ATOM 2561 C CA . SER B 1 79 ? 9.922 19.5 -8.93 1 96.81 79 SER B CA 1
ATOM 2562 C C . SER B 1 79 ? 8.469 19.234 -9.32 1 96.81 79 SER B C 1
ATOM 2564 O O . SER B 1 79 ? 8.188 18.828 -10.453 1 96.81 79 SER B O 1
ATOM 2566 N N . PHE B 1 80 ? 7.535 19.469 -8.406 1 97.31 80 PHE B N 1
ATOM 2567 C CA . PHE B 1 80 ? 6.109 19.297 -8.664 1 97.31 80 PHE B CA 1
ATOM 2568 C C . PHE B 1 80 ? 5.594 20.422 -9.562 1 97.31 80 PHE B C 1
ATOM 2570 O O . PHE B 1 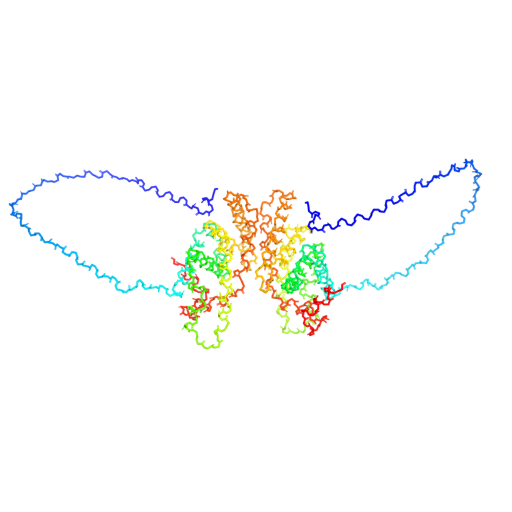80 ? 4.809 20.172 -10.477 1 97.31 80 PHE B O 1
ATOM 2577 N N . ALA B 1 81 ? 6.094 21.609 -9.352 1 94.88 81 ALA B N 1
ATOM 2578 C CA . ALA B 1 81 ? 5.66 22.781 -10.102 1 94.88 81 ALA B CA 1
ATOM 2579 C C . ALA B 1 81 ? 6.125 22.703 -11.555 1 94.88 81 ALA B C 1
ATOM 2581 O O . ALA B 1 81 ? 5.551 23.359 -12.438 1 94.88 81 ALA B O 1
ATOM 2582 N N . ARG B 1 82 ? 7.125 21.875 -11.789 1 96.56 82 ARG B N 1
ATOM 2583 C CA . ARG B 1 82 ? 7.695 21.766 -13.133 1 96.56 82 ARG B CA 1
ATOM 2584 C C . ARG B 1 82 ? 6.91 20.766 -13.977 1 96.56 82 ARG B C 1
ATOM 2586 O O . ARG B 1 82 ? 7.051 20.734 -15.195 1 96.56 82 ARG B O 1
ATOM 2593 N N . LEU B 1 83 ? 6.055 20 -13.359 1 97.5 83 LEU B N 1
ATOM 2594 C CA . LEU B 1 83 ? 5.223 19.062 -14.094 1 97.5 83 LEU B CA 1
ATOM 2595 C C . LEU B 1 83 ? 4.125 19.781 -14.867 1 97.5 83 LEU B C 1
ATOM 2597 O O . LEU B 1 83 ? 3.746 20.906 -14.516 1 97.5 83 LEU B O 1
ATOM 2601 N N . PRO B 1 84 ? 3.693 19.141 -15.961 1 97.44 84 PRO B N 1
ATOM 2602 C CA . PRO B 1 84 ? 2.498 19.703 -16.594 1 97.44 84 PRO B CA 1
ATOM 2603 C C . PRO B 1 84 ? 1.354 19.922 -15.609 1 97.44 84 PRO B C 1
ATOM 2605 O O . PRO B 1 84 ? 1.143 19.109 -14.711 1 97.44 84 PRO B O 1
ATOM 2608 N N . PHE B 1 85 ? 0.639 20.969 -15.758 1 95.88 85 PHE B N 1
ATOM 2609 C CA . PHE B 1 85 ? -0.399 21.359 -14.812 1 95.88 85 PHE B CA 1
ATOM 2610 C C . PHE B 1 85 ? -1.427 20.25 -14.648 1 95.88 85 PHE B C 1
ATOM 2612 O O . PHE B 1 85 ? -1.902 20 -13.539 1 95.88 85 PHE B O 1
ATOM 2619 N N . ARG B 1 86 ? -1.79 19.625 -15.734 1 96.31 86 ARG B N 1
ATOM 2620 C CA . ARG B 1 86 ? -2.74 18.516 -15.672 1 96.31 86 ARG B CA 1
ATOM 2621 C C . ARG B 1 86 ? -2.234 17.406 -14.75 1 96.31 86 ARG B C 1
ATOM 2623 O O . ARG B 1 86 ? -3.004 16.844 -13.969 1 96.31 86 ARG B O 1
ATOM 2630 N N . ASP B 1 87 ? -0.956 17.094 -14.867 1 98.12 87 ASP B N 1
ATOM 2631 C CA . ASP B 1 87 ? -0.366 16.047 -14.023 1 98.12 87 ASP B CA 1
ATOM 2632 C C . ASP B 1 87 ? -0.375 16.469 -12.555 1 98.12 87 ASP B C 1
ATOM 2634 O O . ASP B 1 87 ? -0.597 15.641 -11.664 1 98.12 87 ASP B O 1
ATOM 2638 N N . GLN B 1 88 ? -0.096 17.766 -12.258 1 97.62 88 GLN B N 1
ATOM 2639 C CA . GLN B 1 88 ? -0.147 18.281 -10.898 1 97.62 88 GLN B CA 1
ATOM 2640 C C . GLN B 1 88 ? -1.517 18.031 -10.266 1 97.62 88 GLN B C 1
ATOM 2642 O O . GLN B 1 88 ? -1.611 17.5 -9.164 1 97.62 88 GLN B O 1
ATOM 2647 N N . VAL B 1 89 ? -2.557 18.391 -10.992 1 96.81 89 VAL B N 1
ATOM 2648 C CA . VAL B 1 89 ? -3.93 18.281 -10.508 1 96.81 89 VAL B CA 1
ATOM 2649 C C . VAL B 1 89 ? -4.285 16.812 -10.297 1 96.81 89 VAL B C 1
ATOM 2651 O O . VAL B 1 89 ? -4.84 16.453 -9.25 1 96.81 89 VAL B O 1
ATOM 2654 N N . ILE B 1 90 ? -3.914 15.953 -11.211 1 97.88 90 ILE B N 1
ATOM 2655 C CA . ILE B 1 90 ? -4.238 14.531 -11.148 1 97.88 90 ILE B CA 1
ATOM 2656 C C . ILE B 1 90 ? -3.543 13.898 -9.953 1 97.88 90 ILE B C 1
ATOM 2658 O O . ILE B 1 90 ? -4.156 13.141 -9.203 1 97.88 90 ILE B O 1
ATOM 2662 N N . LEU B 1 91 ? -2.295 14.242 -9.805 1 98.5 91 LEU B N 1
ATOM 2663 C CA . LEU B 1 91 ? -1.521 13.664 -8.711 1 98.5 91 LEU B CA 1
ATOM 2664 C C . LEU B 1 91 ? -2.07 14.117 -7.363 1 98.5 91 LEU B C 1
ATOM 2666 O O . LEU B 1 91 ? -2.213 13.305 -6.445 1 98.5 91 LEU B O 1
ATOM 2670 N N . LEU B 1 92 ? -2.383 15.367 -7.227 1 98.19 92 LEU B N 1
ATOM 2671 C CA . LEU B 1 92 ? -2.918 15.898 -5.977 1 98.19 92 LEU B CA 1
ATOM 2672 C C . LEU B 1 92 ? -4.273 15.273 -5.656 1 98.19 92 LEU B C 1
ATOM 2674 O O . LEU B 1 92 ? -4.543 14.93 -4.504 1 98.19 92 LEU B O 1
ATOM 2678 N N . GLU B 1 93 ? -5.078 15.148 -6.621 1 97.81 93 GLU B N 1
ATOM 2679 C CA . GLU B 1 93 ? -6.391 14.547 -6.43 1 97.81 93 GLU B CA 1
ATOM 2680 C C . GLU B 1 93 ? -6.27 13.086 -6 1 97.81 93 GLU B C 1
ATOM 2682 O O . GLU B 1 93 ? -7.09 12.594 -5.223 1 97.81 93 GLU B O 1
ATOM 2687 N N . GLU B 1 94 ? -5.312 12.445 -6.543 1 97.5 94 GLU B N 1
ATOM 2688 C CA . GLU B 1 94 ? -5.113 11.039 -6.227 1 97.5 94 GLU B CA 1
ATOM 2689 C C . GLU B 1 94 ? -4.5 10.867 -4.84 1 97.5 94 GLU B C 1
ATOM 2691 O O . GLU B 1 94 ? -4.824 9.922 -4.121 1 97.5 94 GLU B O 1
ATOM 2696 N N . ALA B 1 95 ? -3.699 11.82 -4.391 1 98.5 95 ALA B N 1
ATOM 2697 C CA . ALA B 1 95 ? -2.848 11.578 -3.227 1 98.5 95 ALA B CA 1
ATOM 2698 C C . ALA B 1 95 ? -3.316 12.398 -2.027 1 98.5 95 ALA B C 1
ATOM 2700 O O . ALA B 1 95 ? -2.791 12.25 -0.922 1 98.5 95 ALA B O 1
ATOM 2701 N N . TRP B 1 96 ? -4.316 13.219 -2.115 1 98.62 96 TRP B N 1
ATOM 2702 C CA . TRP B 1 96 ? -4.629 14.219 -1.103 1 98.62 96 TRP B CA 1
ATOM 2703 C C . TRP B 1 96 ? -4.898 13.562 0.248 1 98.62 96 TRP B C 1
ATOM 2705 O O . TRP B 1 96 ? -4.488 14.086 1.289 1 98.62 96 TRP B O 1
ATOM 2715 N N . ALA B 1 97 ? -5.574 12.469 0.238 1 98.75 97 ALA B N 1
ATOM 2716 C CA . ALA B 1 97 ? -5.953 11.836 1.498 1 98.75 97 ALA B CA 1
ATOM 2717 C C . ALA B 1 97 ? -4.727 11.336 2.254 1 98.75 97 ALA B C 1
ATOM 2719 O O . ALA B 1 97 ? -4.629 11.5 3.473 1 98.75 97 ALA B O 1
ATOM 2720 N N . GLU B 1 98 ? -3.789 10.711 1.539 1 98.88 98 GLU B N 1
ATOM 2721 C CA . GLU B 1 98 ? -2.557 10.227 2.156 1 98.88 98 GLU B CA 1
ATOM 2722 C C . GLU B 1 98 ? -1.692 11.391 2.643 1 98.88 98 GLU B C 1
ATOM 2724 O O . GLU B 1 98 ? -1.069 11.305 3.703 1 98.88 98 GLU B O 1
ATOM 2729 N N . LEU B 1 99 ? -1.648 12.438 1.812 1 98.88 99 LEU B N 1
ATOM 2730 C CA . LEU B 1 99 ? -0.903 13.617 2.221 1 98.88 99 LEU B CA 1
ATOM 2731 C C . LEU B 1 99 ? -1.505 14.234 3.48 1 98.88 99 LEU B C 1
ATOM 2733 O O . LEU B 1 99 ? -0.777 14.602 4.402 1 98.88 99 LEU B O 1
ATOM 2737 N N . PHE B 1 100 ? -2.785 14.359 3.535 1 98.81 100 PHE B N 1
ATOM 2738 C CA . PHE B 1 100 ? -3.494 14.844 4.715 1 98.81 100 PHE B CA 1
ATOM 2739 C C . PHE B 1 100 ? -3.17 13.984 5.93 1 98.81 100 PHE B C 1
ATOM 2741 O O . PHE B 1 100 ? -2.852 14.508 7 1 98.81 100 PHE B O 1
ATOM 2748 N N . LEU B 1 101 ? -3.25 12.68 5.758 1 98.88 101 LEU B N 1
ATOM 2749 C CA . LEU B 1 101 ? -3.021 11.766 6.871 1 98.88 101 LEU B CA 1
ATOM 2750 C C . LEU B 1 101 ? -1.583 11.867 7.371 1 98.88 101 LEU B C 1
ATOM 2752 O O . LEU B 1 101 ? -1.334 11.812 8.578 1 98.88 101 LEU B O 1
ATOM 2756 N N . LEU B 1 102 ? -0.653 11.961 6.438 1 98.94 102 LEU B N 1
ATOM 2757 C CA . LEU B 1 102 ? 0.736 12.117 6.852 1 98.94 102 LEU B CA 1
ATOM 2758 C C . LEU B 1 102 ? 0.917 13.398 7.668 1 98.94 102 LEU B C 1
ATOM 2760 O O . LEU B 1 102 ? 1.626 13.398 8.672 1 98.94 102 LEU B O 1
ATOM 2764 N N . ASN B 1 103 ? 0.259 14.477 7.223 1 98.81 103 ASN B N 1
ATOM 2765 C CA . ASN B 1 103 ? 0.296 15.711 8 1 98.81 103 ASN B CA 1
ATOM 2766 C C . ASN B 1 103 ? -0.346 15.531 9.375 1 98.81 103 ASN B C 1
ATOM 2768 O O . ASN B 1 103 ? 0.162 16.031 10.375 1 98.81 103 ASN B O 1
ATOM 2772 N N . ALA B 1 104 ? -1.433 14.875 9.398 1 98.62 104 ALA B N 1
ATOM 2773 C CA . ALA B 1 104 ? -2.146 14.633 10.648 1 98.62 104 ALA B CA 1
ATOM 2774 C C . ALA B 1 104 ? -1.303 13.805 11.617 1 98.62 104 ALA B C 1
ATOM 2776 O O . ALA B 1 104 ? -1.2 14.133 12.797 1 98.62 104 ALA B O 1
ATOM 2777 N N . VAL B 1 105 ? -0.759 12.758 11.109 1 98.69 105 VAL B N 1
ATOM 2778 C CA . VAL B 1 105 ? 0.099 11.898 11.922 1 98.69 105 VAL B CA 1
ATOM 2779 C C . VAL B 1 105 ? 1.279 12.703 12.453 1 98.69 105 VAL B C 1
ATOM 2781 O O . VAL B 1 105 ? 1.602 12.633 13.641 1 98.69 105 VAL B O 1
ATOM 2784 N N . GLN B 1 106 ? 1.882 13.422 11.555 1 98.44 106 GLN B N 1
ATOM 2785 C CA . GLN B 1 106 ? 3.023 14.234 11.961 1 98.44 106 GLN B CA 1
ATOM 2786 C C . GLN B 1 106 ? 2.633 15.219 13.062 1 98.44 106 GLN B C 1
ATOM 2788 O O . GLN B 1 106 ? 3.375 15.398 14.031 1 98.44 106 GLN B O 1
ATOM 2793 N N . TRP B 1 107 ? 1.532 15.812 12.883 1 97.38 107 TRP B N 1
ATOM 2794 C CA . TRP B 1 107 ? 1.008 16.766 13.852 1 97.38 107 TRP B CA 1
ATOM 2795 C C . TRP B 1 107 ? 0.787 16.109 15.203 1 97.38 107 TRP B C 1
ATOM 2797 O O . TRP B 1 107 ? 0.982 16.734 16.25 1 97.38 107 TRP B O 1
ATOM 2807 N N . CYS B 1 108 ? 0.462 14.875 15.234 1 97.12 108 CYS B N 1
ATOM 2808 C CA . CYS B 1 108 ? 0.096 14.148 16.438 1 97.12 108 CYS B CA 1
ATOM 2809 C C . CYS B 1 108 ? 1.323 13.531 17.094 1 97.12 108 CYS B C 1
ATOM 2811 O O . CYS B 1 108 ? 1.247 13.039 18.219 1 97.12 108 CYS B O 1
ATOM 2813 N N . MET B 1 109 ? 2.465 13.562 16.469 1 96.44 109 MET B N 1
ATOM 2814 C CA . MET B 1 109 ? 3.662 12.875 16.953 1 96.44 109 MET B CA 1
ATOM 2815 C C . MET B 1 109 ? 4.016 13.305 18.375 1 96.44 109 MET B C 1
ATOM 2817 O O . MET B 1 109 ? 4.258 12.469 19.234 1 96.44 109 MET B O 1
ATOM 2821 N N . PRO B 1 110 ? 4.023 14.594 18.688 1 95.19 110 PRO B N 1
ATOM 2822 C CA . PRO B 1 110 ? 4.449 15.047 20.016 1 95.19 110 PRO B CA 1
ATOM 2823 C C . PRO B 1 110 ? 3.322 14.984 21.047 1 95.19 110 PRO B C 1
ATOM 2825 O O . PRO B 1 110 ? 3.553 15.242 22.234 1 95.19 110 PRO B O 1
ATOM 2828 N N . LEU B 1 111 ? 2.098 14.664 20.578 1 93.12 111 LEU B N 1
ATOM 2829 C CA . LEU B 1 111 ? 0.938 14.711 21.469 1 93.12 111 LEU B CA 1
ATOM 2830 C C . LEU B 1 111 ? 0.774 13.398 22.219 1 93.12 111 LEU B C 1
ATOM 2832 O O . LEU B 1 111 ? 1.04 12.328 21.672 1 93.12 111 LEU B O 1
ATOM 2836 N N . GLU B 1 112 ? 0.373 13.469 23.344 1 90.38 112 GLU B N 1
ATOM 2837 C CA . GLU B 1 112 ? 0.044 12.273 24.109 1 90.38 112 GLU B CA 1
ATOM 2838 C C . GLU B 1 112 ? -1.288 11.68 23.656 1 90.38 112 GLU B C 1
ATOM 2840 O O . GLU B 1 112 ? -1.406 10.461 23.484 1 90.38 112 GLU B O 1
ATOM 2845 N N . SER B 1 113 ? -2.182 12.633 23.609 1 86.56 113 SER B N 1
ATOM 2846 C CA . SER B 1 113 ? -3.471 12.25 23.031 1 86.56 113 SER B CA 1
ATOM 2847 C C . SER B 1 113 ? -3.701 12.922 21.688 1 86.56 113 SER B C 1
ATOM 2849 O O . SER B 1 113 ? -3.25 14.047 21.469 1 86.56 113 SER B O 1
ATOM 2851 N N . SER B 1 114 ? -4.281 12.156 20.844 1 90.06 114 SER B N 1
ATOM 2852 C CA . SER B 1 114 ? -4.516 12.68 19.5 1 90.06 114 SER B CA 1
ATOM 2853 C C . SER B 1 114 ? -6.008 12.773 19.188 1 90.06 114 SER B C 1
ATOM 2855 O O . SER B 1 114 ? -6.613 11.812 18.719 1 90.06 114 SER B O 1
ATOM 2857 N N . PRO B 1 115 ? -6.574 13.945 19.422 1 90.06 115 PRO B N 1
ATOM 2858 C CA . PRO B 1 115 ? -8.008 14.102 19.188 1 90.06 115 PRO B CA 1
ATOM 2859 C C . PRO B 1 115 ? -8.422 13.703 17.781 1 90.06 115 PRO B C 1
ATOM 2861 O O . PRO B 1 115 ? -9.523 13.188 17.578 1 90.06 115 PRO B O 1
ATOM 2864 N N . LEU B 1 116 ? -7.59 13.898 16.828 1 94.81 116 LEU B N 1
ATOM 2865 C CA . LEU B 1 116 ? -7.895 13.57 15.445 1 94.81 116 LEU B CA 1
ATOM 2866 C C . LEU B 1 116 ? -8.156 12.07 15.289 1 94.81 116 LEU B C 1
ATOM 2868 O O . LEU B 1 116 ? -8.906 11.656 14.398 1 94.81 116 LEU B O 1
ATOM 2872 N N . PHE B 1 117 ? -7.527 11.32 16.125 1 96 117 PHE B N 1
ATOM 2873 C CA . PHE B 1 117 ? -7.621 9.875 15.992 1 96 117 PHE B CA 1
ATOM 2874 C C . PHE B 1 117 ? -8.258 9.25 17.219 1 96 117 PHE B C 1
ATOM 2876 O O . PHE B 1 117 ? -7.934 8.117 17.594 1 96 117 PHE B O 1
ATOM 2883 N N . SER B 1 118 ? -9.18 9.953 17.875 1 93.44 118 SER B N 1
ATOM 2884 C CA . SER B 1 118 ? -9.914 9.484 19.047 1 93.44 118 SER B CA 1
ATOM 2885 C C . SER B 1 118 ? -11.383 9.25 18.719 1 93.44 118 SER B C 1
ATOM 2887 O O . SER B 1 118 ? -12.07 10.148 18.234 1 93.44 118 SER B O 1
ATOM 2889 N N . VAL B 1 119 ? -11.797 8.086 19.047 1 91.56 119 VAL B N 1
ATOM 2890 C CA . VAL B 1 119 ? -13.18 7.715 18.766 1 91.56 119 VAL B CA 1
ATOM 2891 C C . VAL B 1 119 ? -14.117 8.641 19.547 1 91.56 119 VAL B C 1
ATOM 2893 O O . VAL B 1 119 ? -15.1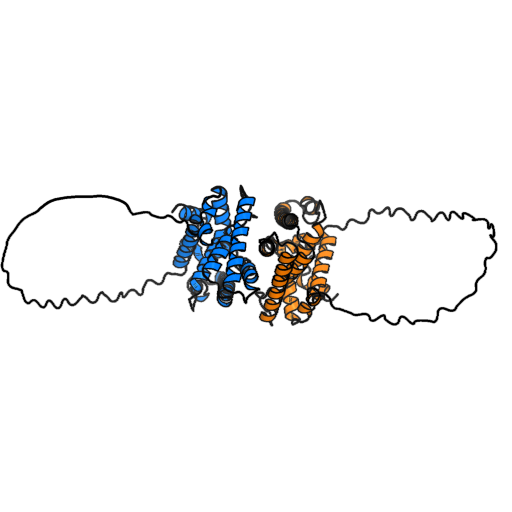41 9.078 19.016 1 91.56 119 VAL B O 1
ATOM 2896 N N . SER B 1 120 ? -13.836 8.922 20.781 1 88.06 120 SER B N 1
ATOM 2897 C CA . SER B 1 120 ? -14.68 9.742 21.625 1 88.06 120 SER B CA 1
ATOM 2898 C C . SER B 1 120 ? -14.852 11.148 21.047 1 88.06 120 SER B C 1
ATOM 2900 O O . SER B 1 120 ? -15.922 11.75 21.172 1 88.06 120 SER B O 1
ATOM 2902 N N . ASP B 1 121 ? -13.836 11.648 20.391 1 86.5 121 ASP B N 1
ATOM 2903 C CA . ASP B 1 121 ? -13.875 13.008 19.859 1 86.5 121 ASP B CA 1
ATOM 2904 C C . ASP B 1 121 ? -14.711 13.07 18.578 1 86.5 121 ASP B C 1
ATOM 2906 O O . ASP B 1 121 ? -15.25 14.125 18.234 1 86.5 121 ASP B O 1
ATOM 2910 N N . HIS B 1 122 ? -14.797 11.969 17.922 1 86.06 122 HIS B N 1
ATOM 2911 C CA . HIS B 1 122 ? -15.625 11.914 16.719 1 86.06 122 HIS B CA 1
ATOM 2912 C C . HIS B 1 122 ? -17.062 11.516 17.047 1 86.06 122 HIS B C 1
ATOM 2914 O O . HIS B 1 122 ? -17.984 11.852 16.328 1 86.06 122 HIS B O 1
ATOM 2920 N N . ALA B 1 123 ? -17.312 10.641 18.016 1 73.25 123 ALA B N 1
ATOM 2921 C CA . ALA B 1 123 ? -18.625 10.164 18.438 1 73.25 123 ALA B CA 1
ATOM 2922 C C . ALA B 1 123 ? -19.453 11.305 19.016 1 73.25 123 ALA B C 1
ATOM 2924 O O . ALA B 1 123 ? -20.688 11.297 18.922 1 73.25 123 ALA B O 1
ATOM 2925 N N . ALA B 1 124 ? -18.891 12.102 19.812 1 60.31 124 ALA B N 1
ATOM 2926 C CA . ALA B 1 124 ? -19.672 13.164 20.422 1 60.31 124 ALA B CA 1
ATOM 2927 C C . ALA B 1 124 ? -20.578 13.836 19.391 1 60.31 124 ALA B C 1
ATOM 2929 O O . ALA B 1 124 ? -21.625 14.383 19.734 1 60.31 124 ALA B O 1
ATOM 2930 N N . GLY B 1 125 ? -20.359 13.648 18.094 1 54.47 125 GLY B N 1
ATOM 2931 C CA . GLY B 1 125 ? -21.172 14.336 17.109 1 54.47 125 GLY B CA 1
ATOM 2932 C C . GLY B 1 125 ? -22.031 13.391 16.281 1 54.47 125 GLY B C 1
ATOM 2933 O O . GLY B 1 125 ? -22.766 13.828 15.398 1 54.47 125 GLY B O 1
ATOM 2934 N N . VAL B 1 126 ? -21.719 12.039 16.25 1 57.66 126 VAL B N 1
ATOM 2935 C CA . VAL B 1 126 ? -22.391 11.203 15.266 1 57.66 126 VAL B CA 1
ATOM 2936 C C . VAL B 1 126 ? -23.578 10.492 15.906 1 57.66 126 VAL B C 1
ATOM 2938 O O . VAL B 1 126 ? -23.438 9.898 16.984 1 57.66 126 VAL B O 1
ATOM 2941 N N . PRO B 1 127 ? -24.719 10.797 15.453 1 51.62 127 PRO B N 1
ATOM 2942 C CA . PRO B 1 127 ? -25.875 10.008 15.93 1 51.62 127 PRO B CA 1
ATOM 2943 C C . PRO B 1 127 ? -25.594 8.508 15.945 1 51.62 127 PRO B C 1
ATOM 2945 O O . PRO B 1 127 ? -24.625 8.047 15.32 1 51.62 127 PRO B O 1
ATOM 2948 N N . ASN B 1 128 ? -26.516 7.488 16.266 1 52.44 128 ASN B N 1
ATOM 2949 C CA . ASN B 1 128 ? -26.562 6.098 16.703 1 52.44 128 ASN B CA 1
ATOM 2950 C C . ASN B 1 128 ? -25.75 5.199 15.773 1 52.44 128 ASN B C 1
ATOM 2952 O O . ASN B 1 128 ? -24.906 4.422 16.234 1 52.44 128 ASN B O 1
ATOM 2956 N N . GLY B 1 129 ? -26.297 4.672 14.508 1 51.81 129 GLY B N 1
ATOM 2957 C CA . GLY B 1 129 ? -25.891 3.541 13.688 1 51.81 129 GLY B CA 1
ATOM 2958 C C . GLY B 1 129 ? -24.562 3.762 12.977 1 51.81 129 GLY B C 1
ATOM 2959 O O . GLY B 1 129 ? -23.719 2.865 12.938 1 51.81 129 GLY B O 1
ATOM 2960 N N . LYS B 1 130 ? -24.234 4.773 12.258 1 60.5 130 LYS B N 1
ATOM 2961 C CA . LYS B 1 130 ? -23.062 5.211 11.508 1 60.5 130 LYS B CA 1
ATOM 2962 C C . LYS B 1 130 ? -21.859 5.391 12.43 1 60.5 130 LYS B C 1
ATOM 2964 O O . LYS B 1 130 ? -20.703 5.363 11.984 1 60.5 130 LYS B O 1
ATOM 2969 N N . ASP B 1 131 ? -22.125 5.102 13.609 1 74.19 131 ASP B N 1
ATOM 2970 C CA . ASP B 1 131 ? -21.156 5.301 14.695 1 74.19 131 ASP B CA 1
ATOM 2971 C C . ASP B 1 131 ? -20.188 4.133 14.781 1 74.19 131 ASP B C 1
ATOM 2973 O O . ASP B 1 131 ? -18.984 4.336 14.969 1 74.19 131 ASP B O 1
ATOM 2977 N N . SER B 1 132 ? -20.719 3.029 14.367 1 85.5 132 SER B N 1
ATOM 2978 C CA . SER B 1 132 ? -19.875 1.855 14.562 1 85.5 132 SER B CA 1
ATOM 2979 C C . SER B 1 132 ? -18.766 1.791 13.516 1 85.5 132 SER B C 1
ATOM 2981 O O . SER B 1 132 ? -17.609 1.505 13.836 1 85.5 132 SER B O 1
ATOM 2983 N N . GLN B 1 133 ? -19.109 2.295 12.281 1 90.5 133 GLN B N 1
ATOM 2984 C CA . GLN B 1 133 ? -18.109 2.238 11.211 1 90.5 133 GLN B CA 1
ATOM 2985 C C . GLN B 1 133 ? -17.047 3.32 11.391 1 90.5 133 GLN B C 1
ATOM 2987 O O . GLN B 1 133 ? -15.859 3.076 11.172 1 90.5 133 GLN B O 1
ATOM 2992 N N . VAL B 1 134 ? -17.5 4.434 11.758 1 92.75 134 VAL B N 1
ATOM 2993 C CA . VAL B 1 134 ? -16.578 5.535 12 1 92.75 134 VAL B CA 1
ATOM 2994 C C . VAL B 1 134 ? -15.586 5.148 13.102 1 92.75 134 VAL B C 1
ATOM 2996 O O . VAL B 1 134 ? -14.383 5.395 12.984 1 92.75 134 VAL B O 1
ATOM 2999 N N . ALA B 1 135 ? -16.094 4.586 14.102 1 94.31 135 ALA B N 1
ATOM 3000 C CA . ALA B 1 135 ? -15.258 4.148 15.211 1 94.31 135 ALA B CA 1
ATOM 3001 C C . ALA B 1 135 ? -14.195 3.158 14.734 1 94.31 135 ALA B C 1
ATOM 3003 O O . ALA B 1 135 ? -13.031 3.24 15.141 1 94.31 135 ALA B O 1
ATOM 3004 N N . THR B 1 136 ? -14.625 2.254 13.891 1 94.62 136 THR B N 1
ATOM 3005 C CA . THR B 1 136 ? -13.695 1.26 13.352 1 94.62 136 THR B CA 1
ATOM 3006 C C . THR B 1 136 ? -12.617 1.927 12.508 1 94.62 136 THR B C 1
ATOM 3008 O O . THR B 1 136 ? -11.43 1.611 12.648 1 94.62 136 THR B O 1
ATOM 3011 N N . ASP B 1 137 ? -13.016 2.832 11.664 1 96.69 137 ASP B N 1
ATOM 3012 C CA . ASP B 1 137 ? -12.062 3.537 10.812 1 96.69 137 ASP B CA 1
ATOM 3013 C C . ASP B 1 137 ? -11.07 4.34 11.641 1 96.69 137 ASP B C 1
ATOM 3015 O O . ASP B 1 137 ? -9.867 4.336 11.352 1 96.69 137 ASP B O 1
ATOM 3019 N N . ILE B 1 138 ? -11.531 4.953 12.672 1 96.5 138 ILE B N 1
ATOM 3020 C CA . ILE B 1 138 ? -10.68 5.77 13.531 1 96.5 138 ILE B CA 1
ATOM 3021 C C . ILE B 1 138 ? -9.68 4.883 14.258 1 96.5 138 ILE B C 1
ATOM 3023 O O . ILE B 1 138 ? -8.516 5.262 14.438 1 96.5 138 ILE B O 1
ATOM 3027 N N . ARG B 1 139 ? -10.109 3.803 14.688 1 95.75 139 ARG B N 1
ATOM 3028 C CA . ARG B 1 139 ? -9.203 2.869 15.344 1 95.75 139 ARG B CA 1
ATOM 3029 C C . ARG B 1 139 ? -8.078 2.441 14.414 1 95.75 139 ARG B C 1
ATOM 3031 O O . ARG B 1 139 ? -6.926 2.338 14.828 1 95.75 139 ARG B O 1
ATOM 3038 N N . ILE B 1 140 ? -8.43 2.195 13.125 1 96.75 140 ILE B N 1
ATOM 3039 C CA . ILE B 1 140 ? -7.441 1.822 12.117 1 96.75 140 ILE B CA 1
ATOM 3040 C C . ILE B 1 140 ? -6.426 2.949 11.953 1 96.75 140 ILE B C 1
ATOM 3042 O O . ILE B 1 140 ? -5.219 2.705 11.906 1 96.75 140 ILE B O 1
ATOM 3046 N N . LEU B 1 141 ? -6.93 4.109 11.914 1 97.75 141 LEU B N 1
ATOM 3047 C CA . LEU B 1 141 ? -6.059 5.27 11.742 1 97.75 141 LEU B CA 1
ATOM 3048 C C . LEU B 1 141 ? -5.184 5.48 12.969 1 97.75 141 LEU B C 1
ATOM 3050 O O . LEU B 1 141 ? -4.012 5.844 12.844 1 97.75 141 LEU B O 1
ATOM 3054 N N . ASN B 1 142 ? -5.766 5.262 14.086 1 96.88 142 ASN B N 1
ATOM 3055 C CA . ASN B 1 142 ? -4.98 5.367 15.312 1 96.88 142 ASN B CA 1
ATOM 3056 C C . ASN B 1 142 ? -3.867 4.324 15.359 1 96.88 142 ASN B C 1
ATOM 3058 O O . ASN B 1 142 ? -2.764 4.609 15.828 1 96.88 142 ASN B O 1
ATOM 3062 N N . ASP B 1 143 ? -4.195 3.133 14.953 1 96.31 143 ASP B N 1
ATOM 3063 C CA . ASP B 1 143 ? -3.168 2.098 14.875 1 96.31 143 ASP B CA 1
ATOM 3064 C C . ASP B 1 143 ? -2.014 2.541 13.977 1 96.31 143 ASP B C 1
ATOM 3066 O O . ASP B 1 143 ? -0.85 2.264 14.273 1 96.31 143 ASP B O 1
ATOM 3070 N N . THR B 1 144 ? -2.346 3.17 12.898 1 97.69 144 THR B N 1
ATOM 3071 C CA . THR B 1 144 ? -1.328 3.689 11.992 1 97.69 144 THR B CA 1
ATOM 3072 C C . THR B 1 144 ? -0.483 4.758 12.68 1 97.69 144 THR B C 1
ATOM 3074 O O . THR B 1 144 ? 0.746 4.738 12.586 1 97.69 144 THR B O 1
ATOM 3077 N N . LEU B 1 145 ? -1.15 5.637 13.383 1 98.12 145 LEU B N 1
ATOM 3078 C CA . LEU B 1 145 ? -0.438 6.664 14.133 1 98.12 145 LEU B CA 1
ATOM 3079 C C . LEU B 1 145 ? 0.542 6.035 15.117 1 98.12 145 LEU B C 1
ATOM 3081 O O . LEU B 1 145 ? 1.698 6.453 15.203 1 98.12 145 LEU B O 1
ATOM 3085 N N . LEU B 1 146 ? 0.107 5.066 15.789 1 96.88 146 LEU B N 1
ATOM 3086 C CA . LEU B 1 146 ? 0.931 4.426 16.812 1 96.88 146 LEU B CA 1
ATOM 3087 C C . LEU B 1 146 ? 2.152 3.762 16.188 1 96.88 146 LEU B C 1
ATOM 3089 O O . LEU B 1 146 ? 3.227 3.732 16.781 1 96.88 146 LEU B O 1
ATOM 3093 N N . ARG B 1 147 ? 2.006 3.266 15.016 1 97.06 147 ARG B N 1
ATOM 3094 C CA . ARG B 1 147 ? 3.141 2.664 14.32 1 97.06 147 ARG B CA 1
ATOM 3095 C C . ARG B 1 147 ? 4.18 3.717 13.953 1 97.06 147 ARG B C 1
ATOM 3097 O O . ARG B 1 147 ? 5.383 3.484 14.094 1 97.06 147 ARG B O 1
ATOM 3104 N N . PHE B 1 148 ? 3.758 4.848 13.477 1 98.31 148 PHE B N 1
ATOM 3105 C CA . PHE B 1 148 ? 4.676 5.93 13.141 1 98.31 148 PHE B CA 1
ATOM 3106 C C . PHE B 1 148 ? 5.387 6.438 14.391 1 98.31 148 PHE B C 1
ATOM 3108 O O . PHE B 1 148 ? 6.574 6.77 14.344 1 98.31 148 PHE B O 1
ATOM 3115 N N . LYS B 1 149 ? 4.645 6.484 15.5 1 97.75 149 LYS B N 1
ATOM 3116 C CA . LYS B 1 149 ? 5.238 6.891 16.766 1 97.75 149 LYS B CA 1
ATOM 3117 C C . LYS B 1 149 ? 6.293 5.887 17.234 1 97.75 149 LYS B C 1
ATOM 3119 O O . LYS B 1 149 ? 7.367 6.273 17.703 1 97.75 149 LYS B O 1
ATOM 3124 N N . ALA B 1 150 ? 5.973 4.625 17.078 1 96.69 150 ALA B N 1
ATOM 3125 C CA . ALA B 1 150 ? 6.891 3.57 17.516 1 96.69 150 ALA B CA 1
ATOM 3126 C C . ALA B 1 150 ? 8.203 3.635 16.734 1 96.69 150 ALA B C 1
ATOM 3128 O O . ALA B 1 150 ? 9.273 3.381 17.297 1 96.69 150 ALA B O 1
ATOM 3129 N N . VAL B 1 151 ? 8.133 3.969 15.469 1 97.44 151 VAL B N 1
ATOM 3130 C CA . VAL B 1 151 ? 9.32 4.062 14.625 1 97.44 151 VAL B CA 1
ATOM 3131 C C . VAL B 1 151 ? 10.055 5.371 14.914 1 97.44 151 VAL B C 1
ATOM 3133 O O . VAL B 1 151 ? 11.266 5.469 14.695 1 97.44 151 VAL B O 1
ATOM 3136 N N . GLY B 1 152 ? 9.352 6.332 15.391 1 97.88 152 GLY B N 1
ATOM 3137 C CA . GLY B 1 152 ? 9.961 7.633 15.633 1 97.88 152 GLY B CA 1
ATOM 3138 C C . GLY B 1 152 ? 10.328 8.359 14.359 1 97.88 152 GLY B C 1
ATOM 3139 O O . GLY B 1 152 ? 11.469 8.82 14.203 1 97.88 152 GLY B O 1
ATOM 3140 N N . VAL B 1 153 ? 9.352 8.492 13.477 1 98.5 153 VAL B N 1
ATOM 3141 C CA . VAL B 1 153 ? 9.609 9.102 12.18 1 98.5 153 VAL B CA 1
ATOM 3142 C C . VAL B 1 153 ? 9.961 10.57 12.359 1 98.5 153 VAL B C 1
ATOM 3144 O O . VAL B 1 153 ? 9.258 11.305 13.062 1 98.5 153 VAL B O 1
ATOM 3147 N N . ASP B 1 154 ? 11.023 11.031 11.773 1 98 154 ASP B N 1
ATOM 3148 C CA . ASP B 1 154 ? 11.477 12.406 11.969 1 98 154 ASP B CA 1
ATOM 3149 C C . ASP B 1 154 ? 10.992 13.305 10.836 1 98 154 ASP B C 1
ATOM 3151 O O . ASP B 1 154 ? 10.414 12.828 9.859 1 98 154 ASP B O 1
ATOM 3155 N N . PRO B 1 155 ? 11.086 14.586 10.922 1 98 155 PRO B N 1
ATOM 3156 C CA . PRO B 1 155 ? 10.531 15.539 9.961 1 98 155 PRO B CA 1
ATOM 3157 C C . PRO B 1 155 ? 11.07 15.344 8.547 1 98 155 PRO B C 1
ATOM 3159 O O . PRO B 1 155 ? 10.32 15.469 7.578 1 98 155 PRO B O 1
ATOM 3162 N N . ALA B 1 156 ? 12.305 15.055 8.453 1 98.31 156 ALA B N 1
ATOM 3163 C CA . ALA B 1 156 ? 12.875 14.828 7.133 1 98.31 156 ALA B CA 1
ATOM 3164 C C . ALA B 1 156 ? 12.281 13.586 6.48 1 98.31 156 ALA B C 1
ATOM 3166 O O . ALA B 1 156 ? 12.055 13.562 5.27 1 98.31 156 ALA B O 1
ATOM 3167 N N . GLU B 1 157 ? 12.125 12.547 7.27 1 98.75 157 GLU B N 1
ATOM 3168 C CA . GLU B 1 157 ? 11.492 11.328 6.77 1 98.75 157 GLU B CA 1
ATOM 3169 C C . GLU B 1 157 ? 10.055 11.602 6.312 1 98.75 157 GLU B C 1
ATOM 3171 O O . GLU B 1 157 ? 9.633 11.109 5.262 1 98.75 157 GLU B O 1
ATOM 3176 N N . PHE B 1 158 ? 9.352 12.422 7.062 1 98.81 158 PHE B N 1
ATOM 3177 C CA . PHE B 1 158 ? 7.992 12.781 6.676 1 98.81 158 PHE B CA 1
ATOM 3178 C C . PHE B 1 158 ? 7.984 13.492 5.328 1 98.81 158 PHE B C 1
ATOM 3180 O O . PHE B 1 158 ? 7.121 13.227 4.484 1 98.81 158 PHE B O 1
ATOM 3187 N N . ALA B 1 159 ? 8.898 14.367 5.18 1 98.62 159 ALA B N 1
ATOM 3188 C CA . ALA B 1 159 ? 8.969 15.109 3.924 1 98.62 159 ALA B CA 1
ATOM 3189 C C . ALA B 1 159 ? 9.18 14.164 2.744 1 98.62 159 ALA B C 1
ATOM 3191 O O . ALA B 1 159 ? 8.547 14.312 1.699 1 98.62 159 ALA B O 1
ATOM 3192 N N . CYS B 1 160 ? 10.07 13.211 2.906 1 98.81 160 CYS B N 1
ATOM 3193 C CA . CYS B 1 160 ? 10.344 12.25 1.848 1 98.81 160 CYS B CA 1
ATOM 3194 C C . CYS B 1 160 ? 9.141 11.352 1.603 1 98.81 160 CYS B C 1
ATOM 3196 O O . CYS B 1 160 ? 8.797 11.062 0.454 1 98.81 160 CYS B O 1
ATOM 3198 N N . LEU B 1 161 ? 8.5 10.891 2.664 1 98.88 161 LEU B N 1
ATOM 3199 C CA . LEU B 1 161 ? 7.32 10.039 2.531 1 98.88 161 LEU B CA 1
ATOM 3200 C C . LEU B 1 161 ? 6.199 10.766 1.796 1 98.88 161 LEU B C 1
ATOM 3202 O O . LEU B 1 161 ? 5.523 10.18 0.95 1 98.88 161 LEU B O 1
ATOM 3206 N N . LYS B 1 162 ? 6.023 12.047 2.098 1 98.88 162 LYS B N 1
ATOM 3207 C CA . LYS B 1 162 ? 5.012 12.852 1.41 1 98.88 162 LYS B CA 1
ATOM 3208 C C . LYS B 1 162 ? 5.301 12.93 -0.086 1 98.88 162 LYS B C 1
ATOM 3210 O O . LYS B 1 162 ? 4.391 12.812 -0.908 1 98.88 162 LYS B O 1
ATOM 3215 N N . ALA B 1 163 ? 6.551 13.141 -0.42 1 98.88 163 ALA B N 1
ATOM 3216 C CA . ALA B 1 163 ? 6.918 13.195 -1.832 1 98.88 163 ALA B CA 1
ATOM 3217 C C . ALA B 1 163 ? 6.676 11.852 -2.516 1 98.88 163 ALA B C 1
ATOM 3219 O O . ALA B 1 163 ? 6.164 11.805 -3.637 1 98.88 163 ALA B O 1
ATOM 3220 N N . ILE B 1 164 ? 6.98 10.789 -1.86 1 98.88 164 ILE B N 1
ATOM 3221 C CA . ILE B 1 164 ? 6.832 9.453 -2.42 1 98.88 164 ILE B CA 1
ATOM 3222 C C . ILE B 1 164 ? 5.355 9.172 -2.705 1 98.88 164 ILE B C 1
ATOM 3224 O O . ILE B 1 164 ? 5.012 8.656 -3.768 1 98.88 164 ILE B O 1
ATOM 3228 N N . VAL B 1 165 ? 4.488 9.57 -1.773 1 98.69 165 VAL B N 1
ATOM 3229 C CA . VAL B 1 165 ? 3.064 9.305 -1.938 1 98.69 165 VAL B CA 1
ATOM 3230 C C . VAL B 1 165 ? 2.488 10.219 -3.016 1 98.69 165 VAL B C 1
ATOM 3232 O O . VAL B 1 165 ? 1.547 9.844 -3.719 1 98.69 165 VAL B O 1
ATOM 3235 N N . LEU B 1 166 ? 3.07 11.375 -3.182 1 98.75 166 LEU B N 1
ATOM 3236 C CA . LEU B 1 166 ? 2.594 12.344 -4.168 1 98.75 166 LEU B CA 1
ATOM 3237 C C . LEU B 1 166 ? 2.945 11.891 -5.582 1 98.75 166 LEU B C 1
ATOM 3239 O O . LEU B 1 166 ? 2.109 11.969 -6.484 1 98.75 166 LEU B O 1
ATOM 3243 N N . PHE B 1 167 ? 4.141 11.438 -5.727 1 98.56 167 PHE B N 1
ATOM 3244 C CA . PHE B 1 167 ? 4.641 11.117 -7.059 1 98.56 167 PHE B CA 1
ATOM 3245 C C . PHE B 1 167 ? 4.375 9.656 -7.398 1 98.56 167 PHE B C 1
ATOM 3247 O O . PHE B 1 167 ? 5.309 8.852 -7.492 1 98.56 167 PHE B O 1
ATOM 3254 N N . ARG B 1 168 ? 3.186 9.352 -7.668 1 97.5 168 ARG B N 1
ATOM 3255 C CA . ARG B 1 168 ? 2.77 8.016 -8.078 1 97.5 168 ARG B CA 1
ATOM 3256 C C . ARG B 1 168 ? 2.668 7.922 -9.602 1 97.5 168 ARG B C 1
ATOM 3258 O O . ARG B 1 168 ? 1.661 8.32 -10.188 1 97.5 168 ARG B O 1
ATOM 3265 N N . SER B 1 169 ? 3.549 7.254 -10.188 1 95.31 169 SER B N 1
ATOM 3266 C CA . SER B 1 169 ? 3.672 7.227 -11.641 1 95.31 169 SER B CA 1
ATOM 3267 C C . SER B 1 169 ? 2.604 6.34 -12.273 1 95.31 169 SER B C 1
ATOM 3269 O O . SER B 1 169 ? 2.312 6.461 -13.469 1 95.31 169 SER B O 1
ATOM 3271 N N . GLU B 1 170 ? 1.993 5.449 -11.508 1 93.56 170 GLU B N 1
ATOM 3272 C CA . GLU B 1 170 ? 0.996 4.516 -12.023 1 93.56 170 GLU B CA 1
ATOM 3273 C C . GLU B 1 170 ? -0.379 5.172 -12.117 1 93.56 170 GLU B C 1
ATOM 3275 O O . GLU B 1 170 ? -1.331 4.562 -12.609 1 93.56 170 GLU B O 1
ATOM 3280 N N . THR B 1 171 ? -0.483 6.395 -11.68 1 95.38 171 THR B N 1
ATOM 3281 C CA . THR B 1 171 ? -1.753 7.109 -11.75 1 95.38 171 THR B CA 1
ATOM 3282 C C . THR B 1 171 ? -2.205 7.277 -13.195 1 95.38 171 THR B C 1
ATOM 3284 O O . THR B 1 171 ? -1.4 7.617 -14.07 1 95.38 171 THR B O 1
ATOM 3287 N N . ARG B 1 172 ? -3.436 7.051 -13.422 1 91.75 172 ARG B N 1
ATOM 3288 C CA . ARG B 1 172 ? -3.971 7.07 -14.773 1 91.75 172 ARG B CA 1
ATOM 3289 C C . ARG B 1 172 ? -4.129 8.5 -15.281 1 91.75 172 ARG B C 1
ATOM 3291 O O . ARG B 1 172 ? -4.477 9.398 -14.516 1 91.75 172 ARG B O 1
ATOM 3298 N N . GLY B 1 173 ? -3.844 8.703 -16.562 1 94.56 173 GLY B N 1
ATOM 3299 C CA . GLY B 1 173 ? -4.133 9.977 -17.203 1 94.56 173 GLY B CA 1
ATOM 3300 C C . GLY B 1 173 ? -2.949 10.93 -17.203 1 94.56 173 GLY B C 1
ATOM 3301 O O . GLY B 1 173 ? -3.055 12.062 -17.672 1 94.56 173 GLY B O 1
ATOM 3302 N N . LEU B 1 174 ? -1.875 10.516 -16.688 1 96.88 174 LEU B N 1
ATOM 3303 C CA . LEU B 1 174 ? -0.704 11.383 -16.609 1 96.88 174 LEU B CA 1
ATOM 3304 C C . LEU B 1 174 ? -0.125 11.641 -17.984 1 96.88 174 LEU B C 1
ATOM 3306 O O . LEU B 1 174 ? -0.078 10.734 -18.828 1 96.88 174 LEU B O 1
ATOM 3310 N N . LYS B 1 175 ? 0.341 12.789 -18.219 1 97.62 175 LYS B N 1
ATOM 3311 C CA . LYS B 1 175 ? 0.998 13.172 -19.469 1 97.62 175 LYS B CA 1
ATOM 3312 C C . LYS B 1 175 ? 2.432 12.648 -19.516 1 97.62 175 LYS B C 1
ATOM 3314 O O . LYS B 1 175 ? 2.895 12.188 -20.562 1 97.62 175 LYS B O 1
ATOM 3319 N N . ASP B 1 176 ? 3.111 12.719 -18.406 1 96.12 176 ASP B N 1
ATOM 3320 C CA . ASP B 1 176 ? 4.508 12.297 -18.359 1 96.12 176 ASP B CA 1
ATOM 3321 C C . ASP B 1 176 ? 4.758 11.375 -17.172 1 96.12 176 ASP B C 1
ATOM 3323 O O . ASP B 1 176 ? 5.469 11.742 -16.234 1 96.12 176 ASP B O 1
ATOM 3327 N N . PRO B 1 177 ? 4.316 10.203 -17.266 1 96.88 177 PRO B N 1
ATOM 3328 C CA . PRO B 1 177 ? 4.492 9.258 -16.156 1 96.88 177 PRO B CA 1
ATOM 3329 C C . PRO B 1 177 ? 5.961 8.953 -15.867 1 96.88 177 PRO B C 1
ATOM 3331 O O . PRO B 1 177 ? 6.332 8.688 -14.719 1 96.88 177 PRO B O 1
ATOM 3334 N N . ALA B 1 178 ? 6.793 9.008 -16.859 1 96.75 178 ALA B N 1
ATOM 3335 C CA . ALA B 1 178 ? 8.219 8.727 -16.672 1 96.75 178 ALA B CA 1
ATOM 3336 C C . ALA B 1 178 ? 8.875 9.766 -15.766 1 96.75 178 ALA B C 1
ATOM 3338 O O . ALA B 1 178 ? 9.711 9.43 -14.93 1 96.75 178 ALA B O 1
ATOM 3339 N N . GLN B 1 179 ? 8.5 10.984 -16.016 1 97.56 179 GLN B N 1
ATOM 3340 C CA . GLN B 1 179 ? 9.039 12.047 -15.164 1 97.56 179 GLN B CA 1
ATOM 3341 C C . GLN B 1 179 ? 8.578 11.875 -13.719 1 97.56 179 GLN B C 1
ATOM 3343 O O . GLN B 1 179 ? 9.359 12.07 -12.781 1 97.56 179 GLN B O 1
ATOM 3348 N N . VAL B 1 180 ? 7.355 11.562 -13.516 1 98.25 180 VAL B N 1
ATOM 3349 C CA . VAL B 1 180 ? 6.805 11.344 -12.18 1 98.25 180 VAL B CA 1
ATOM 3350 C C . VAL B 1 180 ? 7.539 10.188 -11.508 1 98.25 180 VAL B C 1
ATOM 3352 O O . VAL B 1 180 ? 7.863 10.266 -10.32 1 98.25 180 VAL B O 1
ATOM 3355 N N . GLU B 1 181 ? 7.781 9.133 -12.234 1 97.81 181 GLU B N 1
ATOM 3356 C CA . GLU B 1 181 ? 8.523 7.984 -11.727 1 97.81 181 GLU B CA 1
ATOM 3357 C C . GLU B 1 181 ? 9.922 8.391 -11.266 1 97.81 181 GLU B C 1
ATOM 3359 O O . GLU B 1 181 ? 10.391 7.941 -10.219 1 97.81 181 GLU B O 1
ATOM 3364 N N . ASN B 1 182 ? 10.547 9.188 -12.07 1 97.75 182 ASN B N 1
ATOM 3365 C CA . ASN B 1 182 ? 11.875 9.68 -11.711 1 97.75 182 ASN B CA 1
ATOM 3366 C C . ASN B 1 182 ? 11.852 10.484 -10.414 1 97.75 182 ASN B C 1
ATOM 3368 O O . ASN B 1 182 ? 12.773 10.391 -9.609 1 97.75 182 ASN B O 1
ATOM 3372 N N . LEU B 1 183 ? 10.859 11.266 -10.266 1 98.31 183 LEU B N 1
ATOM 3373 C CA . LEU B 1 183 ? 10.727 12.062 -9.055 1 98.31 183 LEU B CA 1
ATOM 3374 C C . LEU B 1 183 ? 10.484 11.18 -7.84 1 98.31 183 LEU B C 1
ATOM 3376 O O . LEU B 1 183 ? 11.031 11.43 -6.762 1 98.31 183 LEU B O 1
ATOM 3380 N N . GLN B 1 184 ? 9.672 10.156 -8.008 1 98.44 184 GLN B N 1
ATOM 3381 C CA . GLN B 1 184 ? 9.469 9.211 -6.914 1 98.44 184 GLN B CA 1
ATOM 3382 C C . GLN B 1 184 ? 10.766 8.492 -6.559 1 98.44 184 GLN B C 1
ATOM 3384 O O . GLN B 1 184 ? 11.062 8.281 -5.379 1 98.44 184 GLN B O 1
ATOM 3389 N N . ASP B 1 185 ? 11.508 8.133 -7.551 1 98.44 185 ASP B N 1
ATOM 3390 C CA . ASP B 1 185 ? 12.805 7.492 -7.336 1 98.44 185 ASP B CA 1
ATOM 3391 C C . ASP B 1 185 ? 13.742 8.406 -6.551 1 98.44 185 ASP B C 1
ATOM 3393 O O . ASP B 1 185 ? 14.414 7.953 -5.621 1 98.44 185 ASP B O 1
ATOM 3397 N N . GLN B 1 186 ? 13.742 9.617 -6.953 1 97.88 186 GLN B N 1
ATOM 3398 C CA . GLN B 1 186 ? 14.594 10.57 -6.25 1 97.88 186 GLN B CA 1
ATOM 3399 C C . GLN B 1 186 ? 14.172 10.711 -4.789 1 97.88 186 GLN B C 1
ATOM 3401 O O . GLN B 1 186 ? 15.023 10.766 -3.898 1 97.88 186 GLN B O 1
ATOM 3406 N N . ALA B 1 187 ? 12.922 10.758 -4.574 1 98.56 187 ALA B N 1
ATOM 3407 C CA . ALA B 1 187 ? 12.406 10.914 -3.217 1 98.56 187 ALA B CA 1
ATOM 3408 C C . ALA B 1 187 ? 12.781 9.719 -2.348 1 98.56 187 ALA B C 1
ATOM 3410 O O . ALA B 1 187 ? 13.227 9.883 -1.209 1 98.56 187 ALA B O 1
ATOM 3411 N N . GLN B 1 188 ? 12.555 8.523 -2.852 1 98.44 188 GLN B N 1
ATOM 3412 C CA . GLN B 1 188 ? 12.852 7.348 -2.037 1 98.44 188 GLN B CA 1
ATOM 3413 C C . GLN B 1 188 ? 14.359 7.168 -1.866 1 98.44 188 GLN B C 1
ATOM 3415 O O . GLN B 1 188 ? 14.82 6.711 -0.818 1 98.44 188 GLN B O 1
ATOM 3420 N N . VAL B 1 189 ? 15.18 7.539 -2.859 1 98.19 189 VAL B N 1
ATOM 3421 C CA . VAL B 1 189 ? 16.625 7.488 -2.711 1 98.19 189 VAL B CA 1
ATOM 3422 C C . VAL B 1 189 ? 17.078 8.461 -1.622 1 98.19 189 VAL B C 1
ATOM 3424 O O . VAL B 1 189 ? 17.922 8.125 -0.79 1 98.19 189 VAL B O 1
ATOM 3427 N N . MET B 1 190 ? 16.5 9.586 -1.626 1 98.38 190 MET B N 1
ATOM 3428 C CA . MET B 1 190 ? 16.797 10.57 -0.59 1 98.38 190 MET B CA 1
ATOM 3429 C C . MET B 1 190 ? 16.438 10.023 0.792 1 98.38 190 MET B C 1
ATOM 3431 O O . MET B 1 190 ? 17.203 10.219 1.747 1 98.38 190 MET B O 1
ATOM 3435 N N . LEU B 1 191 ? 15.297 9.438 0.875 1 98.56 191 LEU B N 1
ATOM 3436 C CA . LEU B 1 191 ? 14.891 8.82 2.133 1 98.56 191 LEU B CA 1
ATOM 3437 C C . LEU B 1 191 ? 15.914 7.781 2.58 1 98.56 191 LEU B C 1
ATOM 3439 O O . LEU B 1 191 ? 16.297 7.742 3.752 1 98.56 191 LEU B O 1
ATOM 3443 N N . GLY B 1 192 ? 16.297 6.953 1.638 1 98 192 GLY B N 1
ATOM 3444 C CA . GLY B 1 192 ? 17.312 5.945 1.938 1 98 192 GLY B CA 1
ATOM 3445 C C . GLY B 1 192 ? 18.609 6.535 2.426 1 98 192 GLY B C 1
ATOM 3446 O O . GLY B 1 192 ? 19.203 6.047 3.393 1 98 192 GLY B O 1
ATOM 3447 N N . GLN B 1 193 ? 19.062 7.547 1.774 1 97.38 193 GLN B N 1
ATOM 3448 C CA . GLN B 1 193 ? 20.297 8.219 2.174 1 97.38 193 GLN B CA 1
ATOM 3449 C C . GLN B 1 193 ? 20.156 8.82 3.57 1 97.38 193 GLN B C 1
ATOM 3451 O O . GLN B 1 193 ? 21.078 8.727 4.383 1 97.38 193 GLN B O 1
ATOM 3456 N N . HIS B 1 194 ? 19.047 9.414 3.83 1 97.81 194 HIS B N 1
ATOM 3457 C CA . HIS B 1 194 ? 18.797 10.031 5.129 1 97.81 194 HIS B CA 1
ATOM 3458 C C . HIS B 1 194 ? 18.828 8.992 6.246 1 97.81 194 HIS B C 1
ATOM 3460 O O . HIS B 1 194 ? 19.484 9.195 7.273 1 97.81 194 HIS B O 1
ATOM 3466 N N . THR B 1 195 ? 18.125 7.914 6.07 1 97.88 195 THR B N 1
ATOM 3467 C CA . THR B 1 195 ? 18.031 6.887 7.102 1 97.88 195 THR B CA 1
ATOM 3468 C C . THR B 1 195 ? 19.391 6.246 7.352 1 97.88 195 THR B C 1
ATOM 3470 O O . THR B 1 195 ? 19.75 5.945 8.492 1 97.88 195 THR B O 1
ATOM 3473 N N . ARG B 1 196 ? 20.156 6.059 6.309 1 96 196 ARG B N 1
ATOM 3474 C CA . ARG B 1 196 ? 21.484 5.473 6.445 1 96 196 ARG B CA 1
ATOM 3475 C C . ARG B 1 196 ? 22.422 6.406 7.207 1 96 196 ARG B C 1
ATOM 3477 O O . ARG B 1 196 ? 23.266 5.949 7.969 1 96 196 ARG B O 1
ATOM 3484 N N . GLY B 1 197 ? 22.297 7.645 6.977 1 97.12 197 GLY B N 1
ATOM 3485 C CA . GLY B 1 197 ? 23.141 8.625 7.641 1 97.12 197 GLY B CA 1
ATOM 3486 C C . GLY B 1 197 ? 22.734 8.883 9.078 1 97.12 197 GLY B C 1
ATOM 3487 O O . GLY B 1 197 ? 23.578 8.859 9.977 1 97.12 197 GLY B O 1
ATOM 3488 N N . GLN B 1 198 ? 21.484 9.055 9.375 1 96.75 198 GLN B N 1
ATOM 3489 C CA . GLN B 1 198 ? 20.969 9.453 10.68 1 96.75 198 GLN B CA 1
ATOM 3490 C C . GLN B 1 198 ? 20.844 8.25 11.609 1 96.75 198 GLN B C 1
ATOM 3492 O O . GLN B 1 198 ? 20.953 8.383 12.828 1 96.7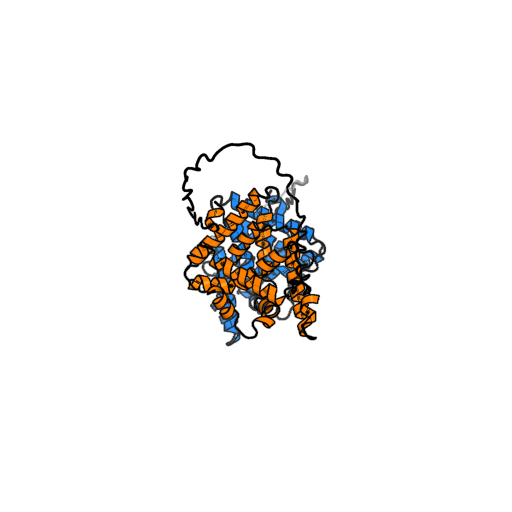5 198 GLN B O 1
ATOM 3497 N N . TYR B 1 199 ? 20.531 7.09 11.031 1 96.19 199 TYR B N 1
ATOM 3498 C CA . TYR B 1 199 ? 20.281 5.887 11.82 1 96.19 199 TYR B CA 1
ATOM 3499 C C . TYR B 1 199 ? 21.062 4.703 11.266 1 96.19 199 TYR B C 1
ATOM 3501 O O . TYR B 1 199 ? 20.484 3.684 10.898 1 96.19 199 TYR B O 1
ATOM 3509 N N . PRO B 1 200 ? 22.406 4.734 11.258 1 94.12 200 PRO B N 1
ATOM 3510 C CA . PRO B 1 200 ? 23.234 3.691 10.641 1 94.12 200 PRO B CA 1
ATOM 3511 C C . PRO B 1 200 ? 23.016 2.318 11.273 1 94.12 200 PRO B C 1
ATOM 3513 O O . PRO B 1 200 ? 23.188 1.295 10.602 1 94.12 200 PRO B O 1
ATOM 3516 N N . GLY B 1 201 ? 22.531 2.193 12.43 1 94.75 201 GLY B N 1
ATOM 3517 C CA . GLY B 1 201 ? 22.328 0.917 13.094 1 94.75 201 GLY B CA 1
ATOM 3518 C C . GLY B 1 201 ? 20.969 0.307 12.797 1 94.75 201 GLY B C 1
ATOM 3519 O O . GLY B 1 201 ? 20.688 -0.828 13.188 1 94.75 201 GLY B O 1
ATOM 3520 N N . GLN B 1 202 ? 20.156 0.962 12.102 1 96.75 202 GLN B N 1
ATOM 3521 C CA . GLN B 1 202 ? 18.812 0.486 11.766 1 96.75 202 GLN B CA 1
ATOM 3522 C C . GLN B 1 202 ? 18.688 0.175 10.281 1 96.75 202 GLN B C 1
ATOM 3524 O O . GLN B 1 202 ? 17.984 0.88 9.547 1 96.75 202 GLN B O 1
ATOM 3529 N N . ALA B 1 203 ? 19.203 -0.941 9.883 1 94.81 203 ALA B N 1
ATOM 3530 C CA . ALA B 1 203 ? 19.312 -1.315 8.477 1 94.81 203 ALA B CA 1
ATOM 3531 C C . ALA B 1 203 ? 17.922 -1.523 7.855 1 94.81 203 ALA B C 1
ATOM 3533 O O . ALA B 1 203 ? 17.75 -1.368 6.645 1 94.81 203 ALA B O 1
ATOM 3534 N N . ALA B 1 204 ? 16.938 -1.825 8.68 1 97.88 204 ALA B N 1
ATOM 3535 C CA . ALA B 1 204 ? 15.609 -2.133 8.172 1 97.88 204 ALA B CA 1
ATOM 3536 C C . ALA B 1 204 ? 14.734 -0.881 8.125 1 97.88 204 ALA B C 1
ATOM 3538 O O . ALA B 1 204 ? 13.602 -0.924 7.641 1 97.88 204 ALA B O 1
ATOM 3539 N N . ARG B 1 205 ? 15.195 0.236 8.555 1 98.25 205 ARG B N 1
ATOM 3540 C CA . ARG B 1 205 ? 14.359 1.41 8.781 1 98.25 205 ARG B CA 1
ATOM 3541 C C . ARG B 1 205 ? 13.797 1.941 7.461 1 98.25 205 ARG B C 1
ATOM 3543 O O . ARG B 1 205 ? 12.602 2.23 7.359 1 98.25 205 ARG B O 1
ATOM 3550 N N . PHE B 1 206 ? 14.711 2.078 6.477 1 98.62 206 PHE B N 1
ATOM 3551 C CA . PHE B 1 206 ? 14.273 2.574 5.176 1 98.62 206 PHE B CA 1
ATOM 3552 C C . PHE B 1 206 ? 13.117 1.737 4.637 1 98.62 206 PHE B C 1
ATOM 3554 O O . PHE B 1 206 ? 12.086 2.277 4.25 1 98.62 206 PHE B O 1
ATOM 3561 N N . GLY B 1 207 ? 13.297 0.425 4.578 1 98.62 207 GLY B N 1
ATOM 3562 C CA . GLY B 1 207 ? 12.242 -0.466 4.125 1 98.62 207 GLY B CA 1
ATOM 3563 C C . GLY B 1 207 ? 10.992 -0.398 4.98 1 98.62 207 GLY B C 1
ATOM 3564 O O . GLY B 1 207 ? 9.875 -0.406 4.461 1 98.62 207 GLY B O 1
ATOM 3565 N N . ARG B 1 208 ? 11.164 -0.324 6.23 1 98.31 208 ARG B N 1
ATOM 3566 C CA . ARG B 1 208 ? 10.039 -0.245 7.156 1 98.31 208 ARG B CA 1
ATOM 3567 C C . ARG B 1 208 ? 9.195 0.991 6.879 1 98.31 208 ARG B C 1
ATOM 3569 O O . ARG B 1 208 ? 7.961 0.921 6.895 1 98.31 208 ARG B O 1
ATOM 3576 N N . LEU B 1 209 ? 9.852 2.098 6.656 1 98.75 209 LEU B N 1
ATOM 3577 C CA . LEU B 1 209 ? 9.148 3.342 6.367 1 98.75 209 LEU B CA 1
ATOM 3578 C C . LEU B 1 209 ? 8.305 3.205 5.105 1 98.75 209 LEU B C 1
ATOM 3580 O O . LEU B 1 209 ? 7.145 3.629 5.078 1 98.75 209 LEU B O 1
ATOM 3584 N N . LEU B 1 210 ? 8.875 2.598 4.07 1 98.81 210 LEU B N 1
ATOM 3585 C CA . LEU B 1 210 ? 8.148 2.414 2.82 1 98.81 210 LEU B CA 1
ATOM 3586 C C . LEU B 1 210 ? 6.977 1.457 3.008 1 98.81 210 LEU B C 1
ATOM 3588 O O . LEU B 1 210 ? 5.898 1.675 2.453 1 98.81 210 LEU B O 1
ATOM 3592 N N . LEU B 1 211 ? 7.191 0.456 3.807 1 98.5 211 LEU B N 1
ATOM 3593 C CA . LEU B 1 211 ? 6.18 -0.577 4.008 1 98.5 211 LEU B CA 1
ATOM 3594 C C . LEU B 1 211 ? 5.047 -0.064 4.891 1 98.5 211 LEU B C 1
ATOM 3596 O O . LEU B 1 211 ? 3.996 -0.701 4.988 1 98.5 211 LEU B O 1
ATOM 3600 N N . MET B 1 212 ? 5.188 1.094 5.465 1 98.19 212 MET B N 1
ATOM 3601 C CA . MET B 1 212 ? 4.133 1.694 6.277 1 98.19 212 MET B CA 1
ATOM 3602 C C . MET B 1 212 ? 3.201 2.545 5.422 1 98.19 212 MET B C 1
ATOM 3604 O O . MET B 1 212 ? 2.111 2.914 5.859 1 98.19 212 MET B O 1
ATOM 3608 N N . LEU B 1 213 ? 3.604 2.875 4.254 1 98.56 213 LEU B N 1
ATOM 3609 C CA . LEU B 1 213 ? 2.848 3.797 3.414 1 98.56 213 LEU B CA 1
ATOM 3610 C C . LEU B 1 213 ? 1.499 3.197 3.029 1 98.56 213 LEU B C 1
ATOM 3612 O O . LEU B 1 213 ? 0.479 3.893 3.045 1 98.56 213 LEU B O 1
ATOM 3616 N N . PRO B 1 214 ? 1.431 1.906 2.732 1 97.5 214 PRO B N 1
ATOM 3617 C CA . PRO B 1 214 ? 0.135 1.326 2.371 1 97.5 214 PRO B CA 1
ATOM 3618 C C . PRO B 1 214 ? -0.879 1.389 3.51 1 97.5 214 PRO B C 1
ATOM 3620 O O . PRO B 1 214 ? -2.088 1.322 3.27 1 97.5 214 PRO B O 1
ATOM 3623 N N . LEU B 1 215 ? -0.44 1.5 4.711 1 97.62 215 LEU B N 1
ATOM 3624 C CA . LEU B 1 215 ? -1.343 1.595 5.852 1 97.62 215 LEU B CA 1
ATOM 3625 C C . LEU B 1 215 ? -2.221 2.838 5.75 1 97.62 215 LEU B C 1
ATOM 3627 O O . LEU B 1 215 ? -3.318 2.877 6.312 1 97.62 215 LEU B O 1
ATOM 3631 N N . LEU B 1 216 ? -1.771 3.854 5.059 1 98.38 216 LEU B N 1
ATOM 3632 C CA . LEU B 1 216 ? -2.494 5.109 4.891 1 98.38 216 LEU B CA 1
ATOM 3633 C C . LEU B 1 216 ? -3.719 4.918 4 1 98.38 216 LEU B C 1
ATOM 3635 O O . LEU B 1 216 ? -4.602 5.777 3.957 1 98.38 216 LEU B O 1
ATOM 3639 N N . ARG B 1 217 ? -3.781 3.771 3.383 1 97.31 217 ARG B N 1
ATOM 3640 C CA . ARG B 1 217 ? -4.863 3.523 2.434 1 97.31 217 ARG B CA 1
ATOM 3641 C C . ARG B 1 217 ? -5.836 2.48 2.973 1 97.31 217 ARG B C 1
ATOM 3643 O O . ARG B 1 217 ? -6.738 2.039 2.258 1 97.31 217 ARG B O 1
ATOM 3650 N N . HIS B 1 218 ? -5.645 2.123 4.219 1 95.81 218 HIS B N 1
ATOM 3651 C CA . HIS B 1 218 ? -6.531 1.126 4.805 1 95.81 218 HIS B CA 1
ATOM 3652 C C . HIS B 1 218 ? -7.957 1.657 4.922 1 95.81 218 HIS B C 1
ATOM 3654 O O . HIS B 1 218 ? -8.922 0.893 4.816 1 95.81 218 HIS B O 1
ATOM 3660 N N . VAL B 1 219 ? -8.047 2.943 5.262 1 96.88 219 VAL B N 1
ATOM 3661 C CA . VAL B 1 219 ? -9.344 3.621 5.223 1 96.88 219 VAL B CA 1
ATOM 3662 C C . VAL B 1 219 ? -9.516 4.316 3.875 1 96.88 219 VAL B C 1
ATOM 3664 O O . VAL B 1 219 ? -8.672 5.117 3.467 1 96.88 219 VAL B O 1
ATOM 3667 N N . ALA B 1 220 ? -10.57 3.98 3.215 1 96.31 220 ALA B N 1
ATOM 3668 C CA . ALA B 1 220 ? -10.805 4.477 1.858 1 96.31 220 ALA B CA 1
ATOM 3669 C C . ALA B 1 220 ? -10.898 5.996 1.839 1 96.31 220 ALA B C 1
ATOM 3671 O O . ALA B 1 220 ? -11.375 6.609 2.799 1 96.31 220 ALA B O 1
ATOM 3672 N N . THR B 1 221 ? -10.555 6.543 0.71 1 97.44 221 THR B N 1
ATOM 3673 C CA . THR B 1 221 ? -10.523 7.988 0.522 1 97.44 221 THR B CA 1
ATOM 3674 C C . THR B 1 221 ? -11.898 8.594 0.79 1 97.44 221 THR B C 1
ATOM 3676 O O . THR B 1 221 ? -12.008 9.664 1.39 1 97.44 221 THR B O 1
ATOM 3679 N N . GLY B 1 222 ? -12.906 7.938 0.317 1 96.31 222 GLY B N 1
ATOM 3680 C CA . GLY B 1 222 ? -14.25 8.43 0.554 1 96.31 222 GLY B CA 1
ATOM 3681 C C . GLY B 1 222 ? -14.602 8.516 2.027 1 96.31 222 GLY B C 1
ATOM 3682 O O . GLY B 1 222 ? -15.297 9.445 2.451 1 96.31 222 GLY B O 1
ATOM 3683 N N . ARG B 1 223 ? -14.148 7.551 2.811 1 96.38 223 ARG B N 1
ATOM 3684 C CA . ARG B 1 223 ? -14.391 7.547 4.25 1 96.38 223 ARG B CA 1
ATOM 3685 C C . ARG B 1 223 ? -13.594 8.648 4.945 1 96.38 223 ARG B C 1
ATOM 3687 O O . ARG B 1 223 ? -14.086 9.273 5.883 1 96.38 223 ARG B O 1
ATOM 3694 N N . ILE B 1 224 ? -12.391 8.883 4.473 1 97.69 224 ILE B N 1
ATOM 3695 C CA . ILE B 1 224 ? -11.586 9.977 5.008 1 97.69 224 ILE B CA 1
ATOM 3696 C C . ILE B 1 224 ? -12.32 11.305 4.809 1 97.69 224 ILE B C 1
ATOM 3698 O O . ILE B 1 224 ? -12.398 12.117 5.727 1 97.69 224 ILE B O 1
ATOM 3702 N N . GLU B 1 225 ? -12.82 11.508 3.594 1 96.94 225 GLU B N 1
ATOM 3703 C CA . GLU B 1 225 ? -13.594 12.703 3.277 1 96.94 225 GLU B CA 1
ATOM 3704 C C . GLU B 1 225 ? -14.789 12.859 4.211 1 96.94 225 GLU B C 1
ATOM 3706 O O . GLU B 1 225 ? -15.039 13.945 4.734 1 96.94 225 GLU B O 1
ATOM 3711 N N . GLN B 1 226 ? -15.5 11.82 4.477 1 94.25 226 GLN B N 1
ATOM 3712 C CA . GLN B 1 226 ? -16.703 11.836 5.305 1 94.25 226 GLN B CA 1
ATOM 3713 C C . GLN B 1 226 ? -16.359 12.125 6.762 1 94.25 226 GLN B C 1
ATOM 3715 O O . GLN B 1 226 ? -17.031 12.922 7.418 1 94.25 226 GLN B O 1
ATOM 3720 N N . ILE B 1 227 ? -15.359 11.5 7.254 1 95.06 227 ILE B N 1
ATOM 3721 C CA . ILE B 1 227 ? -15.008 11.562 8.664 1 95.06 227 ILE B CA 1
ATOM 3722 C C . ILE B 1 227 ? -14.438 12.945 8.992 1 95.06 227 ILE B C 1
ATOM 3724 O O . ILE B 1 227 ? -14.844 13.57 9.977 1 95.06 227 ILE B O 1
ATOM 3728 N N . PHE B 1 228 ? -13.672 13.461 8.156 1 95.88 228 PHE B N 1
ATOM 3729 C CA . PHE B 1 228 ? -12.883 14.617 8.562 1 95.88 228 PHE B CA 1
ATOM 3730 C C . PHE B 1 228 ? -13.406 15.891 7.898 1 95.88 228 PHE B C 1
ATOM 3732 O O . PHE B 1 228 ? -13.156 17 8.383 1 95.88 228 PHE B O 1
ATOM 3739 N N . PHE B 1 229 ? -14.188 15.766 6.77 1 95.19 229 PHE B N 1
ATOM 3740 C CA . PHE B 1 229 ? -14.391 16.984 6.008 1 95.19 229 PHE B CA 1
ATOM 3741 C C . PHE B 1 229 ? -15.867 17.188 5.691 1 95.19 229 PHE B C 1
ATOM 3743 O O . PHE B 1 229 ? -16.281 18.266 5.254 1 95.19 229 PHE B O 1
ATOM 3750 N N . GLN B 1 230 ? -16.641 16.172 5.867 1 92.25 230 GLN B N 1
ATOM 3751 C CA . GLN B 1 230 ? -18.062 16.297 5.52 1 92.25 230 GLN B CA 1
ATOM 3752 C C . GLN B 1 230 ? -18.703 17.469 6.242 1 92.25 230 GLN B C 1
ATOM 3754 O O . GLN B 1 230 ? -19.531 18.188 5.66 1 92.25 230 GLN B O 1
ATOM 3759 N N . ARG B 1 231 ? -18.406 17.672 7.465 1 87.62 231 ARG B N 1
ATOM 3760 C CA . ARG B 1 231 ? -19 18.75 8.258 1 87.62 231 ARG B CA 1
ATOM 3761 C C . ARG B 1 231 ? -18.547 20.109 7.742 1 87.62 231 ARG B C 1
ATOM 3763 O O . ARG B 1 231 ? -19.312 21.078 7.816 1 87.62 231 ARG B O 1
ATOM 3770 N N . THR B 1 232 ? -17.391 20.219 7.246 1 89.81 232 THR B N 1
ATOM 3771 C CA . THR B 1 232 ? -16.812 21.484 6.844 1 89.81 232 THR B CA 1
ATOM 3772 C C . THR B 1 232 ? -17.156 21.797 5.391 1 89.81 232 THR B C 1
ATOM 3774 O O . THR B 1 232 ? -17.438 22.953 5.051 1 89.81 232 THR B O 1
ATOM 3777 N N . ILE B 1 233 ? -17.125 20.812 4.508 1 92.12 233 ILE B N 1
ATOM 3778 C CA . ILE B 1 233 ? -17.25 21.125 3.086 1 92.12 233 ILE B CA 1
ATOM 3779 C C . ILE B 1 233 ? -18.625 20.734 2.582 1 92.12 233 ILE B C 1
ATOM 3781 O O . ILE B 1 233 ? -19.031 21.141 1.487 1 92.12 233 ILE B O 1
ATOM 3785 N N . GLY B 1 234 ? -19.344 19.938 3.352 1 90.44 234 GLY B N 1
ATOM 3786 C CA . GLY B 1 234 ? -20.688 19.531 2.945 1 90.44 234 GLY B CA 1
ATOM 3787 C C . GLY B 1 234 ? -20.688 18.719 1.663 1 90.44 234 GLY B C 1
ATOM 3788 O O . GLY B 1 234 ? -19.953 17.75 1.529 1 90.44 234 GLY B O 1
ATOM 3789 N N . ASN B 1 235 ? -21.438 19.25 0.686 1 90.88 235 ASN B N 1
ATOM 3790 C CA . ASN B 1 235 ? -21.625 18.5 -0.549 1 90.88 235 ASN B CA 1
ATOM 3791 C C . ASN B 1 235 ? -20.672 18.969 -1.645 1 90.88 235 ASN B C 1
ATOM 3793 O O . ASN B 1 235 ? -20.781 18.516 -2.789 1 90.88 235 ASN B O 1
ATOM 3797 N N . THR B 1 236 ? -19.812 19.812 -1.322 1 93.62 236 THR B N 1
ATOM 3798 C CA . THR B 1 236 ? -18.828 20.25 -2.301 1 93.62 236 THR B CA 1
ATOM 3799 C C . THR B 1 236 ? -17.844 19.141 -2.633 1 93.62 236 THR B C 1
ATOM 3801 O O . THR B 1 236 ? -17.234 18.547 -1.734 1 93.62 236 THR B O 1
ATOM 3804 N N . PRO B 1 237 ? -17.75 18.812 -3.967 1 94.44 237 PRO B N 1
ATOM 3805 C CA . PRO B 1 237 ? -16.781 17.766 -4.336 1 94.44 237 PRO B CA 1
ATOM 3806 C C . PRO B 1 237 ? -15.359 18.094 -3.896 1 94.44 237 PRO B C 1
ATOM 3808 O O . PRO B 1 237 ? -14.938 19.25 -3.967 1 94.44 237 PRO B O 1
ATOM 3811 N N . MET B 1 238 ? -14.633 17.094 -3.393 1 94.44 238 MET B N 1
ATOM 3812 C CA . MET B 1 238 ? -13.273 17.281 -2.902 1 94.44 238 MET B CA 1
ATOM 3813 C C . MET B 1 238 ? -12.383 17.906 -3.977 1 94.44 238 MET B C 1
ATOM 3815 O O . MET B 1 238 ? -11.492 18.703 -3.67 1 94.44 238 MET B O 1
ATOM 3819 N N . GLU B 1 239 ? -12.617 17.547 -5.242 1 94.56 239 GLU B N 1
ATOM 3820 C CA . GLU B 1 239 ? -11.852 18.078 -6.367 1 94.56 239 GLU B CA 1
ATOM 3821 C C . GLU B 1 239 ? -11.93 19.609 -6.41 1 94.56 239 GLU B C 1
ATOM 3823 O O . GLU B 1 239 ? -10.93 20.281 -6.68 1 94.56 239 GLU B O 1
ATOM 3828 N N . LYS B 1 240 ? -13.094 20.141 -6.133 1 95.25 240 LYS B N 1
ATOM 3829 C CA . LYS B 1 240 ? -13.281 21.594 -6.125 1 95.25 240 LYS B CA 1
ATOM 3830 C C . LYS B 1 240 ? -12.578 22.234 -4.938 1 95.25 240 LYS B C 1
ATOM 3832 O O . LYS B 1 240 ? -11.984 23.312 -5.066 1 95.25 240 LYS B O 1
ATOM 3837 N N . VAL B 1 241 ? -12.68 21.594 -3.814 1 95.69 241 VAL B N 1
ATOM 3838 C CA . VAL B 1 241 ? -12.016 22.094 -2.609 1 95.69 241 VAL B CA 1
ATOM 3839 C C . VAL B 1 241 ? -10.508 22.156 -2.842 1 95.69 241 VAL B C 1
ATOM 3841 O O . VAL B 1 241 ? -9.875 23.172 -2.516 1 95.69 241 VAL B O 1
ATOM 3844 N N . LEU B 1 242 ? -9.969 21.094 -3.406 1 96.69 242 LEU B N 1
ATOM 3845 C CA . LEU B 1 242 ? -8.531 21.016 -3.676 1 96.69 242 LEU B CA 1
ATOM 3846 C C . LEU B 1 242 ? -8.117 22.078 -4.68 1 96.69 242 LEU B C 1
ATOM 3848 O O . LEU B 1 242 ? -7.07 22.719 -4.523 1 96.69 242 LEU B O 1
ATOM 3852 N N . CYS B 1 243 ? -8.945 22.297 -5.703 1 94.69 243 CYS B N 1
ATOM 3853 C CA . CYS B 1 243 ? -8.672 23.312 -6.707 1 94.69 243 CYS B CA 1
ATOM 3854 C C . CYS B 1 243 ? -8.633 24.703 -6.074 1 94.69 243 CYS B C 1
ATOM 3856 O O . CYS B 1 243 ? -7.754 25.516 -6.387 1 94.69 243 CYS B O 1
ATOM 3858 N N . ASP B 1 244 ? -9.562 24.953 -5.227 1 93.81 244 ASP B N 1
ATOM 3859 C CA . ASP B 1 244 ? -9.633 26.25 -4.551 1 93.81 244 ASP B CA 1
ATOM 3860 C C . ASP B 1 244 ? -8.414 26.469 -3.656 1 93.81 244 ASP B C 1
ATOM 3862 O O . ASP B 1 244 ? -7.875 27.578 -3.588 1 93.81 244 ASP B O 1
ATOM 3866 N N . MET B 1 245 ? -8.039 25.406 -2.963 1 92.38 245 MET B N 1
ATOM 3867 C CA . MET B 1 245 ? -6.871 25.5 -2.092 1 92.38 245 MET B CA 1
ATOM 3868 C C . MET B 1 245 ? -5.605 25.734 -2.908 1 92.38 245 MET B C 1
ATOM 3870 O O . MET B 1 245 ? -4.695 26.438 -2.471 1 92.38 245 MET B O 1
ATOM 3874 N N . TYR B 1 246 ? -5.555 25.062 -4.039 1 93.38 246 TYR B N 1
ATOM 3875 C CA . TYR B 1 246 ? -4.375 25.141 -4.887 1 93.38 246 TYR B CA 1
ATOM 3876 C C . TYR B 1 246 ? -4.215 26.547 -5.477 1 93.38 246 TYR B C 1
ATOM 3878 O O . TYR B 1 246 ? -3.096 27.016 -5.688 1 93.38 246 TYR B O 1
ATOM 3886 N N . LYS B 1 247 ? -5.289 27.25 -5.77 1 89.88 247 LYS B N 1
ATOM 3887 C CA . LYS B 1 247 ? -5.281 28.594 -6.355 1 89.88 247 LYS B CA 1
ATOM 3888 C C . LYS B 1 247 ? -4.875 29.641 -5.324 1 89.88 247 LYS B C 1
ATOM 3890 O O . LYS B 1 247 ? -4.414 30.734 -5.684 1 89.88 247 LYS B O 1
ATOM 3895 N N . ASN B 1 248 ? -5.078 29.359 -4.066 1 83.12 248 ASN B N 1
ATOM 3896 C CA . ASN B 1 248 ? -4.75 30.297 -2.996 1 83.12 248 ASN B CA 1
ATOM 3897 C C . ASN B 1 248 ? -3.297 30.156 -2.549 1 83.12 248 ASN B C 1
ATOM 3899 O O . ASN B 1 248 ? -2.746 31.047 -1.909 1 83.12 248 ASN B O 1
#

Organism: Coptotermes formosanus (NCBI:txid36987)